Protein AF-A0A7X9WPG2-F1 (afdb_monomer_lite)

Secondary structure (DSSP, 8-state):
-HHHH----GGGGGGHHHHHHHHH--SGGGSTTSHHHHHHHHHH-TTEE-TTHHHHHHHH-GGG-SS-EE--BS-EEEES-BSS----TT-HHHHHHHHHHH-----SPPTTBS-EEEEEESS--BGGG-B---S-HHHHTTT--GGG--EEEEESS-HHHHH--SS--HHHHHHHHHHHHHHHTTT-----STTSTTTT----TTS-SSSSTT--S--HHHHHTTB-SSPP-----SS--B-HHHHHHHHS-GGGSTTSS----GGGGGGHHHHHHHHHHHHHHHHHHHHHHHTT--GGGGS--SEEEEEEPPTT--HHHHHHHHHS-GGGHHHHHHHHHHTTSS-TT----TT-EEEEEE-PPPPPPPPPPPPPPP-PPPPPP-

Structure (mmCIF, N/CA/C/O backbone):
data_AF-A0A7X9WPG2-F1
#
_entry.id   AF-A0A7X9WPG2-F1
#
loop_
_atom_site.group_PDB
_atom_site.id
_atom_site.type_symbol
_atom_site.label_atom_id
_atom_site.label_alt_id
_atom_site.label_comp_id
_atom_site.label_asym_id
_atom_site.label_entity_id
_atom_site.label_seq_id
_atom_site.pdbx_PDB_ins_code
_atom_site.Cartn_x
_atom_site.Cartn_y
_atom_site.Cartn_z
_atom_site.occupancy
_atom_site.B_iso_or_equiv
_atom_site.auth_seq_id
_atom_site.auth_comp_id
_atom_site.auth_asym_id
_atom_site.auth_atom_id
_atom_site.pdbx_PDB_model_num
ATOM 1 N N . MET A 1 1 ? 14.431 -3.670 -16.612 1.00 75.31 1 MET A N 1
ATOM 2 C CA . MET A 1 1 ? 14.004 -4.635 -17.651 1.00 75.31 1 MET A CA 1
ATOM 3 C C . MET A 1 1 ? 13.321 -3.956 -18.834 1.00 75.31 1 MET A C 1
ATOM 5 O O . MET A 1 1 ? 13.922 -3.943 -19.896 1.00 75.31 1 MET A O 1
ATOM 9 N N . ILE A 1 2 ? 12.133 -3.345 -18.676 1.00 83.75 2 ILE A N 1
ATOM 10 C CA . ILE A 1 2 ? 11.382 -2.739 -19.803 1.00 83.75 2 ILE A CA 1
ATOM 11 C C . ILE A 1 2 ? 12.230 -1.740 -20.603 1.00 83.75 2 ILE A C 1
ATOM 13 O O . ILE A 1 2 ? 12.191 -1.754 -21.828 1.00 83.75 2 ILE A O 1
ATOM 17 N N . ARG A 1 3 ? 13.051 -0.921 -19.931 1.00 85.06 3 ARG A N 1
ATOM 18 C CA . ARG A 1 3 ? 13.952 0.007 -20.625 1.00 85.06 3 ARG A CA 1
ATOM 19 C C . ARG A 1 3 ? 15.021 -0.673 -21.490 1.00 85.06 3 ARG A C 1
ATOM 21 O O . ARG A 1 3 ? 15.438 -0.070 -22.462 1.00 85.06 3 ARG A O 1
ATOM 28 N N . ASN A 1 4 ? 15.449 -1.897 -21.174 1.00 86.06 4 ASN A N 1
ATOM 29 C CA . ASN A 1 4 ? 16.418 -2.639 -21.986 1.00 86.06 4 ASN A CA 1
ATOM 30 C C . ASN A 1 4 ? 15.716 -3.337 -23.153 1.00 86.06 4 ASN A C 1
ATOM 32 O O . ASN A 1 4 ? 16.046 -3.089 -24.306 1.00 86.06 4 ASN A O 1
ATOM 36 N N . CYS A 1 5 ? 14.731 -4.188 -22.858 1.00 86.12 5 CYS A N 1
ATOM 37 C CA . CYS A 1 5 ? 14.185 -5.143 -23.825 1.00 86.12 5 CYS A CA 1
ATOM 38 C C . CYS A 1 5 ? 12.789 -4.794 -24.371 1.00 86.12 5 CYS A C 1
ATOM 40 O O . CYS A 1 5 ? 12.305 -5.477 -25.270 1.00 86.12 5 CYS A O 1
ATOM 42 N N . GLY A 1 6 ? 12.131 -3.750 -23.854 1.00 87.56 6 GLY A N 1
ATOM 43 C CA . GLY A 1 6 ? 10.756 -3.395 -24.214 1.00 87.56 6 GLY A CA 1
ATOM 44 C C . GLY A 1 6 ? 9.715 -4.384 -23.675 1.00 87.56 6 GLY A C 1
ATOM 45 O O . GLY A 1 6 ? 10.007 -5.214 -22.811 1.00 87.56 6 GLY A O 1
ATOM 46 N N . ILE A 1 7 ? 8.484 -4.283 -24.184 1.00 88.38 7 ILE A N 1
ATOM 47 C CA . ILE A 1 7 ? 7.428 -5.280 -23.963 1.00 88.38 7 ILE A CA 1
ATOM 48 C C . ILE A 1 7 ? 7.474 -6.252 -25.141 1.00 88.38 7 ILE A C 1
ATOM 50 O O . ILE A 1 7 ? 7.197 -5.865 -26.271 1.00 88.38 7 ILE A O 1
ATOM 54 N N . ILE A 1 8 ? 7.840 -7.508 -24.891 1.00 89.25 8 ILE A N 1
ATOM 55 C CA . ILE A 1 8 ? 7.963 -8.514 -25.951 1.00 89.25 8 ILE A CA 1
ATOM 56 C C . ILE A 1 8 ? 6.600 -8.748 -26.606 1.00 89.25 8 ILE A C 1
ATOM 58 O O . ILE A 1 8 ? 5.629 -9.111 -25.942 1.00 89.25 8 ILE A O 1
ATOM 62 N N . SER A 1 9 ? 6.528 -8.550 -27.924 1.00 88.88 9 SER A N 1
ATOM 63 C CA . SER A 1 9 ? 5.306 -8.819 -28.684 1.00 88.88 9 SER A CA 1
ATOM 64 C C . SER A 1 9 ? 4.955 -10.310 -28.666 1.00 88.88 9 SER A C 1
ATOM 66 O O . SER A 1 9 ? 5.837 -11.168 -28.597 1.00 88.88 9 SER A O 1
ATOM 68 N N . ARG A 1 10 ? 3.666 -10.648 -28.822 1.00 89.88 10 ARG A N 1
ATOM 69 C CA . ARG A 1 10 ? 3.205 -12.052 -28.901 1.00 89.88 10 ARG A CA 1
ATOM 70 C C . ARG A 1 10 ? 3.965 -12.882 -29.947 1.00 89.88 10 ARG A C 1
ATOM 72 O O . ARG A 1 10 ? 4.204 -14.063 -29.734 1.00 89.88 10 ARG A O 1
ATOM 79 N N . ARG A 1 11 ? 4.387 -12.263 -31.055 1.00 90.88 11 ARG A N 1
ATOM 80 C CA . ARG A 1 11 ? 5.155 -12.925 -32.127 1.00 90.88 11 ARG A CA 1
ATOM 81 C C . ARG A 1 11 ? 6.614 -13.206 -31.747 1.00 90.88 11 ARG A C 1
ATOM 83 O O . ARG A 1 11 ? 7.257 -14.027 -32.385 1.00 90.88 11 ARG A O 1
ATOM 90 N N . SER A 1 12 ? 7.131 -12.542 -30.714 1.00 92.12 12 SER A N 1
ATOM 91 C CA . SER A 1 12 ? 8.519 -12.649 -30.251 1.00 92.12 12 SER A CA 1
ATOM 92 C C . SER A 1 12 ? 8.665 -13.394 -28.918 1.00 92.12 12 SER A C 1
ATOM 94 O O . SER A 1 12 ? 9.742 -13.354 -28.331 1.00 92.12 12 SER A O 1
ATOM 96 N N . LEU A 1 13 ? 7.635 -14.099 -28.427 1.00 91.25 13 LEU A N 1
ATOM 97 C CA . LEU A 1 13 ? 7.683 -14.785 -27.121 1.00 91.25 13 LEU A CA 1
ATOM 98 C C . LEU A 1 13 ? 8.835 -15.800 -26.995 1.00 91.25 13 LEU A C 1
ATOM 100 O O . LEU A 1 13 ? 9.378 -15.978 -25.907 1.00 91.25 13 LEU A O 1
ATOM 104 N N . SER A 1 14 ? 9.282 -16.405 -28.100 1.00 94.25 14 SER A N 1
ATOM 105 C CA . SER A 1 14 ? 10.467 -17.280 -28.123 1.00 94.25 14 SER A CA 1
ATOM 106 C C . SER A 1 14 ? 11.767 -16.580 -27.689 1.00 94.25 14 SER A C 1
ATOM 108 O O . SER A 1 14 ? 12.726 -17.249 -27.314 1.00 94.25 14 SER A O 1
ATOM 110 N N . HIS A 1 15 ? 11.795 -15.244 -27.673 1.00 92.19 15 HIS A N 1
ATOM 111 C CA . HIS A 1 15 ? 12.955 -14.424 -27.319 1.00 92.19 15 HIS A CA 1
ATOM 112 C C . HIS A 1 15 ? 12.917 -13.903 -25.875 1.00 92.19 15 HIS A C 1
ATOM 114 O O . HIS A 1 15 ? 13.757 -13.087 -25.501 1.00 92.19 15 HIS A O 1
ATOM 120 N N . ILE A 1 16 ? 11.988 -14.377 -25.034 1.00 89.25 16 ILE A N 1
ATOM 121 C CA . ILE A 1 16 ? 11.930 -13.987 -23.613 1.00 89.25 16 ILE A CA 1
ATOM 122 C C . ILE A 1 16 ? 13.266 -14.251 -22.906 1.00 89.25 16 ILE A C 1
ATOM 124 O O . ILE A 1 16 ? 13.718 -13.408 -22.138 1.00 89.25 16 ILE A O 1
ATOM 128 N N . ARG A 1 17 ? 13.935 -15.378 -23.193 1.00 88.81 17 ARG A N 1
ATOM 129 C CA . ARG A 1 17 ? 15.255 -15.673 -22.607 1.00 88.81 17 ARG A CA 1
ATOM 130 C C . ARG A 1 17 ? 16.291 -14.622 -22.998 1.00 88.81 17 ARG A C 1
ATOM 132 O O . ARG A 1 17 ? 16.898 -14.034 -22.117 1.00 88.81 17 ARG A O 1
ATOM 139 N N . ALA A 1 18 ? 16.382 -14.293 -24.286 1.00 90.44 18 ALA A N 1
ATOM 140 C CA . ALA A 1 18 ? 17.284 -13.251 -24.773 1.00 90.44 18 ALA A CA 1
ATOM 141 C C . ALA A 1 18 ? 16.976 -11.871 -24.162 1.00 90.44 18 ALA A C 1
ATOM 143 O O . ALA A 1 18 ? 17.890 -11.108 -23.869 1.00 90.44 18 ALA A O 1
ATOM 144 N N . ALA A 1 19 ? 15.700 -11.557 -23.919 1.00 88.31 19 ALA A N 1
ATOM 145 C CA . ALA A 1 19 ? 15.293 -10.325 -23.245 1.00 88.31 19 ALA A CA 1
ATOM 146 C C . ALA A 1 19 ? 15.764 -10.276 -21.780 1.00 88.31 19 ALA A C 1
ATOM 148 O O . ALA A 1 19 ? 16.253 -9.242 -21.319 1.00 88.31 19 ALA A O 1
ATOM 149 N N . VAL A 1 20 ? 15.640 -11.395 -21.057 1.00 84.88 20 VAL A N 1
ATOM 150 C CA . VAL A 1 20 ? 16.147 -11.539 -19.684 1.00 84.88 20 VAL A CA 1
ATOM 151 C C . VAL A 1 20 ? 17.673 -11.470 -19.663 1.00 84.88 20 VAL A C 1
ATOM 153 O O . VAL A 1 20 ? 18.222 -10.760 -18.825 1.00 84.88 20 VAL A O 1
ATOM 156 N N . ASP A 1 21 ? 18.351 -12.132 -20.602 1.00 86.75 21 ASP A N 1
ATOM 157 C CA . ASP A 1 21 ? 19.812 -12.119 -20.716 1.00 86.75 21 ASP A CA 1
ATOM 158 C C . ASP A 1 21 ? 20.337 -10.708 -21.012 1.00 86.75 21 ASP A C 1
ATOM 160 O O . ASP A 1 21 ? 21.282 -10.255 -20.368 1.00 86.75 21 ASP A O 1
ATOM 164 N N . LEU A 1 22 ? 19.682 -9.970 -21.918 1.00 86.38 22 LEU A N 1
ATOM 165 C CA . LEU A 1 22 ? 20.001 -8.571 -22.210 1.00 86.38 22 LEU A CA 1
ATOM 166 C C . LEU A 1 22 ? 19.825 -7.680 -20.975 1.00 86.38 22 LEU A C 1
ATOM 168 O O . LEU A 1 22 ? 20.653 -6.812 -20.722 1.00 86.38 22 LEU A O 1
ATOM 172 N N . TYR A 1 23 ? 18.762 -7.889 -20.194 1.00 81.12 23 TYR A N 1
ATOM 173 C CA . TYR A 1 23 ? 18.542 -7.149 -18.951 1.00 81.12 23 TYR A CA 1
ATOM 174 C C . TYR A 1 23 ? 19.556 -7.510 -17.853 1.00 81.12 23 TYR A C 1
ATOM 176 O O . TYR A 1 23 ? 19.979 -6.635 -17.100 1.00 81.12 23 TYR A O 1
ATOM 184 N N . ALA A 1 24 ? 19.939 -8.782 -17.747 1.00 80.56 24 ALA A N 1
ATOM 185 C CA . ALA A 1 24 ? 20.913 -9.256 -16.769 1.00 80.56 24 ALA A CA 1
ATOM 186 C C . ALA A 1 24 ? 22.360 -8.874 -17.137 1.00 80.56 24 ALA A C 1
ATOM 188 O O . ALA A 1 24 ? 23.237 -8.873 -16.266 1.00 80.56 24 ALA A O 1
ATOM 189 N N . ASN A 1 25 ? 22.620 -8.559 -18.411 1.00 82.25 25 ASN A N 1
ATOM 190 C CA . ASN A 1 25 ? 23.925 -8.132 -18.891 1.00 82.25 25 ASN A CA 1
ATOM 191 C C . ASN A 1 25 ? 24.273 -6.725 -18.372 1.00 82.25 25 ASN A C 1
ATOM 193 O O . ASN A 1 25 ? 23.491 -5.783 -18.458 1.00 82.25 25 ASN A O 1
ATOM 197 N N . ARG A 1 26 ? 25.479 -6.600 -17.812 1.00 76.62 26 ARG A N 1
ATOM 198 C CA . ARG A 1 26 ? 25.978 -5.399 -17.123 1.00 76.62 26 ARG A CA 1
ATOM 199 C C . ARG A 1 26 ? 26.991 -4.605 -17.940 1.00 76.62 26 ARG A C 1
ATOM 201 O O . ARG A 1 26 ? 27.515 -3.607 -17.451 1.00 76.62 26 ARG A O 1
ATOM 208 N N . ALA A 1 27 ? 27.322 -5.068 -19.138 1.00 84.31 27 ALA A N 1
ATOM 209 C CA . ALA A 1 27 ? 28.233 -4.357 -20.010 1.00 84.31 27 ALA A CA 1
ATOM 210 C C . ALA A 1 27 ? 27.579 -3.059 -20.528 1.00 84.31 27 ALA A C 1
ATOM 212 O O . ALA A 1 27 ? 26.355 -2.943 -20.623 1.00 84.31 27 ALA A O 1
ATOM 213 N N . LYS A 1 28 ? 28.395 -2.036 -20.814 1.00 80.81 28 LYS A N 1
ATOM 214 C CA . LYS A 1 28 ? 27.911 -0.698 -21.214 1.00 80.81 28 LYS A CA 1
ATOM 215 C C . LYS A 1 28 ? 27.062 -0.752 -22.492 1.00 80.81 28 LYS A C 1
ATOM 217 O O . LYS A 1 28 ? 26.096 -0.003 -22.637 1.00 80.81 28 LYS A O 1
ATOM 222 N N . ASP A 1 29 ? 27.403 -1.667 -23.387 1.00 86.31 29 ASP A N 1
ATOM 223 C CA . ASP A 1 29 ? 26.699 -1.978 -24.628 1.00 86.31 29 ASP A CA 1
ATOM 224 C C . ASP A 1 29 ? 25.357 -2.695 -24.416 1.00 86.31 29 ASP A C 1
ATOM 226 O O . ASP A 1 29 ? 24.578 -2.760 -25.358 1.00 86.31 29 ASP A O 1
ATOM 230 N N . ALA A 1 30 ? 25.038 -3.166 -23.208 1.00 83.56 30 ALA A N 1
ATOM 231 C CA . ALA A 1 30 ? 23.730 -3.710 -22.829 1.00 83.56 30 ALA A CA 1
ATOM 232 C C . ALA A 1 30 ? 22.857 -2.714 -22.037 1.00 83.56 30 ALA A C 1
ATOM 234 O O . ALA A 1 30 ? 21.746 -3.054 -21.615 1.00 83.56 30 ALA A O 1
ATOM 235 N N . SER A 1 31 ? 23.340 -1.481 -21.829 1.00 86.94 31 SER A N 1
ATOM 236 C CA . SER A 1 31 ? 22.561 -0.431 -21.167 1.00 86.94 31 SER A CA 1
ATOM 237 C C . SER A 1 31 ? 21.279 -0.100 -21.948 1.00 86.94 31 SER A C 1
ATOM 239 O O . SER A 1 31 ? 21.237 -0.264 -23.165 1.00 86.94 31 SER A O 1
ATOM 241 N N . PRO A 1 32 ? 20.218 0.395 -21.288 1.00 85.75 32 PRO A N 1
ATOM 242 C CA . PRO A 1 32 ? 18.966 0.742 -21.962 1.00 85.75 32 PRO A CA 1
ATOM 243 C C . PRO A 1 32 ? 19.093 1.662 -23.179 1.00 85.75 32 PRO A C 1
ATOM 245 O O . PRO A 1 32 ? 18.310 1.555 -24.127 1.00 85.75 32 PRO A O 1
ATOM 248 N N . ASP A 1 33 ? 20.078 2.555 -23.132 1.00 88.19 33 ASP A N 1
ATOM 249 C CA . ASP A 1 33 ? 20.303 3.597 -24.126 1.00 88.19 33 ASP A CA 1
ATOM 250 C C . ASP A 1 33 ? 21.330 3.163 -25.193 1.00 88.19 33 ASP A C 1
ATOM 252 O O . ASP A 1 33 ? 21.677 3.952 -26.070 1.00 88.19 33 ASP A O 1
ATOM 256 N N . SER A 1 34 ? 21.803 1.910 -25.141 1.00 91.31 34 SER A N 1
ATOM 257 C CA . SER A 1 34 ? 22.734 1.351 -26.118 1.00 91.31 34 SER A CA 1
ATOM 258 C C . SER A 1 34 ? 22.069 1.034 -27.458 1.00 91.31 34 SER A C 1
ATOM 260 O O . SER A 1 34 ? 20.867 0.769 -27.548 1.00 91.31 34 SER A O 1
ATOM 262 N N . GLU A 1 35 ? 22.894 0.987 -28.506 1.00 91.25 35 GLU A N 1
ATOM 263 C CA . GLU A 1 35 ? 22.488 0.562 -29.848 1.00 91.25 35 GLU A CA 1
ATOM 264 C C . GLU A 1 35 ? 21.858 -0.838 -29.831 1.00 91.25 35 GLU A C 1
ATOM 266 O O . GLU A 1 35 ? 20.784 -1.048 -30.387 1.00 91.25 35 GLU A O 1
ATOM 271 N N . SER A 1 36 ? 22.484 -1.793 -29.132 1.00 91.00 36 SER A N 1
ATOM 272 C CA . SER A 1 36 ? 22.013 -3.182 -29.091 1.00 91.00 36 SER A CA 1
ATOM 273 C C . SER A 1 36 ? 20.640 -3.300 -28.421 1.00 91.00 36 SER A C 1
ATOM 275 O O . SER A 1 36 ? 19.777 -4.036 -28.903 1.00 91.00 36 SER A O 1
ATOM 277 N N . ALA A 1 37 ? 20.401 -2.530 -27.355 1.00 91.69 37 ALA A N 1
ATOM 278 C CA . ALA A 1 37 ? 19.130 -2.522 -26.651 1.00 91.69 37 ALA A CA 1
ATOM 279 C C . ALA A 1 37 ? 18.033 -1.879 -27.510 1.00 91.69 37 ALA A C 1
ATOM 281 O O . ALA A 1 37 ? 16.938 -2.433 -27.621 1.00 91.69 37 ALA A O 1
ATOM 282 N N . ARG A 1 38 ? 18.330 -0.758 -28.180 1.00 92.94 38 ARG A N 1
ATOM 283 C CA . ARG A 1 38 ? 17.408 -0.100 -29.122 1.00 92.94 38 ARG A CA 1
ATOM 284 C C . ARG A 1 38 ? 17.056 -1.005 -30.301 1.00 92.94 38 ARG A C 1
ATOM 286 O O . ARG A 1 38 ? 15.874 -1.188 -30.596 1.00 92.94 38 ARG A O 1
ATOM 293 N N . GLN A 1 39 ? 18.055 -1.658 -30.892 1.00 93.12 39 GLN A N 1
ATOM 294 C CA . GLN A 1 39 ? 17.877 -2.628 -31.970 1.00 93.12 39 GLN A CA 1
ATOM 295 C C . GLN A 1 39 ? 17.022 -3.820 -31.525 1.00 93.12 39 GLN A C 1
ATOM 297 O O . GLN A 1 39 ? 16.105 -4.232 -32.239 1.00 93.12 39 GLN A O 1
ATOM 302 N N . PHE A 1 40 ? 17.274 -4.356 -30.326 1.00 93.44 40 PHE A N 1
ATOM 303 C CA . PHE A 1 40 ? 16.482 -5.446 -29.760 1.00 93.44 40 PHE A CA 1
ATOM 304 C C . PHE A 1 40 ? 15.015 -5.033 -29.580 1.00 93.44 40 PHE A C 1
ATOM 306 O O . PHE A 1 40 ? 14.109 -5.756 -30.004 1.00 93.44 40 PHE A O 1
ATOM 313 N N . ARG A 1 41 ? 14.766 -3.848 -29.008 1.00 92.44 41 ARG A N 1
ATOM 314 C CA . ARG A 1 41 ? 13.410 -3.302 -28.844 1.00 92.44 41 ARG A CA 1
ATOM 315 C C . ARG A 1 41 ? 12.706 -3.102 -30.174 1.00 92.44 41 ARG A C 1
ATOM 317 O O . ARG A 1 41 ? 11.559 -3.515 -30.308 1.00 92.44 41 ARG A O 1
ATOM 324 N N . PHE A 1 42 ? 13.384 -2.511 -31.152 1.00 92.06 42 PHE A N 1
ATOM 325 C CA . PHE A 1 42 ? 12.842 -2.319 -32.492 1.00 92.06 42 PHE A CA 1
ATOM 326 C C . PHE A 1 42 ? 12.449 -3.652 -33.133 1.00 92.06 42 PHE A C 1
ATOM 328 O O . PHE A 1 42 ? 11.318 -3.809 -33.580 1.00 92.06 42 PHE A O 1
ATOM 335 N N . LYS A 1 43 ? 13.329 -4.656 -33.082 1.00 92.56 43 LYS A N 1
ATOM 336 C CA . LYS A 1 43 ? 13.070 -5.976 -33.667 1.00 92.56 43 LYS A CA 1
ATOM 337 C C . LYS A 1 43 ? 11.892 -6.703 -33.009 1.00 92.56 43 LYS A C 1
ATOM 339 O O . LYS A 1 43 ? 11.087 -7.323 -33.700 1.00 92.56 43 LYS A O 1
ATOM 344 N N . HIS A 1 44 ? 11.795 -6.658 -31.681 1.00 92.50 44 HIS A N 1
ATOM 345 C CA . HIS A 1 44 ? 10.849 -7.492 -30.925 1.00 92.50 44 HIS A CA 1
ATOM 346 C C . HIS A 1 44 ? 9.577 -6.761 -30.480 1.00 92.50 44 HIS A C 1
ATOM 348 O O . HIS A 1 44 ? 8.596 -7.409 -30.088 1.00 92.50 44 HIS A O 1
ATOM 354 N N . CYS A 1 45 ? 9.564 -5.433 -30.587 1.00 86.94 45 CYS A N 1
ATOM 355 C CA . CYS A 1 45 ? 8.414 -4.579 -30.332 1.00 86.94 45 CYS A CA 1
ATOM 356 C C . CYS A 1 45 ? 8.451 -3.282 -31.175 1.00 86.94 45 CYS A C 1
ATOM 358 O O . CYS A 1 45 ? 8.514 -2.175 -30.628 1.00 86.94 45 CYS A O 1
ATOM 360 N N . PRO A 1 46 ? 8.344 -3.390 -32.512 1.00 86.44 46 PRO A N 1
ATOM 361 C CA . PRO A 1 46 ? 8.564 -2.272 -33.431 1.00 86.44 46 PRO A CA 1
ATOM 362 C C . PRO A 1 46 ? 7.563 -1.128 -33.275 1.00 86.44 46 PRO A C 1
ATOM 364 O O . PRO A 1 46 ? 7.865 -0.019 -33.679 1.00 86.44 46 PRO A O 1
ATOM 367 N N . LYS A 1 47 ? 6.389 -1.336 -32.673 1.00 88.19 47 LYS A N 1
ATOM 368 C CA . LYS A 1 47 ? 5.415 -0.250 -32.476 1.00 88.19 47 LYS A CA 1
ATOM 369 C C . LYS A 1 47 ? 5.621 0.557 -31.196 1.00 88.19 47 LYS A C 1
ATOM 371 O O . LYS A 1 47 ? 5.135 1.676 -31.116 1.00 88.19 47 LYS A O 1
ATOM 376 N N . LEU A 1 48 ? 6.312 0.016 -30.188 1.00 87.69 48 LEU A N 1
ATOM 377 C CA . LEU A 1 48 ? 6.537 0.742 -28.934 1.00 87.69 48 LEU A CA 1
ATOM 378 C C . LEU A 1 48 ? 7.843 1.530 -28.997 1.00 87.69 48 LEU A C 1
ATOM 380 O O . LEU A 1 48 ? 8.870 0.988 -29.405 1.00 87.69 48 LEU A O 1
ATOM 384 N N . CYS A 1 49 ? 7.799 2.771 -28.519 1.00 88.56 49 CYS A N 1
ATOM 385 C CA . CYS A 1 49 ? 8.968 3.637 -28.381 1.00 88.56 49 CYS A CA 1
ATOM 386 C C . CYS A 1 49 ? 9.157 4.079 -26.932 1.00 88.56 49 CYS A C 1
ATOM 388 O O . CYS A 1 49 ? 8.258 4.669 -26.326 1.00 88.56 49 CYS A O 1
ATOM 390 N N . LEU A 1 50 ? 10.341 3.837 -26.377 1.00 88.81 50 LEU A N 1
ATOM 391 C CA . LEU A 1 50 ? 10.775 4.459 -25.131 1.00 88.81 50 LEU A CA 1
ATOM 392 C C . LEU A 1 50 ? 11.393 5.846 -25.379 1.00 88.81 50 LEU A C 1
ATOM 394 O O . LEU A 1 50 ? 11.708 6.190 -26.521 1.00 88.81 50 LEU A O 1
ATOM 398 N N . PRO A 1 51 ? 11.574 6.669 -24.326 1.00 84.62 51 PRO A N 1
ATOM 399 C CA . PRO A 1 51 ? 12.367 7.891 -24.432 1.00 84.62 51 PRO A CA 1
ATOM 400 C C . PRO A 1 51 ? 13.741 7.613 -25.067 1.00 84.62 51 PRO A C 1
ATOM 402 O O . PRO A 1 51 ? 14.431 6.687 -24.647 1.00 84.62 51 PRO A O 1
ATOM 405 N N . GLY A 1 52 ? 14.110 8.393 -26.089 1.00 83.56 52 GLY A N 1
ATOM 406 C CA . GLY A 1 52 ? 15.353 8.232 -26.856 1.00 83.56 52 GLY A CA 1
ATOM 407 C C . GLY A 1 52 ? 15.301 7.226 -28.018 1.00 83.56 52 GLY A C 1
ATOM 408 O O . GLY A 1 52 ? 16.230 7.202 -28.822 1.00 83.56 52 GLY A O 1
ATOM 409 N N . ASP A 1 53 ? 14.236 6.422 -28.153 1.00 89.56 53 ASP A N 1
ATOM 410 C CA . ASP A 1 53 ? 14.099 5.489 -29.285 1.00 89.56 53 ASP A CA 1
ATOM 411 C C . ASP A 1 53 ? 13.726 6.207 -30.586 1.00 89.56 53 ASP A C 1
ATOM 413 O O . ASP A 1 53 ? 14.142 5.768 -31.652 1.00 89.56 53 ASP A O 1
ATOM 417 N N . LEU A 1 54 ? 12.946 7.293 -30.511 1.00 88.94 54 LEU A N 1
ATOM 418 C CA . LEU A 1 54 ? 12.441 7.997 -31.695 1.00 88.94 54 LEU A CA 1
ATOM 419 C C . LEU A 1 54 ? 13.579 8.595 -32.531 1.00 88.94 54 LEU A C 1
ATOM 421 O O . LEU A 1 54 ? 13.731 8.212 -33.684 1.00 88.94 54 LEU A O 1
ATOM 425 N N . GLU A 1 55 ? 14.426 9.430 -31.922 1.00 89.75 55 GLU A N 1
ATOM 426 C CA . GLU A 1 55 ? 15.585 10.047 -32.593 1.00 89.75 55 GLU A CA 1
ATOM 427 C C . GLU A 1 55 ? 16.517 8.995 -33.211 1.00 89.75 55 GLU A C 1
ATOM 429 O O . GLU A 1 55 ? 17.069 9.168 -34.297 1.00 89.75 55 GLU A O 1
ATOM 434 N N . TRP A 1 56 ? 16.693 7.865 -32.520 1.00 91.44 56 TRP A N 1
ATOM 435 C CA . TRP A 1 56 ? 17.488 6.757 -33.032 1.00 91.44 56 TRP A CA 1
ATOM 436 C C . TRP A 1 56 ? 16.835 6.090 -34.251 1.00 91.44 56 TRP A C 1
ATOM 438 O O . TRP A 1 56 ? 17.530 5.788 -35.218 1.00 91.44 56 TRP A O 1
ATOM 448 N N . ARG A 1 57 ? 15.512 5.887 -34.240 1.00 91.25 57 ARG A N 1
ATOM 449 C CA . ARG A 1 57 ? 14.780 5.298 -35.373 1.00 91.25 57 ARG A CA 1
ATOM 450 C C . ARG A 1 57 ? 14.726 6.216 -36.575 1.00 91.25 57 ARG A C 1
ATOM 452 O O . ARG A 1 57 ? 14.938 5.736 -37.675 1.00 91.25 57 ARG A O 1
ATOM 459 N N . GLU A 1 58 ? 14.489 7.507 -36.379 1.00 91.31 58 GLU A N 1
ATOM 460 C CA . GLU A 1 58 ? 14.483 8.490 -37.468 1.00 91.31 58 GLU A CA 1
ATOM 461 C C . GLU A 1 58 ? 15.815 8.500 -38.223 1.00 91.31 58 GLU A C 1
ATOM 463 O O . GLU A 1 58 ? 15.837 8.634 -39.443 1.00 91.31 58 GLU A O 1
ATOM 468 N N . ARG A 1 59 ? 16.925 8.283 -37.508 1.00 91.56 59 ARG A N 1
ATOM 469 C CA . ARG A 1 59 ? 18.257 8.182 -38.106 1.00 91.56 59 ARG A CA 1
ATOM 470 C C . ARG A 1 59 ? 18.529 6.837 -38.786 1.00 91.56 59 ARG A C 1
ATOM 472 O O . ARG A 1 59 ? 19.173 6.820 -39.829 1.00 91.56 59 ARG A O 1
ATOM 479 N N . THR A 1 60 ? 18.124 5.723 -38.176 1.00 91.56 60 THR A N 1
ATOM 480 C CA . THR A 1 60 ? 18.541 4.374 -38.612 1.00 91.56 60 THR A CA 1
ATOM 481 C C . THR A 1 60 ? 17.520 3.688 -39.532 1.00 91.56 60 THR A C 1
ATOM 483 O O . THR A 1 60 ? 17.914 2.915 -40.399 1.00 91.56 60 THR A O 1
ATOM 486 N N . TYR A 1 61 ? 16.228 3.971 -39.353 1.00 89.56 61 TYR A N 1
ATOM 487 C CA . TYR A 1 61 ? 15.089 3.379 -40.070 1.00 89.56 61 TYR A CA 1
ATOM 488 C C . TYR A 1 61 ? 14.015 4.450 -40.365 1.00 89.56 61 TYR A C 1
ATOM 490 O O . TYR A 1 61 ? 12.908 4.375 -39.815 1.00 89.56 61 TYR A O 1
ATOM 498 N N . PRO A 1 62 ? 14.317 5.484 -41.174 1.00 85.06 62 PRO A N 1
ATOM 499 C CA . PRO A 1 62 ? 13.409 6.611 -41.416 1.00 85.06 62 PRO A CA 1
ATOM 500 C C . PRO A 1 62 ? 12.032 6.178 -41.944 1.00 85.06 62 PRO A C 1
ATOM 502 O O . PRO A 1 62 ? 11.015 6.778 -41.595 1.00 85.06 62 PRO A O 1
ATOM 505 N N . GLU A 1 63 ? 11.974 5.090 -42.712 1.00 85.62 63 GLU A N 1
ATOM 506 C CA . GLU A 1 63 ? 10.752 4.486 -43.249 1.00 85.62 63 GLU A CA 1
ATOM 507 C C . GLU A 1 63 ? 9.881 3.772 -42.198 1.00 85.62 63 GLU A C 1
ATOM 509 O O . GLU A 1 63 ? 8.706 3.501 -42.447 1.00 85.62 63 GLU A O 1
ATOM 514 N N . ALA A 1 64 ? 10.424 3.482 -41.012 1.00 81.25 64 ALA A N 1
ATOM 515 C CA . ALA A 1 64 ? 9.767 2.729 -39.940 1.00 81.25 64 ALA A CA 1
ATOM 516 C C . ALA A 1 64 ? 9.360 3.615 -38.743 1.00 81.25 64 ALA A C 1
ATOM 518 O O . ALA A 1 64 ? 9.375 3.174 -37.588 1.00 81.25 64 ALA A O 1
ATOM 519 N N . THR A 1 65 ? 9.008 4.875 -39.015 1.00 79.75 65 THR A N 1
ATOM 520 C CA . THR A 1 65 ? 8.649 5.890 -38.003 1.00 79.75 65 THR A CA 1
ATOM 521 C C . THR A 1 65 ? 7.151 6.215 -37.936 1.00 79.75 65 THR A C 1
ATOM 523 O O . THR A 1 65 ? 6.716 6.959 -37.058 1.00 79.75 65 THR A O 1
ATOM 526 N N . ALA A 1 66 ? 6.336 5.624 -38.812 1.00 80.88 66 ALA A N 1
ATOM 527 C CA . ALA A 1 66 ? 4.883 5.772 -38.787 1.00 80.88 66 ALA A CA 1
ATOM 528 C C . ALA A 1 66 ? 4.225 4.878 -37.713 1.00 80.88 66 ALA A C 1
ATOM 530 O O . ALA A 1 66 ? 4.708 3.784 -37.425 1.00 80.88 66 ALA A O 1
ATOM 531 N N . ASP A 1 67 ? 3.089 5.322 -37.155 1.00 85.12 67 ASP A N 1
ATOM 532 C CA . ASP A 1 67 ? 2.255 4.542 -36.214 1.00 85.12 67 ASP A CA 1
ATOM 533 C C . ASP A 1 67 ? 3.006 4.051 -34.952 1.00 85.12 67 ASP A C 1
ATOM 535 O O . ASP A 1 67 ? 2.865 2.917 -34.483 1.00 85.12 67 ASP A O 1
ATOM 539 N N . LEU A 1 68 ? 3.852 4.923 -34.395 1.00 88.56 68 LEU A N 1
ATOM 540 C CA . LEU A 1 68 ? 4.594 4.652 -33.168 1.00 88.56 68 LEU A CA 1
ATOM 541 C C . LEU A 1 68 ? 3.768 5.002 -31.931 1.00 88.56 68 LEU A C 1
ATOM 543 O O . LEU A 1 68 ? 3.188 6.078 -31.817 1.00 88.56 68 LEU A O 1
ATOM 547 N N . THR A 1 69 ? 3.775 4.103 -30.953 1.00 89.25 69 THR A N 1
ATOM 548 C CA . THR A 1 69 ? 3.139 4.291 -29.650 1.00 89.25 69 THR A CA 1
ATOM 549 C C . THR A 1 69 ? 4.208 4.567 -28.589 1.00 89.25 69 THR A C 1
ATOM 551 O O . THR A 1 69 ? 4.982 3.667 -28.239 1.00 89.25 69 THR A O 1
ATOM 554 N N . PRO A 1 70 ? 4.271 5.786 -28.023 1.00 89.06 70 PRO A N 1
ATOM 555 C CA . PRO A 1 70 ? 5.147 6.071 -26.896 1.00 89.06 70 PRO A CA 1
ATOM 556 C C . PRO A 1 70 ? 4.760 5.217 -25.687 1.00 89.06 70 PRO A C 1
ATOM 558 O O . PRO A 1 70 ? 3.637 5.293 -25.187 1.00 89.06 70 PRO A O 1
ATOM 561 N N . LEU A 1 71 ? 5.698 4.426 -25.169 1.00 88.81 71 LEU A N 1
ATOM 562 C CA . LEU A 1 71 ? 5.447 3.630 -23.977 1.00 88.81 71 LEU A CA 1
ATOM 563 C C . LEU A 1 71 ? 5.409 4.543 -22.749 1.00 88.81 71 LEU A C 1
ATOM 565 O O . LEU A 1 71 ? 6.398 5.198 -22.398 1.00 88.81 71 LEU A O 1
ATOM 569 N N . ARG A 1 72 ? 4.252 4.572 -22.088 1.00 88.69 72 ARG A N 1
ATOM 570 C CA . ARG A 1 72 ? 4.040 5.211 -20.790 1.00 88.69 72 ARG A CA 1
ATOM 571 C C . ARG A 1 72 ? 3.250 4.267 -19.898 1.00 88.69 72 ARG A C 1
ATOM 573 O O . ARG A 1 72 ? 2.211 3.754 -20.297 1.00 88.69 72 ARG A O 1
ATOM 580 N N . ILE A 1 73 ? 3.741 4.065 -18.686 1.00 89.81 73 ILE A N 1
ATOM 581 C CA . ILE A 1 73 ? 3.070 3.282 -17.655 1.00 89.81 73 ILE A CA 1
ATOM 582 C C . ILE A 1 73 ? 2.287 4.276 -16.801 1.00 89.81 73 ILE A C 1
ATOM 584 O O . ILE A 1 73 ? 2.884 5.123 -16.139 1.00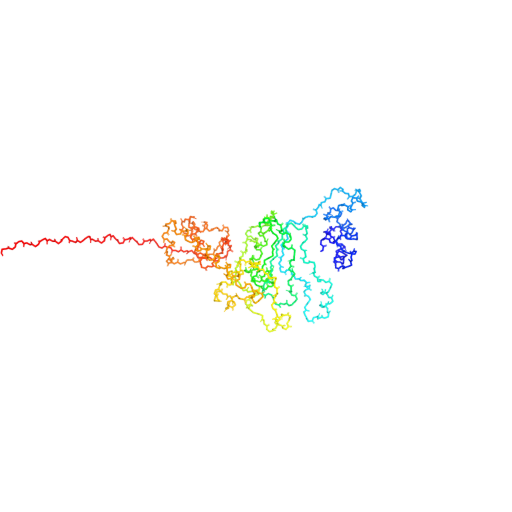 89.81 73 ILE A O 1
ATOM 588 N N . ALA A 1 74 ? 0.955 4.212 -16.849 1.00 90.00 74 ALA A N 1
ATOM 589 C CA . ALA A 1 74 ? 0.097 5.135 -16.101 1.00 90.00 74 ALA A CA 1
ATOM 590 C C . ALA A 1 74 ? 0.319 5.021 -14.586 1.00 90.00 74 ALA A C 1
ATOM 592 O O . ALA A 1 74 ? 0.406 6.032 -13.893 1.00 90.00 74 ALA A O 1
ATOM 593 N N . TYR A 1 75 ? 0.467 3.791 -14.094 1.00 92.62 75 TYR A N 1
ATOM 594 C CA . TYR A 1 75 ? 0.609 3.507 -12.677 1.00 92.62 75 TYR A CA 1
ATOM 595 C C . TYR A 1 75 ? 1.434 2.237 -12.436 1.00 92.62 75 TYR A C 1
ATOM 597 O O . TYR A 1 75 ? 1.281 1.255 -13.163 1.00 92.62 75 TYR A O 1
ATOM 605 N N . LEU A 1 76 ? 2.285 2.250 -11.409 1.00 93.75 76 LEU A N 1
ATOM 606 C CA . LEU A 1 76 ? 3.016 1.082 -10.916 1.00 93.75 76 LEU A CA 1
ATOM 607 C C . LEU A 1 76 ? 2.767 0.895 -9.415 1.00 93.75 76 LEU A C 1
ATOM 609 O O . LEU A 1 76 ? 3.270 1.659 -8.596 1.00 93.75 76 LEU A O 1
ATOM 613 N N . GLY A 1 77 ? 2.022 -0.147 -9.062 1.00 94.75 77 GLY A N 1
ATOM 614 C CA . GLY A 1 77 ? 1.852 -0.597 -7.685 1.00 94.75 77 GLY A CA 1
ATOM 615 C C . GLY A 1 77 ? 2.743 -1.798 -7.400 1.00 94.75 77 GLY A C 1
ATOM 616 O O . GLY A 1 77 ? 2.672 -2.785 -8.131 1.00 94.75 77 GLY A O 1
ATOM 617 N N . VAL A 1 78 ? 3.583 -1.721 -6.370 1.00 95.25 78 VAL A N 1
ATOM 618 C CA . VAL A 1 78 ? 4.454 -2.829 -5.955 1.00 95.25 78 VAL A CA 1
ATOM 619 C C . VAL A 1 78 ? 4.411 -3.031 -4.443 1.00 95.25 78 VAL A C 1
ATOM 621 O O . VAL A 1 78 ? 4.268 -2.082 -3.670 1.00 95.25 78 VAL A O 1
ATOM 624 N N . TRP A 1 79 ? 4.574 -4.282 -4.024 1.00 96.50 79 TRP A N 1
ATOM 625 C CA . TRP A 1 79 ? 4.619 -4.684 -2.623 1.00 96.50 79 TRP A CA 1
ATOM 626 C C . TRP A 1 79 ? 5.975 -5.305 -2.332 1.00 96.50 79 TRP A C 1
ATOM 628 O O . TRP A 1 79 ? 6.390 -6.252 -2.995 1.00 96.50 79 TRP A O 1
ATOM 638 N N . ASP A 1 80 ? 6.642 -4.737 -1.340 1.00 94.56 80 ASP A N 1
ATOM 639 C CA . ASP A 1 80 ? 7.849 -5.215 -0.689 1.00 94.56 80 ASP A CA 1
ATOM 640 C C . ASP A 1 80 ? 8.884 -5.815 -1.646 1.00 94.56 80 ASP A C 1
ATOM 642 O O . ASP A 1 80 ? 9.284 -6.972 -1.516 1.00 94.56 80 ASP A O 1
ATOM 646 N N . THR A 1 81 ? 9.298 -5.023 -2.637 1.00 90.31 81 THR A N 1
ATOM 647 C CA . THR A 1 81 ? 10.237 -5.447 -3.682 1.00 90.31 81 THR A CA 1
ATOM 648 C C . THR A 1 81 ? 11.518 -5.971 -3.039 1.00 90.31 81 THR A C 1
ATOM 650 O O . THR A 1 81 ? 12.169 -5.244 -2.292 1.00 90.31 81 THR A O 1
ATOM 653 N N . VAL A 1 82 ? 11.908 -7.213 -3.338 1.00 85.62 82 VAL A N 1
ATOM 654 C CA . VAL A 1 82 ? 13.135 -7.830 -2.809 1.00 85.62 82 VAL A CA 1
ATOM 655 C C . VAL A 1 82 ? 14.182 -8.002 -3.902 1.00 85.62 82 VAL A C 1
ATOM 657 O O . VAL A 1 82 ? 13.899 -8.486 -4.996 1.00 85.62 82 VAL A O 1
ATOM 660 N N . GLY A 1 83 ? 15.419 -7.613 -3.595 1.00 64.38 83 GLY A N 1
ATOM 661 C CA . GLY A 1 83 ? 16.523 -7.634 -4.557 1.00 64.38 83 GLY A CA 1
ATOM 662 C C . GLY A 1 83 ? 17.143 -9.013 -4.795 1.00 64.38 83 GLY A C 1
ATOM 663 O O . GLY A 1 83 ? 17.902 -9.173 -5.746 1.00 64.38 83 GLY A O 1
ATOM 664 N N . ALA A 1 84 ? 16.852 -10.003 -3.948 1.00 59.28 84 ALA A N 1
ATOM 665 C CA . ALA A 1 84 ? 17.360 -11.363 -4.073 1.00 59.28 84 ALA A CA 1
ATOM 666 C C . ALA A 1 84 ? 16.233 -12.291 -4.526 1.00 59.28 84 ALA A C 1
ATOM 668 O O . ALA A 1 84 ? 15.194 -12.395 -3.875 1.00 59.28 84 ALA A O 1
ATOM 669 N N . LEU A 1 85 ? 16.451 -12.992 -5.636 1.00 49.78 85 LEU A N 1
ATOM 670 C CA . LEU A 1 85 ? 15.546 -14.013 -6.154 1.00 49.78 85 LEU A CA 1
ATOM 671 C C . LEU A 1 85 ? 15.616 -15.251 -5.246 1.00 49.78 85 LEU A C 1
ATOM 673 O O . LEU A 1 85 ? 16.252 -16.232 -5.590 1.00 49.78 85 LEU A O 1
ATOM 677 N N . GLY A 1 86 ? 15.029 -15.165 -4.049 1.00 44.06 86 GLY A N 1
ATOM 678 C CA . GLY A 1 86 ? 14.442 -16.257 -3.264 1.00 44.06 86 GLY A CA 1
ATOM 679 C C . GLY A 1 86 ? 15.201 -17.574 -3.043 1.00 44.06 86 GLY A C 1
ATOM 680 O O . GLY A 1 86 ? 14.575 -18.499 -2.535 1.00 44.06 86 GLY A O 1
ATOM 681 N N . VAL A 1 87 ? 16.487 -17.730 -3.386 1.00 40.94 87 VAL A N 1
ATOM 682 C CA . VAL A 1 87 ? 17.166 -19.031 -3.253 1.00 40.94 87 VAL A CA 1
ATOM 683 C C . VAL A 1 87 ? 17.358 -19.352 -1.763 1.00 40.94 87 VAL A C 1
ATOM 685 O O . VAL A 1 87 ? 18.035 -18.582 -1.069 1.00 40.94 87 VAL A O 1
ATOM 688 N N . PRO A 1 88 ? 16.800 -20.473 -1.261 1.00 39.91 88 PRO A N 1
ATOM 689 C CA . PRO A 1 88 ? 16.897 -20.871 0.140 1.00 39.91 88 PRO A CA 1
ATOM 690 C C . PRO A 1 88 ? 18.342 -20.906 0.657 1.00 39.91 88 PRO A C 1
ATOM 692 O O . PRO A 1 88 ? 19.257 -21.385 -0.016 1.00 39.91 88 PRO A O 1
ATOM 695 N N . SER A 1 89 ? 18.551 -20.435 1.889 1.00 44.72 89 SER A N 1
ATOM 696 C CA . SER A 1 89 ? 19.873 -20.244 2.507 1.00 44.72 89 SER A CA 1
ATOM 697 C C . SER A 1 89 ? 20.686 -21.526 2.730 1.00 44.72 89 SER A C 1
ATOM 699 O O . SER A 1 89 ? 21.895 -21.433 2.943 1.00 44.72 89 SER A O 1
ATOM 701 N N . HIS A 1 90 ? 20.072 -22.713 2.652 1.00 49.44 90 HIS A N 1
ATOM 702 C CA . HIS A 1 90 ? 20.784 -23.994 2.754 1.00 49.44 90 HIS A CA 1
ATOM 703 C C . HIS A 1 90 ? 21.603 -24.329 1.492 1.00 49.44 90 HIS A C 1
ATOM 705 O O . HIS A 1 90 ? 22.502 -25.161 1.545 1.00 49.44 90 HIS A O 1
ATOM 711 N N . LEU A 1 91 ? 21.375 -23.627 0.377 1.00 47.16 91 LEU A N 1
ATOM 712 C CA . LEU A 1 91 ? 22.142 -23.758 -0.865 1.00 47.16 91 LEU A CA 1
ATOM 713 C C . LEU A 1 91 ? 23.108 -22.575 -1.034 1.00 47.16 91 LEU A C 1
ATOM 715 O O . LEU A 1 91 ? 23.059 -21.844 -2.022 1.00 47.16 91 LEU A O 1
ATOM 719 N N . ARG A 1 92 ? 23.988 -22.353 -0.047 1.00 42.53 92 ARG A N 1
ATOM 720 C CA . ARG A 1 92 ? 24.831 -21.143 0.077 1.00 42.53 92 ARG A CA 1
ATOM 721 C C . ARG A 1 92 ? 25.663 -20.826 -1.179 1.00 42.53 92 ARG A C 1
ATOM 723 O O . ARG A 1 92 ? 25.785 -19.660 -1.542 1.00 42.53 92 ARG A O 1
ATOM 730 N N . LEU A 1 93 ? 26.189 -21.846 -1.866 1.00 45.44 93 LEU A N 1
ATOM 731 C CA . LEU A 1 93 ? 26.961 -21.698 -3.113 1.00 45.44 93 LEU A CA 1
ATOM 732 C C . LEU A 1 93 ? 26.089 -21.342 -4.333 1.00 45.44 93 LEU A C 1
ATOM 734 O O . LEU A 1 93 ? 26.448 -20.450 -5.099 1.00 45.44 93 LEU A O 1
ATOM 738 N N . LEU A 1 94 ? 24.923 -21.976 -4.490 1.00 38.16 94 LEU A N 1
ATOM 739 C CA . LEU A 1 94 ? 23.965 -21.654 -5.558 1.00 38.16 94 LEU A CA 1
ATOM 740 C C . LEU A 1 94 ? 23.329 -20.275 -5.345 1.00 38.16 94 LEU A C 1
ATOM 742 O O . LEU A 1 94 ? 23.195 -19.514 -6.296 1.00 38.16 94 LEU A O 1
ATOM 746 N N . SER A 1 95 ? 23.012 -19.920 -4.099 1.00 40.09 95 SER A N 1
ATOM 747 C CA . SER A 1 95 ? 22.484 -18.606 -3.718 1.00 40.09 95 SER A CA 1
ATOM 748 C C . SER A 1 95 ? 23.469 -17.478 -4.053 1.00 40.09 95 SER A C 1
ATOM 750 O O . SER A 1 95 ? 23.060 -16.462 -4.603 1.00 40.09 95 SER A O 1
ATOM 752 N N . LEU A 1 96 ? 24.777 -17.663 -3.826 1.00 43.66 96 LEU A N 1
ATOM 753 C CA . LEU A 1 96 ? 25.810 -16.682 -4.200 1.00 43.66 96 LEU A CA 1
ATOM 754 C C . LEU A 1 96 ? 25.923 -16.481 -5.722 1.00 43.66 96 LEU A C 1
ATOM 756 O O . LEU A 1 96 ? 26.062 -15.348 -6.181 1.00 43.66 96 LEU A O 1
ATOM 760 N N . LEU A 1 97 ? 25.832 -17.557 -6.508 1.00 43.50 97 LEU A N 1
ATOM 761 C CA . LEU A 1 97 ? 25.920 -17.503 -7.974 1.00 43.50 97 LEU A CA 1
ATOM 762 C C . LEU A 1 97 ? 24.642 -16.946 -8.626 1.00 43.50 97 LEU A C 1
ATOM 764 O O . LEU A 1 97 ? 24.732 -16.161 -9.572 1.00 43.50 97 LEU A O 1
ATOM 768 N N . PHE A 1 98 ? 23.462 -17.305 -8.109 1.00 42.34 98 PHE A N 1
ATOM 769 C CA . PHE A 1 98 ? 22.168 -16.811 -8.596 1.00 42.34 98 PHE A CA 1
ATOM 770 C C . PHE A 1 98 ? 21.894 -15.369 -8.152 1.00 42.34 98 PHE A C 1
ATOM 772 O O . PHE A 1 98 ? 21.522 -14.542 -8.984 1.00 42.34 98 PHE A O 1
ATOM 779 N N . ASN A 1 99 ? 22.161 -15.011 -6.890 1.00 44.56 99 ASN A N 1
ATOM 780 C CA . ASN A 1 99 ? 21.946 -13.640 -6.412 1.00 44.56 99 ASN A CA 1
ATOM 781 C C . ASN A 1 99 ? 22.837 -12.630 -7.139 1.00 44.56 99 ASN A C 1
ATOM 783 O O . ASN A 1 99 ? 22.396 -11.517 -7.388 1.00 44.56 99 ASN A O 1
ATOM 787 N N . ARG A 1 100 ? 24.059 -13.000 -7.553 1.00 49.03 100 ARG A N 1
ATOM 788 C CA . ARG A 1 100 ? 24.932 -12.087 -8.314 1.00 49.03 100 ARG A CA 1
ATOM 789 C C . ARG A 1 100 ? 24.447 -11.841 -9.746 1.00 49.03 100 ARG A C 1
ATOM 791 O O . ARG A 1 100 ? 24.793 -10.814 -10.319 1.00 49.03 100 ARG A O 1
ATOM 798 N N . LYS A 1 101 ? 23.668 -12.760 -10.329 1.00 43.53 101 LYS A N 1
ATOM 799 C CA . LYS A 1 101 ? 23.072 -12.603 -11.669 1.00 43.53 101 LYS A CA 1
ATOM 800 C C . LYS A 1 101 ? 21.739 -11.851 -11.642 1.00 43.53 101 LYS A C 1
ATOM 802 O O . LYS A 1 101 ? 21.453 -11.132 -12.591 1.00 43.53 101 LYS A O 1
ATOM 807 N N . PHE A 1 102 ? 20.974 -11.964 -10.557 1.00 46.69 102 PHE A N 1
ATOM 808 C CA . PHE A 1 102 ? 19.615 -11.420 -10.452 1.00 46.69 102 PHE A CA 1
ATOM 809 C C . PHE A 1 102 ? 19.440 -10.308 -9.413 1.00 46.69 102 PHE A C 1
ATOM 811 O O . PHE A 1 102 ? 18.311 -9.939 -9.098 1.00 46.69 102 PHE A O 1
ATOM 818 N N . SER A 1 103 ? 20.530 -9.768 -8.867 1.00 49.28 103 SER A N 1
ATOM 819 C CA . SER A 1 103 ? 20.437 -8.660 -7.929 1.00 49.28 103 SER A CA 1
ATOM 820 C C . SER A 1 103 ? 19.895 -7.401 -8.612 1.00 49.28 103 SER A C 1
ATOM 822 O O . SER A 1 103 ? 20.565 -6.777 -9.439 1.00 49.28 103 SER A O 1
ATOM 824 N N . PHE A 1 104 ? 18.661 -7.033 -8.262 1.00 51.94 104 PHE A N 1
ATOM 825 C CA . PHE A 1 104 ? 18.032 -5.788 -8.692 1.00 51.94 104 PHE A CA 1
ATOM 826 C C . PHE A 1 104 ? 18.763 -4.615 -8.030 1.00 51.94 104 PHE A C 1
ATOM 828 O O . PHE A 1 104 ? 18.515 -4.294 -6.869 1.00 51.94 104 PHE A O 1
ATOM 835 N N . HIS A 1 105 ? 19.708 -4.012 -8.749 1.00 53.19 105 HIS A N 1
ATOM 836 C CA . HIS A 1 105 ? 20.460 -2.849 -8.263 1.00 53.19 105 HIS A CA 1
ATOM 837 C C . HIS A 1 105 ? 20.029 -1.532 -8.899 1.00 53.19 105 HIS A C 1
ATOM 839 O O . HIS A 1 105 ? 20.414 -0.479 -8.403 1.00 53.19 105 HIS A O 1
ATOM 845 N N . ASP A 1 106 ? 19.213 -1.574 -9.955 1.00 59.28 106 ASP A N 1
ATOM 846 C CA . ASP A 1 106 ? 18.537 -0.370 -10.420 1.00 59.28 106 ASP A CA 1
ATOM 847 C C . ASP A 1 106 ? 17.306 -0.126 -9.544 1.00 59.28 106 ASP A C 1
ATOM 849 O O . ASP A 1 106 ? 16.211 -0.627 -9.805 1.00 59.28 106 ASP A O 1
ATOM 853 N N . THR A 1 107 ? 17.525 0.594 -8.449 1.00 68.62 107 THR A N 1
ATOM 854 C CA . THR A 1 107 ? 16.468 1.103 -7.573 1.00 68.62 107 THR A CA 1
ATOM 855 C C . THR A 1 107 ? 15.896 2.428 -8.070 1.00 68.62 107 THR A C 1
ATOM 857 O O . THR A 1 107 ? 15.080 3.040 -7.377 1.00 68.62 107 THR A O 1
ATOM 860 N N . THR A 1 108 ? 16.313 2.903 -9.248 1.00 79.69 108 THR A N 1
ATOM 861 C CA . THR A 1 108 ? 15.760 4.122 -9.827 1.00 79.69 108 THR A CA 1
ATOM 862 C C . THR A 1 108 ? 14.431 3.800 -10.490 1.00 79.69 108 THR A C 1
ATOM 864 O O . THR A 1 108 ? 14.310 2.930 -11.357 1.00 79.69 108 THR A O 1
ATOM 867 N N . LEU A 1 109 ? 13.383 4.494 -10.059 1.00 83.06 109 LEU A N 1
ATOM 868 C CA . LEU A 1 109 ? 12.099 4.376 -10.717 1.00 83.06 109 LEU A CA 1
ATOM 869 C C . LEU A 1 109 ? 12.190 5.040 -12.097 1.00 83.06 109 LEU A C 1
ATOM 871 O O . LEU A 1 109 ? 12.653 6.174 -12.230 1.00 83.06 109 LEU A O 1
ATOM 875 N N . SER A 1 110 ? 11.771 4.314 -13.134 1.00 82.88 110 SER A N 1
ATOM 876 C CA . SER A 1 110 ? 11.902 4.765 -14.519 1.00 82.88 110 SER A CA 1
ATOM 877 C C . SER A 1 110 ? 10.978 5.941 -14.838 1.00 82.88 110 SER A C 1
ATOM 879 O O . SER A 1 110 ? 9.794 5.903 -14.523 1.00 82.88 110 SER A O 1
ATOM 881 N N . SER A 1 111 ? 11.488 6.902 -15.612 1.00 81.56 111 SER A N 1
ATOM 882 C CA . SER A 1 111 ? 10.729 8.042 -16.150 1.00 81.56 111 SER A CA 1
ATOM 883 C C . SER A 1 111 ? 9.547 7.676 -17.058 1.00 81.56 111 SER A C 1
ATOM 885 O O . SER A 1 111 ? 8.724 8.536 -17.365 1.00 81.56 111 SER A O 1
ATOM 887 N N . VAL A 1 112 ? 9.428 6.419 -17.512 1.00 86.75 112 VAL A N 1
ATOM 888 C CA . VAL A 1 112 ? 8.239 5.977 -18.265 1.00 86.75 112 VAL A CA 1
ATOM 889 C C . VAL A 1 112 ? 7.034 5.721 -17.366 1.00 86.75 112 VAL A C 1
ATOM 891 O O . VAL A 1 112 ? 5.915 5.653 -17.873 1.00 86.75 112 VAL A O 1
ATOM 894 N N . VAL A 1 113 ? 7.253 5.557 -16.060 1.00 90.50 113 VAL A N 1
ATOM 895 C CA . VAL A 1 113 ? 6.205 5.407 -15.050 1.00 90.50 113 VAL A CA 1
ATOM 896 C C . VAL A 1 113 ? 5.733 6.796 -14.653 1.00 90.50 113 VAL A C 1
ATOM 898 O O . VAL A 1 113 ? 6.541 7.605 -14.226 1.00 90.50 113 VAL A O 1
ATOM 901 N N . LYS A 1 114 ? 4.436 7.081 -14.800 1.00 89.06 114 LYS A N 1
ATOM 902 C CA . LYS A 1 114 ? 3.855 8.391 -14.466 1.00 89.06 114 LYS A CA 1
ATOM 903 C C . LYS A 1 114 ? 3.580 8.550 -12.974 1.00 89.06 114 LYS A C 1
ATOM 905 O O . LYS A 1 114 ? 3.695 9.654 -12.451 1.00 89.06 114 LYS A O 1
ATOM 910 N N . ARG A 1 115 ? 3.177 7.463 -12.310 1.00 90.75 115 ARG A N 1
ATOM 911 C CA . ARG A 1 115 ? 2.871 7.395 -10.875 1.00 90.75 115 ARG A CA 1
ATOM 912 C C . ARG A 1 115 ? 3.229 6.027 -10.328 1.00 90.75 115 ARG A C 1
ATOM 914 O O . ARG A 1 115 ? 3.082 5.029 -11.034 1.00 90.75 115 ARG A O 1
ATOM 921 N N . ALA A 1 116 ? 3.653 5.967 -9.071 1.00 93.69 116 ALA A N 1
ATOM 922 C CA . ALA A 1 116 ? 3.959 4.694 -8.443 1.00 93.69 116 ALA A CA 1
ATOM 923 C C . ALA A 1 116 ? 3.722 4.700 -6.935 1.00 93.69 116 ALA A C 1
ATOM 925 O O . ALA A 1 116 ? 3.901 5.726 -6.277 1.00 93.69 116 ALA A O 1
ATOM 926 N N . ARG A 1 117 ? 3.358 3.529 -6.412 1.00 95.00 117 ARG A N 1
ATOM 927 C CA . ARG A 1 117 ? 3.254 3.244 -4.983 1.00 95.00 117 ARG A CA 1
ATOM 928 C C . ARG A 1 117 ? 4.042 1.990 -4.629 1.00 95.00 117 ARG A C 1
ATOM 930 O O . ARG A 1 117 ? 3.888 0.966 -5.292 1.00 95.00 117 ARG A O 1
ATOM 937 N N . HIS A 1 118 ? 4.853 2.069 -3.580 1.00 96.31 118 HIS A N 1
ATOM 938 C CA . HIS A 1 118 ? 5.586 0.934 -3.023 1.00 96.31 118 HIS A CA 1
ATOM 939 C C . HIS A 1 118 ? 5.225 0.730 -1.554 1.00 96.31 118 HIS A C 1
ATOM 941 O O . HIS A 1 118 ? 5.569 1.555 -0.710 1.00 96.31 118 HIS A O 1
ATOM 947 N N . ALA A 1 119 ? 4.526 -0.362 -1.251 1.00 97.31 119 ALA A N 1
ATOM 948 C CA . ALA A 1 119 ? 4.201 -0.752 0.117 1.00 97.31 119 ALA A CA 1
ATOM 949 C C . ALA A 1 119 ? 5.309 -1.653 0.672 1.00 97.31 119 ALA A C 1
ATOM 951 O O . ALA A 1 119 ? 5.514 -2.746 0.159 1.00 97.31 119 ALA A O 1
ATOM 952 N N . VAL A 1 120 ? 6.040 -1.211 1.694 1.00 96.44 120 VAL A N 1
ATOM 953 C CA . VAL A 1 120 ? 7.250 -1.893 2.188 1.00 96.44 120 VAL A CA 1
ATOM 954 C C . VAL A 1 120 ? 7.037 -2.446 3.595 1.00 96.44 120 VAL A C 1
ATOM 956 O O . VAL A 1 120 ? 6.561 -1.739 4.479 1.00 96.44 120 VAL A O 1
ATOM 959 N N . ALA A 1 121 ? 7.439 -3.697 3.819 1.00 96.75 121 ALA A N 1
ATOM 960 C CA . ALA A 1 121 ? 7.279 -4.388 5.097 1.00 96.75 121 ALA A CA 1
ATOM 961 C C . ALA A 1 121 ? 8.325 -3.961 6.138 1.00 96.75 121 ALA A C 1
ATOM 963 O O . ALA A 1 121 ? 9.531 -3.956 5.876 1.00 96.75 121 ALA A O 1
ATOM 964 N N . VAL A 1 122 ? 7.882 -3.643 7.351 1.00 95.56 122 VAL A N 1
ATOM 965 C CA . VAL A 1 122 ? 8.766 -3.178 8.435 1.00 95.56 122 VAL A CA 1
ATOM 966 C C . VAL A 1 122 ? 9.335 -4.319 9.272 1.00 95.56 122 VAL A C 1
ATOM 968 O O . VAL A 1 122 ? 10.486 -4.238 9.711 1.00 95.56 122 VAL A O 1
ATOM 971 N N . ASP A 1 123 ? 8.557 -5.384 9.469 1.00 95.00 123 ASP A N 1
ATOM 972 C CA . ASP A 1 123 ? 8.833 -6.428 10.468 1.00 95.00 123 ASP A CA 1
ATOM 973 C C . ASP A 1 123 ? 9.498 -7.688 9.879 1.00 95.00 123 ASP A C 1
ATOM 975 O O . ASP A 1 123 ? 9.732 -8.681 10.577 1.00 95.00 123 ASP A O 1
ATOM 979 N N . GLU A 1 124 ? 9.824 -7.670 8.586 1.00 93.44 124 GLU A N 1
ATOM 980 C CA . GLU A 1 124 ? 10.534 -8.758 7.916 1.00 93.44 124 GLU A CA 1
ATOM 981 C C . GLU A 1 124 ? 12.013 -8.812 8.335 1.00 93.44 124 GLU A C 1
ATOM 983 O O . GLU A 1 124 ? 12.729 -7.813 8.275 1.00 93.44 124 GLU A O 1
ATOM 988 N N . LYS A 1 125 ? 12.489 -10.004 8.716 1.00 90.88 125 LYS A N 1
ATOM 989 C CA . LYS A 1 125 ? 13.844 -10.224 9.259 1.00 90.88 125 LYS A CA 1
ATOM 990 C C . LYS A 1 125 ? 14.685 -11.218 8.455 1.00 90.88 125 LYS A C 1
ATOM 992 O O . LYS A 1 125 ? 15.862 -11.430 8.755 1.00 90.88 125 LYS A O 1
ATOM 997 N N . ARG A 1 126 ? 14.124 -11.880 7.441 1.00 87.25 126 ARG A N 1
ATOM 998 C CA . ARG A 1 126 ? 14.868 -12.807 6.575 1.00 87.25 126 ARG A CA 1
ATOM 999 C C . ARG A 1 126 ? 15.869 -12.033 5.732 1.00 87.25 126 ARG A C 1
ATOM 1001 O O . ARG A 1 126 ? 15.509 -11.108 5.011 1.00 87.25 126 ARG A O 1
ATOM 1008 N N . LYS A 1 127 ? 17.135 -12.456 5.771 1.00 80.88 127 LYS A N 1
ATOM 1009 C CA . LYS A 1 127 ? 18.224 -11.779 5.042 1.00 80.88 127 LYS A CA 1
ATOM 1010 C C . LYS A 1 127 ? 18.032 -11.812 3.524 1.00 80.88 127 LYS A C 1
ATOM 1012 O O . LYS A 1 127 ? 18.461 -10.897 2.834 1.00 80.88 127 LYS A O 1
ATOM 1017 N N . THR A 1 128 ? 17.381 -12.856 3.013 1.00 79.00 128 THR A N 1
ATOM 1018 C CA . THR A 1 128 ? 17.031 -12.997 1.592 1.00 79.00 128 THR A CA 1
ATOM 1019 C C . THR A 1 128 ? 15.881 -12.085 1.159 1.00 79.00 128 THR A C 1
ATOM 1021 O O . THR A 1 128 ? 15.624 -11.971 -0.030 1.00 79.00 128 THR A O 1
ATOM 1024 N N . PHE A 1 129 ? 15.223 -11.404 2.101 1.00 84.75 129 PHE A N 1
ATOM 1025 C CA . PHE A 1 129 ? 14.134 -10.461 1.860 1.00 84.75 129 PHE A CA 1
ATOM 1026 C C . PHE A 1 129 ? 14.570 -9.035 2.224 1.00 84.75 129 PHE A C 1
ATOM 1028 O O . PHE A 1 129 ? 13.831 -8.298 2.873 1.00 84.75 129 PHE A O 1
ATOM 1035 N N . ALA A 1 130 ? 15.791 -8.639 1.858 1.00 84.94 130 ALA A N 1
ATOM 1036 C CA . ALA A 1 130 ? 16.200 -7.241 1.962 1.00 84.94 130 ALA A CA 1
ATOM 1037 C C . ALA A 1 130 ? 15.401 -6.393 0.947 1.00 84.94 130 ALA A C 1
ATOM 1039 O O . ALA A 1 130 ? 15.358 -6.770 -0.231 1.00 84.94 130 ALA A O 1
ATOM 1040 N N . PRO A 1 131 ? 14.766 -5.285 1.375 1.00 88.31 131 PRO A N 1
ATOM 1041 C CA . PRO A 1 131 ? 13.921 -4.493 0.494 1.00 88.31 131 PRO A CA 1
ATOM 1042 C C . PRO A 1 131 ? 14.764 -3.653 -0.472 1.00 88.31 131 PRO A C 1
ATOM 1044 O O . PRO A 1 131 ? 15.756 -3.035 -0.083 1.00 88.31 131 PRO A O 1
ATOM 1047 N N . SER A 1 132 ? 14.331 -3.589 -1.725 1.00 88.38 132 SER A N 1
ATOM 1048 C CA . SER A 1 132 ? 14.866 -2.708 -2.763 1.00 88.38 132 SER A CA 1
ATOM 1049 C C . SER A 1 132 ? 14.059 -1.410 -2.785 1.00 88.38 132 SER A C 1
ATOM 1051 O O . SER A 1 132 ? 13.045 -1.308 -3.473 1.00 88.38 132 SER A O 1
ATOM 1053 N N . LEU A 1 133 ? 14.488 -0.432 -1.985 1.00 89.94 133 LEU A N 1
ATOM 1054 C CA . LEU A 1 133 ? 13.833 0.874 -1.855 1.00 89.94 133 LEU A CA 1
ATOM 1055 C C . LEU A 1 133 ? 14.155 1.786 -3.039 1.00 89.94 133 LEU A C 1
ATOM 1057 O O . LEU A 1 133 ? 15.294 1.799 -3.495 1.00 89.94 133 LEU A O 1
ATOM 1061 N N . TRP A 1 134 ? 13.195 2.599 -3.480 1.00 89.75 134 TRP A N 1
ATOM 1062 C CA . TRP A 1 134 ? 13.435 3.624 -4.495 1.00 89.75 134 TRP A CA 1
ATOM 1063 C C . TRP A 1 134 ? 14.306 4.758 -3.958 1.00 89.75 134 TRP A C 1
ATOM 1065 O O . TRP A 1 134 ? 14.064 5.271 -2.866 1.00 89.75 134 TRP A O 1
ATOM 1075 N N . SER A 1 135 ? 15.298 5.169 -4.748 1.00 87.75 135 SER A N 1
ATOM 1076 C CA . SER A 1 135 ? 16.298 6.168 -4.348 1.00 87.75 135 SER A CA 1
ATOM 1077 C C . SER A 1 135 ? 16.092 7.556 -4.963 1.00 87.75 135 SER A C 1
ATOM 1079 O O . SER A 1 135 ? 16.706 8.508 -4.501 1.00 87.75 135 SER A O 1
ATOM 1081 N N . ASN A 1 136 ? 15.230 7.695 -5.974 1.00 88.69 136 ASN A N 1
ATOM 1082 C CA . ASN A 1 136 ? 15.046 8.930 -6.751 1.00 88.69 136 ASN A CA 1
ATOM 1083 C C . ASN A 1 136 ? 13.685 9.615 -6.527 1.00 88.69 136 ASN A C 1
ATOM 1085 O O . ASN A 1 136 ? 13.241 10.406 -7.356 1.00 88.69 136 ASN A O 1
ATOM 1089 N N . LEU A 1 137 ? 12.988 9.311 -5.426 1.00 88.81 137 LEU A N 1
ATOM 1090 C CA . LEU A 1 137 ? 11.656 9.876 -5.169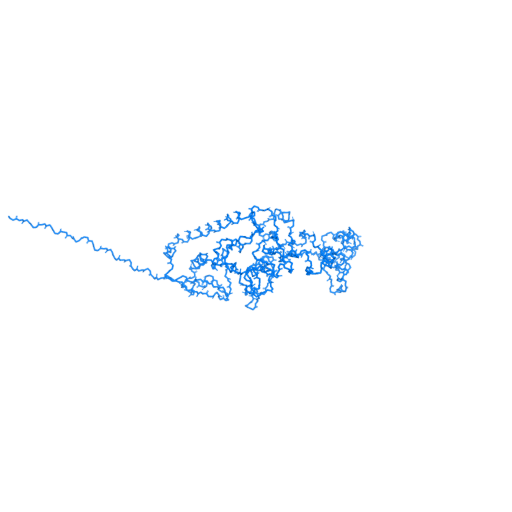 1.00 88.81 137 LEU A CA 1
ATOM 1091 C C . LEU A 1 137 ? 11.677 11.383 -4.924 1.00 88.81 137 LEU A C 1
ATOM 1093 O O . LEU A 1 137 ? 10.722 12.055 -5.299 1.00 88.81 137 LEU A O 1
ATOM 1097 N N . ALA A 1 138 ? 12.735 11.914 -4.304 1.00 87.06 138 ALA A N 1
ATOM 1098 C CA . ALA A 1 138 ? 12.878 13.353 -4.093 1.00 87.06 138 ALA A CA 1
ATOM 1099 C C . ALA A 1 138 ? 12.927 14.095 -5.438 1.00 87.06 138 ALA A C 1
ATOM 1101 O O . ALA A 1 138 ? 12.127 15.000 -5.664 1.00 87.06 138 ALA A O 1
ATOM 1102 N N . ASP A 1 139 ? 13.779 13.627 -6.352 1.00 88.38 139 ASP A N 1
ATOM 1103 C CA . ASP A 1 139 ? 13.936 14.198 -7.693 1.00 88.38 139 ASP A CA 1
ATOM 1104 C C . ASP A 1 139 ? 12.645 14.082 -8.508 1.00 88.38 139 ASP A C 1
ATOM 1106 O O . ASP A 1 139 ? 12.189 15.050 -9.110 1.00 88.38 139 ASP A O 1
ATOM 1110 N N . LEU A 1 140 ? 12.006 12.907 -8.486 1.00 87.19 140 LEU A N 1
ATOM 1111 C CA . LEU A 1 140 ? 10.762 12.666 -9.220 1.00 87.19 140 LEU A CA 1
ATOM 1112 C C . LEU A 1 140 ? 9.573 13.484 -8.697 1.00 87.19 140 LEU A C 1
ATOM 1114 O O . LEU A 1 140 ? 8.632 13.746 -9.446 1.00 87.19 140 LEU A O 1
ATOM 1118 N N . ASN A 1 141 ? 9.596 13.864 -7.419 1.00 89.25 141 ASN A N 1
ATOM 1119 C CA . ASN A 1 141 ? 8.546 14.656 -6.784 1.00 89.25 141 ASN A CA 1
ATOM 1120 C C . ASN A 1 141 ? 8.867 16.157 -6.729 1.00 89.25 141 ASN A C 1
ATOM 1122 O O . ASN A 1 141 ? 8.046 16.925 -6.215 1.00 89.25 141 ASN A O 1
ATOM 1126 N N . ALA A 1 142 ? 10.022 16.592 -7.241 1.00 87.00 142 ALA A N 1
ATOM 1127 C CA . ALA A 1 142 ? 10.398 17.998 -7.275 1.00 87.00 142 ALA A CA 1
ATOM 1128 C C . ALA A 1 142 ? 9.365 18.800 -8.086 1.00 87.00 142 ALA A C 1
ATOM 1130 O O . ALA A 1 142 ? 9.117 18.526 -9.258 1.00 87.00 142 ALA A O 1
ATOM 1131 N N . GLY A 1 143 ? 8.703 19.763 -7.438 1.00 79.06 143 GLY A N 1
ATOM 1132 C CA . GLY A 1 143 ? 7.642 20.568 -8.058 1.00 79.06 143 GLY A CA 1
ATOM 1133 C C . GLY A 1 143 ? 6.317 19.833 -8.317 1.00 79.06 143 GLY A C 1
ATOM 1134 O O . GLY A 1 143 ? 5.389 20.443 -8.842 1.00 79.06 143 GLY A O 1
ATOM 1135 N N . ALA A 1 144 ? 6.182 18.555 -7.937 1.00 78.62 144 ALA A N 1
ATOM 1136 C CA . ALA A 1 144 ? 4.941 17.804 -8.112 1.00 78.62 144 ALA A CA 1
ATOM 1137 C C . ALA A 1 144 ? 3.938 18.088 -6.971 1.00 78.62 144 ALA A C 1
ATOM 1139 O O . ALA A 1 144 ? 4.316 18.037 -5.784 1.00 78.62 144 ALA A O 1
ATOM 1140 N N . PRO A 1 145 ? 2.649 18.326 -7.289 1.00 77.00 145 PRO A N 1
ATOM 1141 C CA . PRO A 1 145 ? 1.620 18.482 -6.269 1.00 77.00 145 PRO A CA 1
ATOM 1142 C C . PRO A 1 145 ? 1.391 17.148 -5.538 1.00 77.00 145 PRO A C 1
ATOM 1144 O O . PRO A 1 145 ? 1.695 16.077 -6.072 1.00 77.00 145 PRO A O 1
ATOM 1147 N N . LYS A 1 146 ? 0.926 17.200 -4.282 1.00 71.94 146 LYS A N 1
ATOM 1148 C CA . LYS A 1 146 ? 0.934 16.049 -3.353 1.00 71.94 146 LYS A CA 1
ATOM 1149 C C . LYS A 1 146 ? 0.162 14.842 -3.891 1.00 71.94 146 LYS A C 1
ATOM 1151 O O . LYS A 1 146 ? 0.649 13.722 -3.808 1.00 71.94 146 LYS A O 1
ATOM 1156 N N . GLU A 1 147 ? -0.992 15.089 -4.488 1.00 68.38 147 GLU A N 1
ATOM 1157 C CA . GLU A 1 147 ? -1.907 14.123 -5.103 1.00 68.38 147 GLU A CA 1
ATOM 1158 C C . GLU A 1 147 ? -1.303 13.344 -6.283 1.00 68.38 147 GLU A C 1
ATOM 1160 O O . GLU A 1 147 ? -1.864 12.351 -6.738 1.00 68.38 147 GLU A O 1
ATOM 1165 N N . ASN A 1 148 ? -0.149 13.791 -6.772 1.00 72.25 148 ASN A N 1
ATOM 1166 C CA . ASN A 1 148 ? 0.525 13.287 -7.957 1.00 72.25 148 ASN A CA 1
ATOM 1167 C C . ASN A 1 148 ? 1.913 12.713 -7.642 1.00 72.25 148 ASN A C 1
ATOM 1169 O O . ASN A 1 148 ? 2.712 12.471 -8.547 1.00 72.25 148 ASN A O 1
ATOM 1173 N N . ARG A 1 149 ? 2.234 12.504 -6.368 1.00 82.81 149 ARG A N 1
ATOM 1174 C CA . ARG A 1 149 ? 3.568 12.055 -5.980 1.00 82.81 149 ARG A CA 1
ATOM 1175 C C . ARG A 1 149 ? 3.778 10.565 -6.211 1.00 82.81 149 ARG A C 1
ATOM 1177 O O . ARG A 1 149 ? 2.855 9.757 -6.166 1.00 82.81 149 ARG A O 1
ATOM 1184 N N . TYR A 1 150 ? 5.033 10.215 -6.451 1.00 91.69 150 TYR A N 1
ATOM 1185 C CA . TYR A 1 150 ? 5.533 8.861 -6.281 1.00 91.69 150 TYR A CA 1
ATOM 1186 C C . TYR A 1 150 ? 5.698 8.606 -4.790 1.00 91.69 150 TYR A C 1
ATOM 1188 O O . TYR A 1 150 ? 6.362 9.383 -4.096 1.00 91.69 150 TYR A O 1
ATOM 1196 N N . GLU A 1 151 ? 5.101 7.529 -4.300 1.00 92.06 151 GLU A N 1
ATOM 1197 C CA . GLU A 1 151 ? 5.034 7.248 -2.872 1.00 92.06 151 GLU A CA 1
ATOM 1198 C C . GLU A 1 151 ? 5.643 5.884 -2.572 1.00 92.06 151 GLU A C 1
ATOM 1200 O O . GLU A 1 151 ? 5.357 4.883 -3.219 1.00 92.06 151 GLU A O 1
ATOM 1205 N N . GLN A 1 152 ? 6.464 5.819 -1.541 1.00 93.75 152 GLN A N 1
ATOM 1206 C CA . GLN A 1 152 ? 6.910 4.565 -0.956 1.00 93.75 152 GLN A CA 1
ATOM 1207 C C . GLN A 1 152 ? 6.594 4.679 0.513 1.00 93.75 152 GLN A C 1
ATOM 1209 O O . GLN A 1 152 ? 7.155 5.572 1.125 1.00 93.75 152 GLN A O 1
ATOM 1214 N N . LEU A 1 153 ? 5.711 3.840 1.049 1.00 94.25 153 LEU A N 1
ATOM 1215 C CA . LEU A 1 153 ? 5.325 3.883 2.455 1.00 94.25 153 LEU A CA 1
ATOM 1216 C C . LEU A 1 153 ? 5.671 2.572 3.161 1.00 94.25 153 LEU A C 1
ATOM 1218 O O . LEU A 1 153 ? 5.627 1.490 2.574 1.00 94.25 153 LEU A O 1
ATOM 1222 N N . PHE A 1 154 ? 5.995 2.681 4.443 1.00 95.56 154 PHE A N 1
ATOM 1223 C CA . PHE A 1 154 ? 6.285 1.579 5.341 1.00 95.56 154 PHE A CA 1
A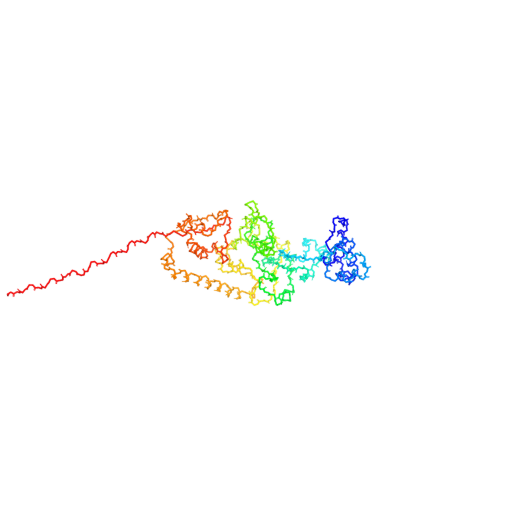TOM 1224 C C . PHE A 1 154 ? 5.010 1.131 6.056 1.00 95.56 154 PHE A C 1
ATOM 1226 O O . PHE A 1 154 ? 4.297 1.936 6.663 1.00 95.56 154 PHE A O 1
ATOM 1233 N N . PHE A 1 155 ? 4.749 -0.169 5.978 1.00 96.69 155 PHE A N 1
ATOM 1234 C CA . PHE A 1 155 ? 3.586 -0.845 6.533 1.00 96.69 155 PHE A CA 1
ATOM 1235 C C . PHE A 1 155 ? 4.022 -1.821 7.630 1.00 96.69 155 PHE A C 1
ATOM 1237 O O . PHE A 1 155 ? 5.100 -2.422 7.532 1.00 96.69 155 PHE A O 1
ATOM 1244 N N . PRO A 1 156 ? 3.191 -2.016 8.667 1.00 96.56 156 PRO A N 1
ATOM 1245 C CA . PRO A 1 156 ? 3.461 -3.031 9.668 1.00 96.56 156 PRO A CA 1
ATOM 1246 C C . PRO A 1 156 ? 3.296 -4.431 9.062 1.00 96.56 156 PRO A C 1
ATOM 1248 O O . PRO A 1 156 ? 2.471 -4.649 8.174 1.00 96.56 156 PRO A O 1
ATOM 1251 N N . GLY A 1 157 ? 4.052 -5.388 9.585 1.00 96.75 157 GLY A N 1
ATOM 1252 C CA . GLY A 1 157 ? 4.021 -6.790 9.188 1.00 96.75 157 GLY A CA 1
ATOM 1253 C C . GLY A 1 157 ? 5.269 -7.255 8.436 1.00 96.75 157 GLY A C 1
ATOM 1254 O O . GLY A 1 157 ? 6.122 -6.470 8.016 1.00 96.75 157 GLY A O 1
ATOM 1255 N N . VAL A 1 158 ? 5.393 -8.578 8.310 1.00 95.81 158 VAL A N 1
ATOM 1256 C CA . VAL A 1 158 ? 6.417 -9.255 7.495 1.00 95.81 158 VAL A CA 1
ATOM 1257 C C . VAL A 1 158 ? 6.058 -9.209 6.005 1.00 95.81 158 VAL A C 1
ATOM 1259 O O . VAL A 1 158 ? 4.949 -8.820 5.648 1.00 95.81 158 VAL A O 1
ATOM 1262 N N . HIS A 1 159 ? 6.951 -9.681 5.125 1.00 95.12 159 HIS A N 1
ATOM 1263 C CA . HIS A 1 159 ? 6.776 -9.626 3.664 1.00 95.12 159 HIS A CA 1
ATOM 1264 C C . HIS A 1 159 ? 5.380 -10.075 3.195 1.00 95.12 159 HIS A C 1
ATOM 1266 O O . HIS A 1 159 ? 4.697 -9.353 2.479 1.00 95.12 159 HIS A O 1
ATOM 1272 N N . GLY A 1 160 ? 4.913 -11.237 3.663 1.00 94.75 160 GLY A N 1
ATOM 1273 C CA . GLY A 1 160 ? 3.591 -11.761 3.306 1.00 94.75 160 GLY A CA 1
ATOM 1274 C C . GLY A 1 160 ? 2.417 -11.066 4.006 1.00 94.75 160 GLY A C 1
ATOM 1275 O O . GLY A 1 160 ? 1.294 -11.145 3.528 1.00 94.75 160 GLY A O 1
ATOM 1276 N N . ALA A 1 161 ? 2.642 -10.374 5.124 1.00 97.06 161 ALA A N 1
ATOM 1277 C CA . ALA A 1 161 ? 1.600 -9.573 5.766 1.00 97.06 161 ALA A CA 1
ATOM 1278 C C . ALA A 1 161 ? 1.387 -8.226 5.062 1.00 97.06 161 ALA A C 1
ATOM 1280 O O . ALA A 1 161 ? 0.339 -7.631 5.244 1.00 97.06 161 ALA A O 1
ATOM 1281 N N . VAL A 1 162 ? 2.332 -7.772 4.231 1.00 97.50 162 VAL A N 1
ATOM 1282 C CA . VAL A 1 162 ? 2.159 -6.601 3.353 1.00 97.50 162 VAL A CA 1
ATOM 1283 C C . VAL A 1 162 ? 1.781 -7.026 1.934 1.00 97.50 162 VAL A C 1
ATOM 1285 O O . VAL A 1 162 ? 0.846 -6.480 1.364 1.00 97.50 162 VAL A O 1
ATOM 1288 N N . GLY A 1 163 ? 2.464 -8.024 1.367 1.00 95.56 163 GLY A N 1
ATOM 1289 C CA . GLY A 1 163 ? 2.212 -8.520 0.007 1.00 95.56 163 GLY A CA 1
ATOM 1290 C C . GLY A 1 163 ? 1.054 -9.517 -0.124 1.00 95.56 163 GLY A C 1
ATOM 1291 O O . GLY A 1 163 ? 0.623 -9.805 -1.236 1.00 95.56 163 GLY A O 1
ATOM 1292 N N . GLY A 1 164 ? 0.542 -10.056 0.986 1.00 94.50 164 GLY A N 1
ATOM 1293 C CA . GLY A 1 164 ? -0.542 -11.040 1.003 1.00 94.50 164 GLY A CA 1
ATOM 1294 C C . GLY A 1 164 ? -0.084 -12.495 0.827 1.00 94.50 164 GLY A C 1
ATOM 1295 O O . GLY A 1 164 ? 1.036 -12.883 1.171 1.00 94.50 164 GLY A O 1
ATOM 1296 N N . GLY A 1 165 ? -0.994 -13.341 0.336 1.00 91.31 165 GLY A N 1
ATOM 1297 C CA . GLY A 1 165 ? -0.731 -14.763 0.062 1.00 91.31 165 GLY A CA 1
ATOM 1298 C C . GLY A 1 165 ? -0.893 -15.711 1.258 1.00 91.31 165 GLY A C 1
ATOM 1299 O O . GLY A 1 165 ? -0.499 -16.870 1.170 1.00 91.31 165 GLY A O 1
ATOM 1300 N N . GLY A 1 166 ? -1.464 -15.241 2.369 1.00 92.25 166 GLY A N 1
ATOM 1301 C CA . GLY A 1 166 ? -1.771 -16.064 3.540 1.00 92.25 166 GLY A CA 1
ATOM 1302 C C . GLY A 1 166 ? -3.200 -15.850 4.054 1.00 92.25 166 GLY A C 1
ATOM 1303 O O . GLY A 1 166 ? -3.874 -14.914 3.620 1.00 92.25 166 GLY A O 1
ATOM 1304 N N . PRO A 1 167 ? -3.684 -16.709 4.971 1.00 92.81 167 PRO A N 1
ATOM 1305 C CA . PRO A 1 167 ? -5.043 -16.625 5.514 1.00 92.81 167 PRO A CA 1
ATOM 1306 C C . PRO A 1 167 ? -5.292 -15.390 6.391 1.00 92.81 167 PRO A C 1
ATOM 1308 O O . PRO A 1 167 ? -6.439 -14.975 6.539 1.00 92.81 167 PRO A O 1
ATOM 1311 N N . VAL A 1 168 ? -4.248 -14.790 6.976 1.00 94.31 168 VAL A N 1
ATOM 1312 C CA . VAL A 1 168 ? -4.386 -13.540 7.736 1.00 94.31 168 VAL A CA 1
ATOM 1313 C C . VAL A 1 168 ? -4.137 -12.360 6.810 1.00 94.31 168 VAL A C 1
ATOM 1315 O O . VAL A 1 168 ? -3.026 -12.198 6.307 1.00 94.31 168 VAL A O 1
ATOM 1318 N N . ARG A 1 169 ? -5.172 -11.536 6.612 1.00 93.44 169 ARG A N 1
ATOM 1319 C CA . ARG A 1 169 ? -5.184 -10.521 5.553 1.00 93.44 169 ARG A CA 1
ATOM 1320 C C . ARG A 1 169 ? -5.257 -9.069 6.019 1.00 93.44 169 ARG A C 1
ATOM 1322 O O . ARG A 1 169 ? -5.006 -8.198 5.209 1.00 93.44 169 ARG A O 1
ATOM 1329 N N . GLY A 1 170 ? -5.558 -8.773 7.286 1.00 91.69 170 GLY A N 1
ATOM 1330 C CA . GLY A 1 170 ? -5.853 -7.390 7.710 1.00 91.69 170 GLY A CA 1
ATOM 1331 C C . GLY A 1 170 ? -4.760 -6.364 7.372 1.00 91.69 170 GLY A C 1
ATOM 1332 O O . GLY A 1 170 ? -5.065 -5.277 6.889 1.00 91.69 170 GLY A O 1
ATOM 1333 N N . LEU A 1 171 ? -3.480 -6.720 7.538 1.00 95.50 171 LEU A N 1
ATOM 1334 C CA . LEU A 1 171 ? -2.365 -5.839 7.162 1.00 95.50 171 LEU A CA 1
ATOM 1335 C C . LEU A 1 171 ? -2.147 -5.772 5.639 1.00 95.50 171 LEU A C 1
ATOM 1337 O O . LEU A 1 171 ? -1.842 -4.701 5.112 1.00 95.50 171 LEU A O 1
ATOM 1341 N N . SER A 1 172 ? -2.358 -6.877 4.916 1.00 96.06 172 SER A N 1
ATOM 1342 C CA . SER A 1 172 ? -2.168 -6.920 3.461 1.00 96.06 172 SER A CA 1
ATOM 1343 C C . SER A 1 172 ? -3.321 -6.256 2.726 1.00 96.06 172 SER A C 1
ATOM 1345 O O . SER A 1 172 ? -3.103 -5.651 1.686 1.00 96.06 172 SER A O 1
ATOM 1347 N N . ASP A 1 173 ? -4.529 -6.315 3.286 1.00 93.31 173 ASP A N 1
ATOM 1348 C CA . ASP A 1 173 ? -5.707 -5.614 2.790 1.00 93.31 173 ASP A CA 1
ATOM 1349 C C . ASP A 1 173 ? -5.478 -4.100 2.900 1.00 93.31 173 ASP A C 1
ATOM 1351 O O . ASP A 1 173 ? -5.805 -3.382 1.964 1.00 93.31 173 ASP A O 1
ATOM 1355 N N . ALA A 1 174 ? -4.824 -3.613 3.967 1.00 92.12 174 ALA A N 1
ATOM 1356 C CA . ALA A 1 174 ? -4.430 -2.204 4.079 1.00 92.12 174 ALA A CA 1
ATOM 1357 C C . ALA A 1 174 ? -3.421 -1.789 2.992 1.00 92.12 174 ALA A C 1
ATOM 1359 O O . ALA A 1 174 ? -3.561 -0.742 2.367 1.00 92.12 174 ALA A O 1
ATOM 1360 N N . ALA A 1 175 ? -2.402 -2.615 2.740 1.00 95.38 175 ALA A N 1
ATOM 1361 C CA . ALA A 1 175 ? -1.428 -2.346 1.683 1.00 95.38 175 ALA A CA 1
ATOM 1362 C C . ALA 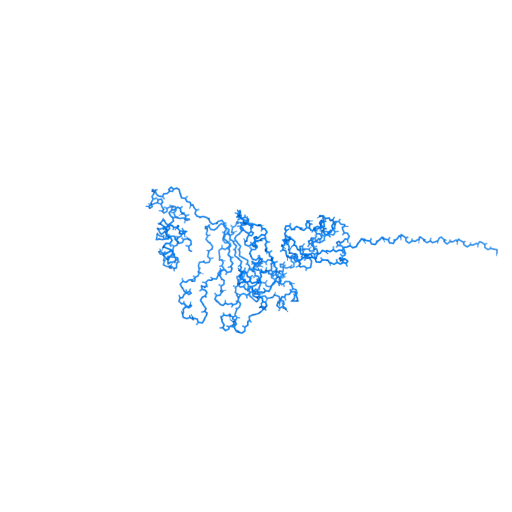A 1 175 ? -2.051 -2.436 0.279 1.00 95.38 175 ALA A C 1
ATOM 1364 O O . ALA A 1 175 ? -1.721 -1.640 -0.601 1.00 95.38 175 ALA A O 1
ATOM 1365 N N . LEU A 1 176 ? -2.944 -3.405 0.059 1.00 93.31 176 LEU A N 1
ATOM 1366 C CA . LEU A 1 176 ? -3.666 -3.590 -1.194 1.00 93.31 176 LEU A CA 1
ATOM 1367 C C . LEU A 1 176 ? -4.616 -2.426 -1.457 1.00 93.31 176 LEU A C 1
ATOM 1369 O O . LEU A 1 176 ? -4.558 -1.879 -2.551 1.00 93.31 176 LEU A O 1
ATOM 1373 N N . GLU A 1 177 ? -5.421 -2.017 -0.473 1.00 89.44 177 GLU A N 1
ATOM 1374 C CA . GLU A 1 177 ? -6.304 -0.848 -0.556 1.00 89.44 177 GLU A CA 1
ATOM 1375 C C . GLU A 1 177 ? -5.513 0.391 -0.972 1.00 89.44 177 GLU A C 1
ATOM 1377 O O . GLU A 1 177 ? -5.857 1.031 -1.967 1.00 89.44 177 GLU A O 1
ATOM 1382 N N . TRP A 1 178 ? -4.391 0.658 -0.299 1.00 90.94 178 TRP A N 1
ATOM 1383 C CA . TRP A 1 178 ? -3.593 1.844 -0.574 1.00 90.94 178 TRP A CA 1
ATOM 1384 C C . TRP A 1 178 ? -3.033 1.840 -2.001 1.00 90.94 178 TRP A C 1
ATOM 1386 O O . TRP A 1 178 ? -3.109 2.845 -2.712 1.00 90.94 178 TRP A O 1
ATOM 1396 N N . VAL A 1 179 ? -2.496 0.718 -2.479 1.00 92.38 179 VAL A N 1
ATOM 1397 C CA . VAL A 1 179 ? -1.999 0.620 -3.861 1.00 92.38 179 VAL A CA 1
ATOM 1398 C C . VAL A 1 179 ? -3.152 0.702 -4.870 1.00 92.38 179 VAL A C 1
ATOM 1400 O O . VAL A 1 179 ? -3.101 1.480 -5.823 1.00 92.38 179 VAL A O 1
ATOM 1403 N N . PHE A 1 180 ? -4.234 -0.038 -4.644 1.00 87.50 180 PHE A N 1
ATOM 1404 C CA . PHE A 1 180 ? -5.428 -0.028 -5.488 1.00 87.50 180 PHE A CA 1
ATOM 1405 C C . PHE A 1 180 ? -6.020 1.381 -5.629 1.00 87.50 180 PHE A C 1
ATOM 1407 O O . PHE A 1 180 ? -6.286 1.836 -6.742 1.00 87.50 180 PHE A O 1
ATOM 1414 N N . ARG A 1 181 ? -6.157 2.121 -4.527 1.00 85.25 181 ARG A N 1
ATOM 1415 C CA . ARG A 1 181 ? -6.668 3.494 -4.533 1.00 85.25 181 ARG A CA 1
ATOM 1416 C C . ARG A 1 181 ? -5.796 4.416 -5.380 1.00 85.25 181 ARG A C 1
ATOM 1418 O O . ARG A 1 181 ? -6.315 5.261 -6.105 1.00 85.25 181 ARG A O 1
ATOM 1425 N N . GLY A 1 182 ? -4.478 4.220 -5.346 1.00 85.06 182 GLY A N 1
ATOM 1426 C CA . GLY A 1 182 ? -3.542 4.952 -6.199 1.00 85.06 182 GLY A CA 1
ATOM 1427 C C . GLY A 1 182 ? -3.765 4.671 -7.685 1.00 85.06 182 GLY A C 1
ATOM 1428 O O . GLY A 1 182 ? -3.724 5.598 -8.491 1.00 85.06 182 GLY A O 1
ATOM 1429 N N . ALA A 1 183 ? -4.066 3.421 -8.042 1.00 88.25 183 ALA A N 1
ATOM 1430 C CA . ALA A 1 183 ? -4.423 3.046 -9.406 1.00 88.25 183 ALA A CA 1
ATOM 1431 C C . ALA A 1 183 ? -5.747 3.692 -9.856 1.00 88.25 183 ALA A C 1
ATOM 1433 O O . ALA A 1 183 ? -5.808 4.266 -10.945 1.00 88.25 183 ALA A O 1
ATOM 1434 N N . VAL A 1 184 ? -6.782 3.666 -9.008 1.00 83.62 184 VAL A N 1
ATOM 1435 C CA . VAL A 1 184 ? -8.083 4.305 -9.288 1.00 83.62 184 VAL A CA 1
ATOM 1436 C C . VAL A 1 184 ? -7.928 5.809 -9.521 1.00 83.62 184 VAL A C 1
ATOM 1438 O O . VAL A 1 184 ? -8.506 6.344 -10.463 1.00 83.62 184 VAL A O 1
ATOM 1441 N N . MET A 1 185 ? -7.086 6.491 -8.737 1.00 82.06 185 MET A N 1
ATOM 1442 C CA . MET A 1 185 ? -6.781 7.916 -8.938 1.00 82.06 185 MET A CA 1
ATOM 1443 C C . MET A 1 185 ? -6.150 8.219 -10.308 1.00 82.06 185 MET A C 1
ATOM 1445 O O . MET A 1 185 ? -6.189 9.362 -10.751 1.00 82.06 185 MET A O 1
ATOM 1449 N N . GLN A 1 186 ? -5.570 7.220 -10.981 1.00 85.12 186 GLN A N 1
ATOM 1450 C CA . GLN A 1 186 ? -5.027 7.343 -12.340 1.00 85.12 186 GLN A CA 1
ATOM 1451 C C . GLN A 1 186 ? -6.002 6.881 -13.430 1.00 85.12 186 GLN A C 1
ATOM 1453 O O . GLN A 1 186 ? -5.606 6.726 -14.585 1.00 85.12 186 GLN A O 1
ATOM 1458 N N . GLY A 1 187 ? -7.272 6.664 -13.078 1.00 83.56 187 GLY A N 1
ATOM 1459 C CA . GLY A 1 187 ? -8.328 6.285 -14.014 1.00 83.56 187 GLY A CA 1
ATOM 1460 C C . GLY A 1 187 ? -8.375 4.794 -14.345 1.00 83.56 187 GLY A C 1
ATOM 1461 O O . GLY A 1 187 ? -9.040 4.418 -15.308 1.00 83.56 187 GLY A O 1
ATOM 1462 N N . LEU A 1 188 ? -7.686 3.932 -13.584 1.00 84.75 188 LEU A N 1
ATOM 1463 C CA . LEU A 1 188 ? -7.823 2.487 -13.767 1.00 84.75 188 LEU A CA 1
ATOM 1464 C C . LEU A 1 188 ? -9.180 2.031 -13.224 1.00 84.75 188 LEU A C 1
ATOM 1466 O O . LEU A 1 188 ? -9.516 2.268 -12.062 1.00 84.75 188 LEU A O 1
ATOM 1470 N N . ALA A 1 189 ? -9.941 1.351 -14.078 1.00 84.94 189 ALA A N 1
ATOM 1471 C CA . ALA A 1 189 ? -11.179 0.694 -13.701 1.00 84.94 189 ALA A CA 1
ATOM 1472 C C . ALA A 1 189 ? -10.881 -0.689 -13.117 1.00 84.94 189 ALA A C 1
ATOM 1474 O O . ALA A 1 189 ? -10.030 -1.423 -13.621 1.00 84.94 189 ALA A O 1
ATOM 1475 N N . PHE A 1 190 ? -11.612 -1.044 -12.068 1.00 78.75 190 PHE A N 1
ATOM 1476 C CA . PHE A 1 190 ? -11.539 -2.351 -11.433 1.00 78.75 190 PHE A CA 1
ATOM 1477 C C . PHE A 1 190 ? -12.944 -2.891 -11.239 1.00 78.75 190 PHE A C 1
ATOM 1479 O O . PHE A 1 190 ? -13.883 -2.120 -11.035 1.00 78.75 190 PHE A O 1
ATOM 1486 N N . ASP A 1 191 ? -13.053 -4.213 -11.253 1.00 79.31 191 ASP A N 1
ATOM 1487 C CA . ASP A 1 191 ? -14.241 -4.905 -10.785 1.00 79.31 191 ASP A CA 1
ATOM 1488 C C . ASP A 1 191 ? -14.392 -4.677 -9.271 1.00 79.31 191 ASP A C 1
ATOM 1490 O O . ASP A 1 191 ? -13.489 -4.983 -8.481 1.00 79.31 191 ASP A O 1
ATOM 1494 N N . ARG A 1 192 ? -15.517 -4.076 -8.883 1.00 71.75 192 ARG A N 1
ATOM 1495 C CA . ARG A 1 192 ? -15.874 -3.746 -7.496 1.00 71.75 192 ARG A CA 1
ATOM 1496 C C . ARG A 1 192 ? -17.204 -4.381 -7.102 1.00 71.75 192 ARG A C 1
ATOM 1498 O O . ARG A 1 192 ? -17.822 -3.923 -6.141 1.00 71.75 192 ARG A O 1
ATOM 1505 N N . ASP A 1 193 ? -17.634 -5.394 -7.843 1.00 74.44 193 ASP A N 1
ATOM 1506 C CA . ASP A 1 193 ? -18.843 -6.135 -7.531 1.00 74.44 193 ASP A CA 1
ATOM 1507 C C . ASP A 1 193 ? -18.646 -6.938 -6.241 1.00 74.44 193 ASP A C 1
ATOM 1509 O O . ASP A 1 193 ? -17.526 -7.119 -5.760 1.00 74.44 193 ASP A O 1
ATOM 1513 N N . ASP A 1 194 ? -19.738 -7.417 -5.650 1.00 70.69 194 ASP A N 1
ATOM 1514 C CA . ASP A 1 194 ? -19.712 -8.048 -4.325 1.00 70.69 194 ASP A CA 1
ATOM 1515 C C . ASP A 1 194 ? -18.880 -9.343 -4.249 1.00 70.69 194 ASP A C 1
ATOM 1517 O O . ASP A 1 194 ? -18.445 -9.737 -3.167 1.00 70.69 194 ASP A O 1
ATOM 1521 N N . GLN A 1 195 ? -18.586 -9.959 -5.397 1.00 73.50 195 GLN A N 1
ATOM 1522 C CA . GLN A 1 195 ? -17.695 -11.115 -5.522 1.00 73.50 195 GLN A CA 1
ATOM 1523 C C . GLN A 1 195 ? -16.215 -10.736 -5.695 1.00 73.50 195 GLN A C 1
ATOM 1525 O O . GLN A 1 195 ? -15.339 -11.603 -5.635 1.00 73.50 195 GLN A O 1
ATOM 1530 N N . SER A 1 196 ? -15.905 -9.457 -5.918 1.00 73.25 196 SER A N 1
ATOM 1531 C CA . SER A 1 196 ? -14.536 -8.999 -6.136 1.00 73.25 196 SER A CA 1
ATOM 1532 C C . SER A 1 196 ? -13.721 -9.059 -4.837 1.00 73.25 196 SER A C 1
ATOM 1534 O O . SER A 1 196 ? -14.171 -8.588 -3.787 1.00 73.25 196 SER A O 1
ATOM 1536 N N . PRO A 1 197 ? -12.461 -9.530 -4.873 1.00 74.06 197 PRO A N 1
ATOM 1537 C CA . PRO A 1 197 ? -11.556 -9.433 -3.728 1.00 74.06 197 PRO A CA 1
ATOM 1538 C C . PRO A 1 197 ? -11.376 -8.001 -3.204 1.00 74.06 197 PRO A C 1
ATOM 1540 O O . PRO A 1 197 ? -11.143 -7.821 -2.012 1.00 74.06 197 PRO A O 1
ATOM 1543 N N . ILE A 1 198 ? -11.514 -6.991 -4.075 1.00 75.62 198 ILE A N 1
ATOM 1544 C CA . ILE A 1 198 ? -11.443 -5.567 -3.710 1.00 75.62 198 ILE A CA 1
ATOM 1545 C C . ILE A 1 198 ? -12.649 -5.169 -2.855 1.00 75.62 198 ILE A C 1
ATOM 1547 O O . ILE A 1 198 ? -12.518 -4.382 -1.921 1.00 75.62 198 ILE A O 1
ATOM 1551 N N . PHE A 1 199 ? -13.821 -5.726 -3.150 1.00 69.38 199 PHE A N 1
ATOM 1552 C CA . PHE A 1 199 ? -15.025 -5.490 -2.362 1.00 69.38 199 PHE A CA 1
ATOM 1553 C C . PHE A 1 199 ? -14.917 -6.093 -0.957 1.00 69.38 199 PHE A C 1
ATOM 1555 O O . PHE A 1 199 ? -15.387 -5.517 0.020 1.00 69.38 199 PHE A O 1
ATOM 1562 N N . MET A 1 200 ? -14.230 -7.231 -0.856 1.00 77.94 200 MET A N 1
ATOM 1563 C CA . MET A 1 200 ? -14.022 -7.987 0.381 1.00 77.94 200 MET A CA 1
ATOM 1564 C C . MET A 1 200 ? -12.767 -7.570 1.167 1.00 77.94 200 MET A C 1
ATOM 1566 O O . MET A 1 200 ? -12.320 -8.323 2.048 1.00 77.94 200 MET A O 1
ATOM 1570 N N . LEU A 1 201 ? -12.171 -6.416 0.839 1.00 83.12 201 LEU A N 1
ATOM 1571 C CA . LEU A 1 201 ? -11.056 -5.839 1.589 1.00 83.12 201 LEU A CA 1
ATOM 1572 C C . LEU A 1 201 ? -11.489 -5.560 3.021 1.00 83.12 201 LEU A C 1
ATOM 1574 O O . LEU A 1 201 ? -12.527 -4.948 3.245 1.00 83.12 201 LEU A O 1
ATOM 1578 N N . ARG A 1 202 ? -10.672 -5.978 3.989 1.00 84.69 202 ARG A N 1
ATOM 1579 C CA . ARG A 1 202 ? -10.864 -5.660 5.407 1.00 84.69 202 ARG A CA 1
ATOM 1580 C C . ARG A 1 202 ? -9.538 -5.255 6.052 1.00 84.69 202 ARG A C 1
ATOM 1582 O O . ARG A 1 202 ? -8.960 -6.052 6.796 1.00 84.69 202 ARG A O 1
ATOM 1589 N N . PRO A 1 203 ? -9.031 -4.043 5.759 1.00 89.00 203 PRO A N 1
ATOM 1590 C CA . PRO A 1 203 ? -7.878 -3.482 6.444 1.00 89.00 203 PRO A CA 1
ATOM 1591 C C . PRO A 1 203 ? -8.082 -3.494 7.959 1.00 89.00 203 PRO A C 1
ATOM 1593 O O . PRO A 1 203 ? -9.071 -2.973 8.466 1.00 89.00 203 PRO A O 1
ATOM 1596 N N . ASP A 1 204 ? -7.137 -4.083 8.685 1.00 88.81 204 ASP A N 1
ATOM 1597 C CA . ASP A 1 204 ? -7.166 -4.113 10.146 1.00 88.81 204 ASP A CA 1
ATOM 1598 C C . ASP A 1 204 ? -5.738 -3.999 10.698 1.00 88.81 204 ASP A C 1
ATOM 1600 O O . ASP A 1 204 ? -4.994 -4.984 10.656 1.00 88.81 204 ASP A O 1
ATOM 1604 N N . PRO A 1 205 ? -5.325 -2.834 11.234 1.00 90.19 205 PRO A N 1
ATOM 1605 C CA . PRO A 1 205 ? -4.017 -2.666 11.857 1.00 90.19 205 PRO A CA 1
ATOM 1606 C C . PRO A 1 205 ? -3.810 -3.593 13.059 1.00 90.19 205 PRO A C 1
ATOM 1608 O O . PRO A 1 205 ? -2.669 -3.872 13.412 1.00 90.19 205 PRO A O 1
ATOM 1611 N N . ARG A 1 206 ? -4.866 -4.132 13.674 1.00 90.56 206 ARG A N 1
ATOM 1612 C CA . ARG A 1 206 ? -4.747 -5.079 14.792 1.00 90.56 206 ARG A CA 1
ATOM 1613 C C . ARG A 1 206 ? -4.460 -6.501 14.323 1.00 90.56 206 ARG A C 1
ATOM 1615 O O . ARG A 1 206 ? -4.196 -7.363 15.153 1.00 90.56 206 ARG A O 1
ATOM 1622 N N . ALA A 1 207 ? -4.496 -6.785 13.021 1.00 92.44 207 ALA A N 1
ATOM 1623 C CA . ALA A 1 207 ? -4.110 -8.099 12.528 1.00 92.44 207 ALA A CA 1
ATOM 1624 C C . ALA A 1 207 ? -2.652 -8.421 12.905 1.00 92.44 207 ALA A C 1
ATOM 1626 O O . ALA A 1 207 ? -1.804 -7.537 13.029 1.00 92.44 207 ALA A O 1
ATOM 1627 N N . GLN A 1 208 ? -2.359 -9.703 13.121 1.00 95.06 208 GLN A N 1
ATOM 1628 C CA . GLN A 1 208 ? -1.018 -10.152 13.514 1.00 95.06 208 GLN A CA 1
ATOM 1629 C C . GLN A 1 208 ? 0.028 -9.830 12.434 1.00 95.06 208 GLN A C 1
ATOM 1631 O O . GLN A 1 208 ? -0.272 -9.814 11.240 1.00 95.06 208 GLN A O 1
ATOM 1636 N N . LEU A 1 209 ? 1.283 -9.647 12.849 1.00 96.31 209 LEU A N 1
ATOM 1637 C CA . LEU A 1 209 ? 2.394 -9.252 11.969 1.00 96.31 209 LEU A CA 1
ATOM 1638 C C . LEU A 1 209 ? 2.765 -10.294 10.904 1.00 96.31 209 LEU A C 1
ATOM 1640 O O . LEU A 1 209 ? 3.498 -9.982 9.967 1.00 96.31 209 LEU A O 1
ATOM 1644 N N . PHE A 1 210 ? 2.289 -11.530 11.042 1.00 95.56 210 PHE A N 1
ATOM 1645 C CA . PHE A 1 210 ? 2.516 -12.622 10.099 1.00 95.56 210 PHE A CA 1
ATOM 1646 C C . PHE A 1 210 ? 1.229 -12.938 9.339 1.00 95.56 210 PHE A C 1
ATOM 1648 O O . PHE A 1 210 ? 0.152 -12.959 9.925 1.00 95.56 210 PHE A O 1
ATOM 1655 N N . ASN A 1 211 ? 1.330 -13.311 8.066 1.00 94.19 211 ASN A N 1
ATOM 1656 C CA . ASN A 1 211 ? 0.170 -13.729 7.270 1.00 94.19 211 ASN A CA 1
ATOM 1657 C C . ASN A 1 211 ? -0.285 -15.184 7.534 1.00 94.19 211 ASN A C 1
ATOM 1659 O O . ASN A 1 211 ? -1.138 -15.698 6.816 1.00 94.19 211 ASN A O 1
ATOM 1663 N N . VAL A 1 212 ? 0.269 -15.859 8.550 1.00 92.88 212 VAL A N 1
ATOM 1664 C CA . VAL A 1 212 ? -0.001 -17.269 8.891 1.00 92.88 212 VAL A CA 1
ATOM 1665 C C . VAL A 1 212 ? -0.714 -17.363 10.233 1.00 92.88 212 VAL A C 1
ATOM 1667 O O . VAL A 1 212 ? -0.139 -16.975 11.248 1.00 92.88 212 VAL A O 1
ATOM 1670 N N . THR A 1 213 ? -1.920 -17.928 10.262 1.00 91.75 213 THR A N 1
ATOM 1671 C CA . THR A 1 213 ? -2.765 -18.038 11.463 1.00 91.75 213 THR A CA 1
ATOM 1672 C C . THR A 1 213 ? -1.993 -18.530 12.689 1.00 91.75 213 THR A C 1
ATOM 1674 O O . THR A 1 213 ? -1.361 -19.584 12.658 1.00 91.75 213 THR A O 1
ATOM 1677 N N . GLY A 1 214 ? -2.026 -17.755 13.775 1.00 89.81 214 GLY A N 1
ATOM 1678 C CA . GLY A 1 214 ? -1.424 -18.125 15.059 1.00 89.81 214 GLY A CA 1
ATOM 1679 C C . GLY A 1 214 ? 0.085 -17.874 15.173 1.00 89.81 214 GLY A C 1
ATOM 1680 O O . GLY A 1 214 ? 0.623 -17.918 16.281 1.00 89.81 214 GLY A O 1
ATOM 1681 N N . LYS A 1 215 ? 0.787 -17.551 14.078 1.00 90.94 215 LYS A N 1
ATOM 1682 C CA . LYS A 1 215 ? 2.209 -17.185 14.128 1.00 90.94 215 LYS A CA 1
ATOM 1683 C C . LYS A 1 215 ? 2.371 -15.754 14.650 1.00 90.94 215 LYS A C 1
ATOM 1685 O O . LYS A 1 215 ? 2.063 -14.800 13.951 1.00 90.94 215 LYS A O 1
ATOM 1690 N N . ARG A 1 216 ? 2.883 -15.610 15.877 1.00 87.25 216 ARG A N 1
ATOM 1691 C CA . ARG A 1 216 ? 3.060 -14.302 16.555 1.00 87.25 216 ARG A CA 1
ATOM 1692 C C . ARG A 1 216 ? 4.511 -13.828 16.640 1.00 87.25 216 ARG A C 1
ATOM 1694 O O . ARG A 1 216 ? 4.770 -12.656 16.873 1.00 87.25 216 ARG A O 1
ATOM 1701 N N . LYS A 1 217 ? 5.478 -14.733 16.477 1.00 89.31 217 LYS A N 1
ATOM 1702 C CA . LYS A 1 217 ? 6.912 -14.425 16.555 1.00 89.31 217 LYS A CA 1
ATOM 1703 C C . LYS A 1 217 ? 7.731 -15.377 15.695 1.00 89.31 217 LYS A C 1
ATOM 1705 O O . LYS A 1 217 ? 7.287 -16.477 15.367 1.00 89.31 217 LYS A O 1
ATOM 1710 N N . TRP A 1 218 ? 8.952 -14.963 15.381 1.00 86.62 218 TRP A N 1
ATOM 1711 C CA . TRP A 1 218 ? 9.949 -15.828 14.760 1.00 86.62 218 TRP A CA 1
ATOM 1712 C C . TRP A 1 218 ? 10.380 -16.932 15.733 1.00 86.62 218 TRP A C 1
ATOM 1714 O O . TRP A 1 218 ? 10.753 -16.652 16.874 1.00 86.62 218 TRP A O 1
ATOM 1724 N N . SER A 1 219 ? 10.331 -18.182 15.281 1.00 85.81 219 SER A N 1
ATOM 1725 C CA . SER A 1 219 ? 10.770 -19.349 16.049 1.00 85.81 219 SER A CA 1
ATOM 1726 C C . SER A 1 219 ? 12.277 -19.599 15.909 1.00 85.81 219 SER A C 1
ATOM 1728 O O . SER A 1 219 ? 12.945 -19.044 15.034 1.00 85.81 219 SER A O 1
ATOM 1730 N N . ILE A 1 220 ? 12.825 -20.476 16.757 1.00 81.19 220 ILE A N 1
ATOM 1731 C CA . ILE A 1 220 ? 14.214 -20.953 16.627 1.00 81.19 220 ILE A CA 1
ATOM 1732 C C . ILE A 1 220 ? 14.410 -21.672 15.282 1.00 81.19 220 ILE A C 1
ATOM 1734 O O . ILE A 1 220 ? 15.418 -21.449 14.614 1.00 81.19 220 ILE A O 1
ATOM 1738 N N . GLY A 1 221 ? 13.422 -22.461 14.842 1.00 78.50 221 GLY A N 1
ATOM 1739 C CA . GLY A 1 221 ? 13.443 -23.118 13.533 1.00 78.50 221 GLY A CA 1
ATOM 1740 C C . GLY A 1 221 ? 13.510 -22.119 12.376 1.00 78.50 221 GLY A C 1
ATOM 1741 O O . GLY A 1 221 ? 14.307 -22.292 11.458 1.00 78.50 221 GLY A O 1
ATOM 1742 N N . ASP A 1 222 ? 12.763 -21.013 12.456 1.00 83.19 222 ASP A N 1
ATOM 1743 C CA . ASP A 1 222 ? 12.826 -19.958 11.437 1.00 83.19 222 ASP A CA 1
ATOM 1744 C C . ASP A 1 222 ? 14.224 -19.308 11.364 1.00 83.19 222 ASP A C 1
ATOM 1746 O O . ASP A 1 222 ? 14.711 -18.987 10.277 1.00 83.19 222 ASP A O 1
ATOM 1750 N N . ARG A 1 223 ? 14.898 -19.138 12.512 1.00 80.00 223 ARG A N 1
ATOM 1751 C CA . ARG A 1 223 ? 16.277 -18.615 12.576 1.00 80.00 223 ARG A CA 1
ATOM 1752 C C . ARG A 1 223 ? 17.274 -19.556 11.911 1.00 80.00 223 ARG A C 1
ATOM 1754 O O . ARG A 1 223 ? 18.117 -19.094 11.145 1.00 80.00 223 ARG A O 1
ATOM 1761 N N . LEU A 1 224 ? 17.139 -20.862 12.141 1.00 71.31 224 LEU A N 1
ATOM 1762 C CA . LEU A 1 224 ? 17.954 -21.873 11.462 1.00 71.31 224 LEU A CA 1
ATOM 1763 C C . LEU A 1 224 ? 17.732 -21.848 9.938 1.00 71.31 224 LEU A C 1
ATOM 1765 O O . LEU A 1 224 ? 18.669 -22.032 9.167 1.00 71.31 224 LEU A O 1
ATOM 1769 N N . MET A 1 225 ? 16.508 -21.532 9.507 1.00 66.75 225 MET A N 1
ATOM 1770 C CA . MET A 1 225 ? 16.096 -21.463 8.101 1.00 66.75 225 MET A CA 1
ATOM 1771 C C . MET A 1 225 ? 16.335 -20.099 7.427 1.00 66.75 225 MET A C 1
ATOM 1773 O O . MET A 1 225 ? 15.827 -19.851 6.334 1.00 66.75 225 MET A O 1
ATOM 1777 N N . GLY A 1 226 ? 17.138 -19.216 8.032 1.00 67.75 226 GLY A N 1
ATOM 1778 C CA . GLY A 1 226 ? 17.616 -17.991 7.378 1.00 67.75 226 GLY A CA 1
ATOM 1779 C C . GLY A 1 226 ? 16.934 -16.687 7.804 1.00 67.75 226 GLY A C 1
ATOM 1780 O O . GLY A 1 226 ? 17.202 -15.640 7.201 1.00 67.75 226 GLY A O 1
ATOM 1781 N N . VAL A 1 227 ? 16.108 -16.698 8.858 1.00 78.19 227 VAL A N 1
ATOM 1782 C CA . VAL A 1 227 ? 15.738 -15.455 9.555 1.00 78.19 227 VAL A CA 1
ATOM 1783 C C . VAL A 1 227 ? 16.980 -14.860 10.207 1.00 78.19 227 VAL A C 1
ATOM 1785 O O . VAL A 1 227 ? 17.652 -15.500 11.015 1.00 78.19 227 VAL A O 1
ATOM 1788 N N . GLY A 1 228 ? 17.306 -13.626 9.829 1.00 70.56 228 GLY A N 1
ATOM 1789 C CA . GLY A 1 228 ? 18.434 -12.901 10.382 1.00 70.56 228 GLY A CA 1
ATOM 1790 C C . GLY A 1 228 ? 18.203 -12.475 11.830 1.00 70.56 228 GLY A C 1
ATOM 1791 O O . GLY A 1 228 ? 17.078 -12.400 12.317 1.00 70.56 228 GLY A O 1
ATOM 1792 N N . LEU A 1 229 ? 19.306 -12.162 12.511 1.00 68.56 229 LEU A N 1
ATOM 1793 C CA . LEU A 1 229 ? 19.283 -11.540 13.838 1.00 68.56 229 LEU A CA 1
ATOM 1794 C C . LEU A 1 229 ? 19.104 -10.015 13.775 1.00 68.56 229 LEU A C 1
ATOM 1796 O O . LEU A 1 229 ? 18.807 -9.407 14.794 1.00 68.56 229 LEU A O 1
ATOM 1800 N N . GLY A 1 230 ? 19.309 -9.408 12.602 1.00 73.69 230 GLY A N 1
ATOM 1801 C CA . GLY A 1 230 ? 19.199 -7.966 12.399 1.00 73.69 230 GLY A CA 1
ATOM 1802 C C . GLY A 1 230 ? 17.861 -7.571 11.786 1.00 73.69 230 GLY A C 1
ATOM 1803 O O . GLY A 1 230 ? 17.311 -8.302 10.963 1.00 73.69 230 GLY A O 1
ATOM 1804 N N . ASP A 1 231 ? 17.376 -6.400 12.177 1.00 84.50 231 ASP A N 1
ATOM 1805 C CA . ASP A 1 231 ? 16.205 -5.761 11.588 1.00 84.50 231 ASP A CA 1
ATOM 1806 C C . ASP A 1 231 ? 16.544 -5.065 10.260 1.00 84.50 231 ASP A C 1
ATOM 1808 O O . ASP A 1 231 ? 17.711 -4.786 9.952 1.00 84.50 231 ASP A O 1
ATOM 1812 N N . ARG A 1 232 ? 15.510 -4.777 9.460 1.00 87.88 232 ARG A N 1
ATOM 1813 C CA . ARG A 1 232 ? 15.645 -3.933 8.265 1.00 87.88 232 ARG A CA 1
ATOM 1814 C C . ARG A 1 232 ? 16.137 -2.537 8.644 1.00 87.88 232 ARG A C 1
ATOM 1816 O O . ARG A 1 232 ? 15.872 -2.042 9.736 1.00 87.88 232 ARG A O 1
ATOM 1823 N N . ARG A 1 233 ? 16.846 -1.902 7.711 1.00 82.44 233 ARG A N 1
ATOM 1824 C CA . ARG A 1 233 ? 17.277 -0.506 7.819 1.00 82.44 233 ARG A CA 1
ATOM 1825 C C . ARG A 1 233 ? 16.513 0.324 6.804 1.00 82.44 233 ARG A C 1
ATOM 1827 O O . ARG A 1 233 ? 16.390 -0.088 5.652 1.00 82.44 233 ARG A O 1
ATOM 1834 N N . PHE A 1 234 ? 16.049 1.482 7.241 1.00 84.12 234 PHE A N 1
ATOM 1835 C CA . PHE A 1 234 ? 15.330 2.439 6.415 1.00 84.12 234 PHE A CA 1
ATOM 1836 C C . PHE A 1 234 ? 16.068 3.786 6.415 1.00 84.12 234 PHE A C 1
ATOM 1838 O O . PHE A 1 234 ? 16.830 4.037 7.350 1.00 84.12 234 PHE A O 1
ATOM 1845 N N . PRO A 1 235 ? 15.902 4.617 5.370 1.00 76.94 235 PRO A N 1
ATOM 1846 C CA . PRO A 1 235 ? 16.494 5.951 5.321 1.00 76.94 235 PRO A CA 1
ATOM 1847 C C . PRO A 1 235 ? 16.021 6.827 6.485 1.00 76.94 235 PRO A C 1
ATOM 1849 O O . PRO A 1 235 ? 14.870 6.717 6.914 1.00 76.94 235 PRO A O 1
ATOM 1852 N N . ASP A 1 236 ? 16.892 7.718 6.953 1.00 66.31 236 ASP A N 1
ATOM 1853 C CA . ASP A 1 236 ? 16.548 8.715 7.966 1.00 66.31 236 ASP A CA 1
ATOM 1854 C C . ASP A 1 236 ? 15.667 9.803 7.324 1.00 66.31 236 ASP A C 1
ATOM 1856 O O . ASP A 1 236 ? 16.071 10.462 6.367 1.00 66.31 236 ASP A O 1
ATOM 1860 N N . THR A 1 237 ? 14.434 9.963 7.811 1.00 66.94 237 THR A N 1
ATOM 1861 C CA . THR A 1 237 ? 13.462 10.941 7.285 1.00 66.94 237 THR A CA 1
ATOM 1862 C C . THR A 1 237 ? 12.670 11.574 8.427 1.00 66.94 237 THR A C 1
ATOM 1864 O O . THR A 1 237 ? 12.172 10.836 9.274 1.00 66.94 237 THR A O 1
ATOM 1867 N N . ASP A 1 238 ? 12.472 12.894 8.411 1.00 58.25 238 ASP A N 1
ATOM 1868 C CA . ASP A 1 238 ? 11.909 13.651 9.548 1.00 58.25 238 ASP A CA 1
ATOM 1869 C C . ASP A 1 238 ? 10.448 13.322 9.907 1.00 58.25 238 ASP A C 1
ATOM 1871 O O . ASP A 1 238 ? 10.068 13.405 11.076 1.00 58.25 238 ASP A O 1
ATOM 1875 N N . ASP A 1 239 ? 9.635 12.907 8.932 1.00 61.25 239 ASP A N 1
ATOM 1876 C CA . ASP A 1 239 ? 8.214 12.577 9.144 1.00 61.25 239 ASP A CA 1
ATOM 1877 C C . ASP A 1 239 ? 7.864 11.108 8.883 1.00 61.25 239 ASP A C 1
ATOM 1879 O O . ASP A 1 239 ? 6.714 10.716 9.089 1.00 61.25 239 ASP A O 1
ATOM 1883 N N . GLY A 1 240 ? 8.847 10.295 8.477 1.00 67.31 240 GLY A N 1
ATOM 1884 C CA . GLY A 1 240 ? 8.674 8.884 8.145 1.00 67.31 240 GLY A CA 1
ATOM 1885 C C . GLY A 1 240 ? 7.688 8.668 6.987 1.00 67.31 240 GLY A C 1
ATOM 1886 O O . GLY A 1 240 ? 6.501 8.975 7.114 1.00 67.31 240 GLY A O 1
ATOM 1887 N N . PRO A 1 241 ? 8.084 8.061 5.861 1.00 87.50 241 PRO A N 1
ATOM 1888 C CA . PRO A 1 241 ? 7.118 7.622 4.868 1.00 87.50 241 PRO A CA 1
ATOM 1889 C C . PRO A 1 241 ? 6.345 6.410 5.417 1.00 87.50 241 PRO A C 1
ATOM 1891 O O . PRO A 1 241 ? 6.618 5.267 5.081 1.00 87.50 241 PRO A O 1
ATOM 1894 N N . LEU A 1 242 ? 5.422 6.648 6.342 1.00 91.19 242 LEU A N 1
ATOM 1895 C CA . LEU A 1 242 ? 4.706 5.639 7.113 1.00 91.19 242 LEU A CA 1
ATOM 1896 C C . LEU A 1 242 ? 3.243 5.637 6.703 1.00 91.19 242 LEU A C 1
ATOM 1898 O O . LEU A 1 242 ? 2.625 6.702 6.579 1.00 91.19 242 LEU A O 1
ATOM 1902 N N . HIS A 1 243 ? 2.696 4.440 6.545 1.00 92.38 243 HIS A N 1
ATOM 1903 C CA . HIS A 1 243 ? 1.264 4.262 6.397 1.00 92.38 243 HIS A CA 1
ATOM 1904 C C . HIS A 1 243 ? 0.550 4.409 7.749 1.00 92.38 243 HIS A C 1
ATOM 1906 O O . HIS A 1 243 ? 1.101 4.052 8.793 1.00 92.38 243 HIS A O 1
ATOM 1912 N N . ASP A 1 244 ? -0.696 4.885 7.743 1.00 88.50 244 ASP A N 1
ATOM 1913 C CA . ASP A 1 244 ? -1.454 5.146 8.974 1.00 88.50 244 ASP A CA 1
ATOM 1914 C C . ASP A 1 244 ? -1.712 3.877 9.792 1.00 88.50 244 ASP A C 1
ATOM 1916 O O . ASP A 1 244 ? -1.708 3.928 11.019 1.00 88.50 244 ASP A O 1
ATOM 1920 N N . SER A 1 245 ? -1.823 2.708 9.150 1.00 91.12 245 SER A N 1
ATOM 1921 C CA . SER A 1 245 ? -1.928 1.424 9.866 1.00 91.12 245 SER A CA 1
ATOM 1922 C C . SER A 1 245 ? -0.737 1.166 10.800 1.00 91.12 245 SER A C 1
ATOM 1924 O O . SER A 1 245 ? -0.907 0.573 11.867 1.00 91.12 245 SER A O 1
ATOM 1926 N N . LEU A 1 246 ? 0.457 1.652 10.442 1.00 93.69 246 LEU A N 1
ATOM 1927 C CA . LEU A 1 246 ? 1.649 1.567 11.280 1.00 93.69 246 LEU A CA 1
ATOM 1928 C C . LEU A 1 246 ? 1.525 2.471 12.506 1.00 93.69 246 LEU A C 1
ATOM 1930 O O . LEU A 1 246 ? 1.766 2.029 13.627 1.00 93.69 246 LEU A O 1
ATOM 1934 N N . VAL A 1 247 ? 1.127 3.726 12.285 1.00 91.31 247 VAL A N 1
ATOM 1935 C CA . VAL A 1 247 ? 0.956 4.732 13.343 1.00 91.31 247 VAL A CA 1
ATOM 1936 C C . VAL A 1 247 ? -0.146 4.301 14.313 1.00 91.31 247 VAL A C 1
ATOM 1938 O O . VAL A 1 247 ? 0.031 4.373 15.528 1.00 91.31 247 VAL A O 1
ATOM 1941 N N . HIS A 1 248 ? -1.247 3.754 13.792 1.00 88.88 248 HIS A N 1
ATOM 1942 C CA . HIS A 1 248 ? -2.325 3.188 14.595 1.00 88.88 248 HIS A CA 1
ATOM 1943 C C . HIS A 1 248 ? -1.849 2.027 15.470 1.00 88.88 248 HIS A C 1
ATOM 1945 O O . HIS A 1 248 ? -2.110 2.054 16.669 1.00 88.88 248 HIS A O 1
ATOM 1951 N N . ARG A 1 249 ? -1.098 1.056 14.926 1.00 92.31 249 ARG A N 1
ATOM 1952 C CA . ARG A 1 249 ? -0.495 -0.006 15.755 1.00 92.31 249 ARG A CA 1
ATOM 1953 C C . ARG A 1 249 ? 0.449 0.545 16.811 1.00 92.31 249 ARG A C 1
ATOM 1955 O O . ARG A 1 249 ? 0.481 0.030 17.920 1.00 92.31 249 ARG A O 1
ATOM 1962 N N . PHE A 1 250 ? 1.224 1.572 16.472 1.00 92.75 250 PHE A N 1
ATOM 1963 C CA . PHE A 1 250 ? 2.211 2.151 17.377 1.00 92.75 250 PHE A CA 1
ATOM 1964 C C . PHE A 1 250 ? 1.569 2.743 18.640 1.00 92.75 250 PHE A C 1
ATOM 1966 O O . PHE A 1 250 ? 2.126 2.609 19.728 1.00 92.75 250 PHE A O 1
ATOM 1973 N N . ARG A 1 251 ? 0.378 3.342 18.527 1.00 89.38 251 ARG A N 1
ATOM 1974 C CA . ARG A 1 251 ? -0.366 3.885 19.679 1.00 89.38 251 ARG A CA 1
ATOM 1975 C C . ARG A 1 251 ? -1.257 2.866 20.403 1.00 89.38 251 ARG A C 1
ATOM 1977 O O . ARG A 1 251 ? -1.804 3.192 21.451 1.00 89.38 251 ARG A O 1
ATOM 1984 N N . MET A 1 252 ? -1.466 1.674 19.842 1.00 88.81 252 MET A N 1
ATOM 1985 C CA . MET A 1 252 ? -2.374 0.683 20.428 1.00 88.81 252 MET A CA 1
ATOM 1986 C C . MET A 1 252 ? -1.799 0.083 21.720 1.00 88.81 252 MET A C 1
ATOM 1988 O O . MET A 1 252 ? -0.613 -0.263 21.754 1.00 88.81 252 MET A O 1
ATOM 1992 N N . PRO A 1 253 ? -2.634 -0.104 22.762 1.00 90.31 253 PRO A N 1
ATOM 1993 C CA . PRO A 1 253 ? -2.269 -0.899 23.927 1.00 90.31 253 PRO A CA 1
ATOM 1994 C C . PRO A 1 253 ? -1.880 -2.327 23.531 1.00 90.31 253 PRO A C 1
ATOM 1996 O O . PRO A 1 253 ? -2.426 -2.897 22.582 1.00 90.31 253 PRO A O 1
ATOM 1999 N N . ALA A 1 254 ? -0.949 -2.919 24.276 1.00 92.44 254 ALA A N 1
ATOM 2000 C CA . ALA A 1 254 ? -0.414 -4.252 24.005 1.00 92.44 254 ALA A CA 1
ATOM 2001 C C . ALA A 1 254 ? -1.505 -5.335 23.984 1.00 92.44 254 ALA A C 1
ATOM 2003 O O . ALA A 1 254 ? -1.425 -6.292 23.218 1.00 92.44 254 ALA A O 1
ATOM 2004 N N . GLU A 1 255 ? -2.544 -5.153 24.795 1.00 92.38 255 GLU A N 1
ATOM 2005 C CA . GLU A 1 255 ? -3.674 -6.062 24.981 1.00 92.38 255 GLU A CA 1
ATOM 2006 C C . GLU A 1 255 ? -4.581 -6.118 23.747 1.00 92.38 255 GLU A C 1
ATOM 2008 O O . GLU A 1 255 ? -5.284 -7.104 23.532 1.00 92.38 255 GLU A O 1
ATOM 2013 N N . GLN A 1 256 ? -4.558 -5.068 22.922 1.00 87.69 256 GLN A N 1
ATOM 2014 C CA . GLN A 1 256 ? -5.313 -4.998 21.670 1.00 87.69 256 GLN A CA 1
ATOM 2015 C C . GLN A 1 256 ? -4.545 -5.599 20.486 1.00 87.69 256 GLN A C 1
ATOM 2017 O O . GLN A 1 256 ? -5.095 -5.716 19.389 1.00 87.69 256 GLN A O 1
ATOM 2022 N N . LEU A 1 257 ? -3.280 -5.980 20.691 1.00 92.50 257 LEU A N 1
ATOM 2023 C CA . LEU A 1 257 ? -2.416 -6.540 19.663 1.00 92.50 257 LEU A CA 1
ATOM 2024 C C . LEU A 1 257 ? -2.269 -8.058 19.851 1.00 92.50 257 LEU A C 1
ATOM 2026 O O . LEU A 1 257 ? -2.022 -8.525 20.965 1.00 92.50 257 LEU A O 1
ATOM 2030 N N . PRO A 1 258 ? -2.328 -8.863 18.775 1.00 92.69 258 PRO A N 1
ATOM 2031 C CA . PRO A 1 258 ? -2.128 -10.308 18.856 1.00 92.69 258 PRO A CA 1
ATOM 2032 C C . PRO A 1 258 ? -0.779 -10.700 19.457 1.00 92.69 258 PRO A C 1
ATOM 2034 O O . PRO A 1 258 ? -0.647 -11.774 20.038 1.00 92.69 258 PRO A O 1
ATOM 2037 N N . GLU A 1 259 ? 0.240 -9.859 19.324 1.00 92.19 259 GLU A N 1
ATOM 2038 C CA . GLU A 1 259 ? 1.565 -10.108 19.882 1.00 92.19 259 GLU A CA 1
ATOM 2039 C C . GLU A 1 259 ? 1.620 -9.924 21.408 1.00 92.19 259 GLU A C 1
ATOM 2041 O O . GLU A 1 259 ? 2.558 -10.423 22.027 1.00 92.19 259 GLU A O 1
ATOM 2046 N N . GLY A 1 260 ? 0.630 -9.260 22.018 1.00 92.62 260 GLY A N 1
ATOM 2047 C CA . GLY A 1 260 ? 0.563 -9.026 23.465 1.00 92.62 260 GLY A CA 1
ATOM 2048 C C . GLY A 1 260 ? 1.645 -8.084 23.999 1.00 92.62 260 GLY A C 1
ATOM 2049 O O . GLY A 1 260 ? 1.927 -8.087 25.193 1.00 92.62 260 GLY A O 1
ATOM 2050 N N . VAL A 1 261 ? 2.295 -7.315 23.122 1.00 93.31 261 VAL A N 1
ATOM 2051 C CA . VAL A 1 261 ? 3.360 -6.363 23.467 1.00 93.31 261 VAL A CA 1
ATOM 2052 C C . VAL A 1 261 ? 3.164 -5.058 22.696 1.00 93.31 261 VAL A C 1
ATOM 2054 O O . VAL A 1 261 ? 2.624 -5.098 21.586 1.00 93.31 261 VAL A O 1
ATOM 2057 N N . PRO A 1 262 ? 3.628 -3.910 23.226 1.00 95.12 262 PRO A N 1
ATOM 2058 C CA . PRO A 1 262 ? 3.581 -2.652 22.492 1.00 95.12 262 PRO A CA 1
ATOM 2059 C C . PRO A 1 262 ? 4.304 -2.771 21.149 1.00 95.12 262 PRO A C 1
ATOM 2061 O O . PRO A 1 262 ? 5.426 -3.282 21.070 1.00 95.12 262 PRO A O 1
ATOM 2064 N N . TYR A 1 263 ? 3.683 -2.276 20.080 1.00 95.50 263 TYR A N 1
ATOM 2065 C CA . TYR A 1 263 ? 4.298 -2.298 18.759 1.00 95.50 263 TYR A CA 1
ATOM 2066 C C . TYR A 1 263 ? 5.393 -1.225 18.666 1.00 95.50 263 TYR A C 1
ATOM 2068 O O . TYR A 1 263 ? 5.128 -0.043 18.446 1.00 95.50 263 TYR A O 1
ATOM 2076 N N . ARG A 1 264 ? 6.644 -1.644 18.876 1.00 94.69 264 ARG A N 1
ATOM 2077 C CA . ARG A 1 264 ? 7.857 -0.815 18.790 1.00 94.69 264 ARG A CA 1
ATOM 2078 C C . ARG A 1 264 ? 8.879 -1.499 17.872 1.00 94.69 264 ARG A C 1
ATOM 2080 O O . ARG A 1 264 ? 9.817 -2.127 18.365 1.00 94.69 264 ARG A O 1
ATOM 2087 N N . PRO A 1 265 ? 8.692 -1.450 16.538 1.00 92.56 265 PRO A N 1
ATOM 2088 C CA . PRO A 1 265 ? 9.591 -2.122 15.606 1.00 92.56 265 PRO A CA 1
ATOM 2089 C C . PRO A 1 265 ? 11.000 -1.507 15.692 1.00 92.56 265 PRO A C 1
ATOM 2091 O O . PRO A 1 265 ? 11.145 -0.301 15.457 1.00 92.56 265 PRO A O 1
ATOM 2094 N N . PRO A 1 266 ? 12.050 -2.296 15.999 1.00 90.94 266 PRO A N 1
ATOM 2095 C CA . PRO A 1 266 ? 13.407 -1.763 16.142 1.00 90.94 266 PRO A CA 1
ATOM 2096 C C . PRO A 1 266 ? 13.977 -1.186 14.841 1.00 90.94 266 PRO A C 1
ATOM 2098 O O . PRO A 1 266 ? 14.784 -0.259 14.884 1.00 90.94 266 PRO A O 1
ATOM 2101 N N . SER A 1 267 ? 13.518 -1.677 13.683 1.00 89.25 267 SER A N 1
ATOM 2102 C CA . SER A 1 267 ? 13.867 -1.135 12.360 1.00 89.25 267 SER A CA 1
ATOM 2103 C C . SER A 1 267 ? 13.502 0.344 12.197 1.00 89.25 267 SER A C 1
ATOM 2105 O O . SER A 1 267 ? 14.119 1.036 11.390 1.00 89.25 267 SER A O 1
ATOM 2107 N N . LEU A 1 268 ? 12.541 0.840 12.984 1.00 91.12 268 LEU A N 1
ATOM 2108 C CA . LEU A 1 268 ? 12.116 2.240 13.012 1.00 91.12 268 LEU A CA 1
ATOM 2109 C C . LEU A 1 268 ? 12.536 2.961 14.298 1.00 91.12 268 LEU A C 1
ATOM 2111 O O . LEU A 1 268 ? 12.004 4.029 14.576 1.00 91.12 268 LEU A O 1
ATOM 2115 N N . GLY A 1 269 ? 13.480 2.415 15.075 1.00 90.50 269 GLY A N 1
ATOM 2116 C CA . GLY A 1 269 ? 13.882 2.962 16.379 1.00 90.50 269 GLY A CA 1
ATOM 2117 C C . GLY A 1 269 ? 14.194 4.461 16.361 1.00 90.50 269 GLY A C 1
ATOM 2118 O O . GLY A 1 269 ? 13.760 5.201 17.236 1.00 90.50 269 GLY A O 1
ATOM 2119 N N . ARG A 1 270 ? 14.869 4.931 15.305 1.00 87.94 270 ARG A N 1
ATOM 2120 C CA . ARG A 1 270 ? 15.206 6.354 15.109 1.00 87.94 270 ARG A CA 1
ATOM 2121 C C . ARG A 1 270 ? 13.994 7.241 14.811 1.00 87.94 270 ARG A C 1
ATOM 2123 O O . ARG A 1 270 ? 14.052 8.441 15.035 1.00 87.94 270 ARG A O 1
ATOM 2130 N N . LEU A 1 271 ? 12.909 6.661 14.302 1.00 89.31 271 LEU A N 1
ATOM 2131 C CA . LEU A 1 271 ? 11.684 7.366 13.925 1.00 89.31 271 LEU A CA 1
ATOM 2132 C C . LEU A 1 271 ? 10.619 7.332 15.023 1.00 89.31 271 LEU A C 1
ATOM 2134 O O . LEU A 1 271 ? 9.582 7.963 14.853 1.00 89.31 271 LEU A O 1
ATOM 2138 N N . TRP A 1 272 ? 10.835 6.628 16.138 1.00 91.31 272 TRP A N 1
ATOM 2139 C CA . TRP A 1 272 ? 9.819 6.475 17.186 1.00 91.31 272 TRP A CA 1
ATOM 2140 C C . TRP A 1 272 ? 9.269 7.813 17.686 1.00 91.31 272 TRP A C 1
ATOM 2142 O O . TRP A 1 272 ? 8.055 7.969 17.746 1.00 91.31 272 TRP A O 1
ATOM 2152 N N . GLU A 1 273 ? 10.116 8.810 17.943 1.00 89.88 273 GLU A N 1
ATOM 2153 C CA . GLU A 1 273 ? 9.637 10.136 18.355 1.00 89.88 273 GLU A CA 1
ATOM 2154 C C . GLU A 1 273 ? 8.797 10.830 17.273 1.00 89.88 273 GLU A C 1
ATOM 2156 O O . GLU A 1 273 ? 7.801 11.484 17.578 1.00 89.88 273 GLU A O 1
ATOM 2161 N N . ALA A 1 274 ? 9.173 10.690 15.998 1.00 88.31 274 ALA A N 1
ATOM 2162 C CA . ALA A 1 274 ? 8.398 11.236 14.887 1.00 88.31 274 ALA A CA 1
ATOM 2163 C C . ALA A 1 274 ? 7.034 10.538 14.761 1.00 88.31 274 ALA A C 1
ATOM 2165 O O . ALA A 1 274 ? 6.023 11.203 14.521 1.00 88.31 274 ALA A O 1
ATOM 2166 N N . ILE A 1 275 ? 6.993 9.221 14.993 1.00 90.25 275 ILE A N 1
ATOM 2167 C CA . ILE A 1 275 ? 5.756 8.433 15.022 1.00 90.25 275 ILE A CA 1
ATOM 2168 C C . ILE A 1 275 ? 4.854 8.900 16.165 1.00 90.25 275 ILE A C 1
ATOM 2170 O O . ILE A 1 275 ? 3.677 9.156 15.920 1.00 90.25 275 ILE A O 1
ATOM 2174 N N . GLU A 1 276 ? 5.394 9.081 17.374 1.00 90.56 276 GLU A N 1
ATOM 2175 C CA . GLU A 1 276 ? 4.636 9.596 18.526 1.00 90.56 276 GLU A CA 1
ATOM 2176 C C . GLU A 1 276 ? 4.074 10.996 18.241 1.00 90.56 276 GLU A C 1
ATOM 2178 O O . GLU A 1 276 ? 2.891 11.257 18.463 1.00 90.56 276 GLU A O 1
ATOM 2183 N N . ARG A 1 277 ? 4.878 11.900 17.660 1.00 89.00 277 ARG A N 1
ATOM 2184 C CA . ARG A 1 277 ? 4.399 13.233 17.253 1.00 89.00 277 ARG A CA 1
ATOM 2185 C C . ARG A 1 277 ? 3.275 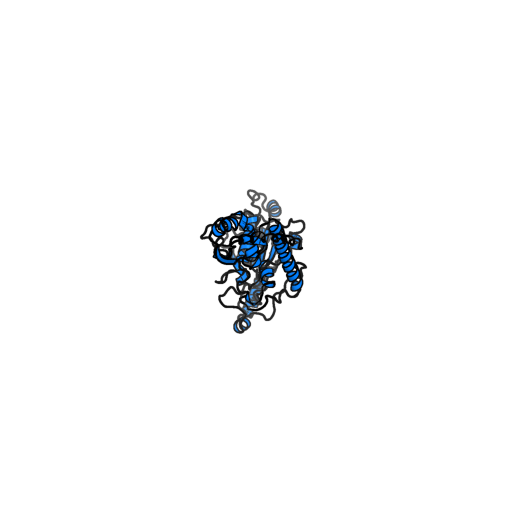13.146 16.222 1.00 89.00 277 ARG A C 1
ATOM 2187 O O . ARG A 1 277 ? 2.309 13.903 16.316 1.00 89.00 277 ARG A O 1
ATOM 2194 N N . ARG A 1 278 ? 3.376 12.248 15.235 1.00 87.56 278 ARG A N 1
ATOM 2195 C CA . ARG A 1 278 ? 2.319 12.039 14.233 1.00 87.56 278 ARG A CA 1
ATOM 2196 C C . ARG A 1 278 ? 1.051 11.480 14.874 1.00 87.56 278 ARG A C 1
ATOM 2198 O O . ARG A 1 278 ? -0.020 12.017 14.606 1.00 87.56 278 ARG A O 1
ATOM 2205 N N . ALA A 1 279 ? 1.170 10.492 15.756 1.00 85.62 279 ALA A N 1
ATOM 2206 C CA . ALA A 1 279 ? 0.044 9.946 16.509 1.00 85.62 279 ALA A CA 1
ATOM 2207 C C . ALA A 1 279 ? -0.656 11.034 17.347 1.00 85.62 279 ALA A C 1
ATOM 2209 O O . ALA A 1 279 ? -1.873 11.183 17.272 1.00 85.62 279 ALA A O 1
ATOM 2210 N N . ALA A 1 280 ? 0.106 11.885 18.041 1.00 85.62 280 ALA A N 1
ATOM 2211 C CA . ALA A 1 280 ? -0.445 12.996 18.818 1.00 85.62 280 ALA A CA 1
ATOM 2212 C C . ALA A 1 280 ? -1.186 14.035 17.949 1.00 85.62 280 ALA A C 1
ATOM 2214 O O . ALA A 1 280 ? -2.199 14.604 18.375 1.00 85.62 280 ALA A O 1
ATOM 2215 N N . ARG A 1 281 ? -0.714 14.285 16.718 1.00 84.75 281 ARG A N 1
ATOM 2216 C CA . ARG A 1 281 ? -1.416 15.147 15.748 1.00 84.75 281 ARG A CA 1
ATOM 2217 C C . ARG A 1 281 ? -2.743 14.535 15.296 1.00 84.75 281 ARG A C 1
ATOM 2219 O O . ARG A 1 281 ? -3.735 15.261 15.256 1.00 84.75 281 ARG A O 1
ATOM 2226 N N . MET A 1 282 ? -2.775 13.231 15.014 1.00 79.56 282 MET A N 1
ATOM 2227 C CA . MET A 1 282 ? -4.009 12.496 14.687 1.00 79.56 282 MET A CA 1
ATOM 2228 C C . MET A 1 282 ? -5.022 12.599 15.841 1.00 79.56 282 MET A C 1
ATOM 2230 O O . MET A 1 282 ? -6.168 13.004 15.652 1.00 79.56 282 MET A O 1
ATOM 2234 N N . ASP A 1 283 ? -4.574 12.388 17.082 1.00 77.62 283 ASP A N 1
ATOM 2235 C CA . ASP A 1 283 ? -5.435 12.529 18.264 1.00 77.62 283 ASP A CA 1
ATOM 2236 C C . ASP A 1 283 ? -5.971 13.956 18.441 1.00 77.62 283 ASP A C 1
ATOM 2238 O O . ASP A 1 283 ? -7.116 14.152 18.849 1.00 77.62 283 ASP A O 1
ATOM 2242 N N . THR A 1 284 ? -5.157 14.968 18.135 1.00 82.12 284 THR A N 1
ATOM 2243 C CA . THR A 1 284 ? -5.579 16.374 18.192 1.00 82.12 284 THR A CA 1
ATOM 2244 C C . THR A 1 284 ? -6.627 16.678 17.123 1.00 82.12 284 THR A C 1
ATOM 2246 O O . THR A 1 284 ? -7.631 17.324 17.417 1.00 82.12 284 THR A O 1
ATOM 2249 N N . SER A 1 285 ? -6.444 16.163 15.905 1.00 78.25 285 SER A N 1
ATOM 2250 C CA . SER A 1 285 ? -7.424 16.265 14.817 1.00 78.25 285 SER A CA 1
ATOM 2251 C C . SER A 1 285 ? -8.765 15.636 15.207 1.00 78.25 285 SER A C 1
ATOM 2253 O O . SER A 1 285 ? -9.819 16.261 15.071 1.00 78.25 285 SER A O 1
ATOM 2255 N N . PHE A 1 286 ? -8.727 14.437 15.796 1.00 78.69 286 PHE A N 1
ATOM 2256 C CA . PHE A 1 286 ? -9.908 13.776 16.345 1.00 78.69 286 PHE A CA 1
ATOM 2257 C C . PHE A 1 286 ? -10.574 14.599 17.460 1.00 78.69 286 PHE A C 1
ATOM 2259 O O . PHE A 1 286 ? -11.784 14.821 17.418 1.00 78.69 286 PHE A O 1
ATOM 2266 N N . ARG A 1 287 ? -9.801 15.110 18.430 1.00 79.94 287 ARG A N 1
ATOM 2267 C CA . ARG A 1 287 ? -10.326 15.958 19.516 1.00 79.94 287 ARG A CA 1
ATOM 2268 C C . ARG A 1 287 ? -10.973 17.236 18.991 1.00 79.94 287 ARG A C 1
ATOM 2270 O O . ARG A 1 287 ? -12.011 17.639 19.514 1.00 79.94 287 ARG A O 1
ATOM 2277 N N . ASN A 1 288 ? -10.403 17.849 17.959 1.00 83.81 288 ASN A N 1
ATOM 2278 C CA . ASN A 1 288 ? -10.977 19.025 17.313 1.00 83.81 288 ASN A CA 1
ATOM 2279 C C . ASN A 1 288 ? -12.299 18.683 16.619 1.00 83.81 288 ASN A C 1
ATOM 2281 O O . ASN A 1 288 ? -13.280 19.387 16.832 1.00 83.81 288 ASN A O 1
ATOM 2285 N N . ALA A 1 289 ? -12.362 17.573 15.875 1.00 80.75 289 ALA A N 1
ATOM 2286 C CA . ALA A 1 289 ? -13.602 17.101 15.257 1.00 80.75 289 ALA A CA 1
ATOM 2287 C C . ALA A 1 289 ? -14.690 16.798 16.303 1.00 80.75 289 ALA A C 1
ATOM 2289 O O . ALA A 1 289 ? -15.845 17.184 16.135 1.00 80.75 289 ALA A O 1
ATOM 2290 N N . PHE A 1 290 ? -14.316 16.172 17.422 1.00 80.88 290 PHE A N 1
ATOM 2291 C CA . PHE A 1 290 ? -15.231 15.904 18.532 1.00 80.88 290 PHE A CA 1
ATOM 2292 C C . PHE A 1 290 ? -15.704 17.194 19.218 1.00 80.88 290 PHE A C 1
ATOM 2294 O O . PHE A 1 290 ? -16.877 17.332 19.558 1.00 80.88 290 PHE A O 1
ATOM 2301 N N . THR A 1 291 ? -14.805 18.163 19.400 1.00 83.69 291 THR A N 1
ATOM 2302 C CA . THR A 1 291 ? -15.126 19.482 19.969 1.00 83.69 291 THR A CA 1
ATOM 2303 C C . THR A 1 291 ? -16.057 20.270 19.056 1.00 83.69 291 THR A C 1
ATOM 2305 O O . THR A 1 291 ? -17.001 20.885 19.543 1.00 83.69 291 THR A O 1
ATOM 2308 N N . GLU A 1 292 ? -15.837 20.221 17.744 1.00 84.62 292 GLU A N 1
ATOM 2309 C CA . GLU A 1 292 ? -16.724 20.845 16.764 1.00 84.62 292 GLU A CA 1
ATOM 2310 C C . GLU A 1 292 ? -18.105 20.186 16.774 1.00 84.62 292 GLU A C 1
ATOM 2312 O O . GLU A 1 292 ? -19.116 20.879 16.845 1.00 84.62 292 GLU A O 1
ATOM 2317 N N . TYR A 1 293 ? -18.166 18.851 16.835 1.00 82.88 293 TYR A N 1
ATOM 2318 C CA . TYR A 1 293 ? -19.437 18.139 16.955 1.00 82.88 293 TYR A CA 1
ATOM 2319 C C . TYR A 1 293 ? -20.202 18.517 18.229 1.00 82.88 293 TYR A C 1
ATOM 2321 O O . TYR A 1 293 ? -21.416 18.689 18.178 1.00 82.88 293 TYR A O 1
ATOM 2329 N N . LYS A 1 294 ? -19.526 18.742 19.365 1.00 82.12 294 LYS A N 1
ATOM 2330 C CA . LYS A 1 294 ? -20.184 19.227 20.596 1.00 82.12 294 LYS A CA 1
ATOM 2331 C C . LYS A 1 294 ? -20.872 20.584 20.426 1.00 82.12 294 LYS A C 1
ATOM 2333 O O . LYS A 1 294 ? -21.860 20.837 21.111 1.00 82.12 294 LYS A O 1
ATOM 2338 N N . LYS A 1 295 ? -20.398 21.443 19.517 1.00 85.19 295 LYS A N 1
ATOM 2339 C CA . LYS A 1 295 ? -21.041 22.737 19.230 1.00 85.19 295 LYS A CA 1
ATOM 2340 C C . LYS A 1 295 ? -22.377 22.592 18.499 1.00 85.19 295 LYS A C 1
ATOM 2342 O O . LYS A 1 295 ? -23.146 23.545 18.490 1.00 85.19 295 LYS A O 1
ATOM 2347 N N . SER A 1 296 ? -22.683 21.416 17.941 1.00 82.38 296 SER A N 1
ATOM 2348 C CA . SER A 1 296 ? -23.984 21.139 17.310 1.00 82.38 296 SER A CA 1
ATOM 2349 C C . SER A 1 296 ? -25.167 21.197 18.285 1.00 82.38 296 SER A C 1
ATOM 2351 O O . SER A 1 296 ? -26.309 21.293 17.846 1.00 82.38 296 SER A O 1
ATOM 2353 N N . GLY A 1 297 ? -24.914 21.128 19.598 1.00 79.00 297 GLY A N 1
ATOM 2354 C CA . GLY A 1 297 ? -25.961 21.073 20.620 1.00 79.00 297 GLY A CA 1
ATOM 2355 C C . GLY A 1 297 ? -26.539 19.673 20.856 1.00 79.00 297 GLY A C 1
ATOM 2356 O O . GLY A 1 297 ? -27.448 19.526 21.671 1.00 79.00 297 GLY A O 1
ATOM 2357 N N . ASP A 1 298 ? -26.009 18.635 20.200 1.00 82.12 298 ASP A N 1
ATOM 2358 C CA . ASP A 1 298 ? -26.413 17.252 20.450 1.00 82.12 298 ASP A CA 1
ATOM 2359 C C . ASP A 1 298 ? -25.954 16.785 21.844 1.00 82.12 298 ASP A C 1
ATOM 2361 O O . ASP A 1 298 ? -24.772 16.529 22.090 1.00 82.12 298 ASP A O 1
ATOM 2365 N N . ALA A 1 299 ? -26.907 16.630 22.768 1.00 80.25 299 ALA A N 1
ATOM 2366 C CA . ALA A 1 299 ? -26.653 16.183 24.138 1.00 80.25 299 ALA A CA 1
ATOM 2367 C C . ALA A 1 299 ? -25.969 14.803 24.215 1.00 80.25 299 ALA A C 1
ATOM 2369 O O . ALA A 1 299 ? -25.315 14.493 25.214 1.00 80.25 299 ALA A O 1
ATOM 2370 N N . ARG A 1 300 ? -26.073 13.976 23.164 1.00 81.88 300 ARG A N 1
ATOM 2371 C CA . ARG A 1 300 ? -25.402 12.668 23.079 1.00 81.88 300 ARG A CA 1
ATOM 2372 C C . ARG A 1 300 ? -23.882 12.802 22.965 1.00 81.88 300 ARG A C 1
ATOM 2374 O O . ARG A 1 300 ? -23.167 11.946 23.471 1.00 81.88 300 ARG A O 1
ATOM 2381 N N . ALA A 1 301 ? -23.374 13.902 22.403 1.00 73.12 301 ALA A N 1
ATOM 2382 C CA . ALA A 1 301 ? -21.938 14.187 22.294 1.00 73.12 301 ALA A CA 1
ATOM 2383 C C . ALA A 1 301 ? -21.251 14.453 23.648 1.00 73.12 301 ALA A C 1
ATOM 2385 O O . ALA A 1 301 ? -20.020 14.489 23.744 1.00 73.12 301 ALA A O 1
ATOM 2386 N N . LEU A 1 302 ? -22.043 14.710 24.691 1.00 75.50 302 LEU A N 1
ATOM 2387 C CA . LEU A 1 302 ? -21.570 15.120 26.012 1.00 75.50 302 LEU A CA 1
ATOM 2388 C C . LEU A 1 302 ? -21.546 13.973 27.027 1.00 75.50 302 LEU A C 1
ATOM 2390 O O . LEU A 1 302 ? -21.100 14.184 28.153 1.00 75.50 302 LEU A O 1
ATOM 2394 N N . ARG A 1 303 ? -22.003 12.771 26.657 1.00 81.06 303 ARG A N 1
ATOM 2395 C CA . ARG A 1 303 ? -22.062 11.615 27.559 1.00 81.06 303 ARG A CA 1
ATOM 2396 C C . ARG A 1 303 ? -21.700 10.313 26.853 1.00 81.06 303 ARG A C 1
ATOM 2398 O O . ARG A 1 303 ? -21.847 10.191 25.641 1.00 81.06 303 ARG A O 1
ATOM 2405 N N . ALA A 1 304 ? -21.251 9.330 27.630 1.00 80.00 304 ALA A N 1
ATOM 2406 C CA . ALA A 1 304 ? -21.091 7.968 27.136 1.00 80.00 304 ALA A CA 1
ATOM 2407 C C . ALA A 1 304 ? -22.459 7.383 26.724 1.00 80.00 304 ALA A C 1
ATOM 2409 O O . ALA A 1 304 ? -23.476 7.748 27.329 1.00 80.00 304 ALA A O 1
ATOM 2410 N N . PRO A 1 305 ? -22.507 6.498 25.711 1.00 87.31 305 PRO A N 1
ATOM 2411 C CA . PRO A 1 305 ? -23.733 5.784 25.378 1.00 87.31 305 PRO A CA 1
ATOM 2412 C C . PRO A 1 305 ? -24.193 4.914 26.554 1.00 87.31 305 PRO A C 1
ATOM 2414 O O . PRO A 1 305 ? -23.375 4.395 27.312 1.00 87.31 305 PRO A O 1
ATOM 2417 N N . ASP A 1 306 ? -25.507 4.735 26.697 1.00 89.44 306 ASP A N 1
ATOM 2418 C CA . ASP A 1 306 ? -26.089 3.910 27.766 1.00 89.44 306 ASP A CA 1
ATOM 2419 C C . ASP A 1 306 ? -25.803 2.415 27.543 1.00 89.44 306 ASP A C 1
ATOM 2421 O O . ASP A 1 306 ? -25.764 1.626 28.485 1.00 89.44 306 ASP A O 1
ATOM 2425 N N . SER A 1 307 ? -25.624 2.022 26.282 1.00 91.00 307 SER A N 1
ATOM 2426 C CA . SER A 1 307 ? -25.150 0.700 25.871 1.00 91.00 307 SER A CA 1
ATOM 2427 C C . SER A 1 307 ? -24.578 0.767 24.455 1.00 91.00 307 SER A C 1
ATOM 2429 O O . SER A 1 307 ? -24.847 1.716 23.715 1.00 91.00 307 SER A O 1
ATOM 2431 N N . VAL A 1 308 ? -23.811 -0.247 24.065 1.00 92.88 308 VAL A N 1
ATOM 2432 C CA . VAL A 1 308 ? -23.307 -0.404 22.696 1.00 92.88 308 VAL A CA 1
ATOM 2433 C C . VAL A 1 308 ? -23.839 -1.699 22.101 1.00 92.88 308 VAL A C 1
ATOM 2435 O O . VAL A 1 308 ? -23.900 -2.728 22.779 1.00 92.88 308 VAL A O 1
ATOM 2438 N N . ARG A 1 309 ? -24.226 -1.658 20.827 1.00 94.56 309 ARG A N 1
ATOM 2439 C CA . ARG A 1 309 ? -24.594 -2.849 20.056 1.00 94.56 309 ARG A CA 1
ATOM 2440 C C . ARG A 1 309 ? -23.578 -3.061 18.946 1.00 94.56 309 ARG A C 1
ATOM 2442 O O . ARG A 1 309 ? -23.279 -2.133 18.205 1.00 94.56 309 ARG A O 1
ATOM 2449 N N . ARG A 1 310 ? -23.066 -4.282 18.811 1.00 94.19 310 ARG A N 1
ATOM 2450 C CA . ARG A 1 310 ? -22.172 -4.633 17.701 1.00 94.19 310 ARG A CA 1
ATOM 2451 C C . ARG A 1 310 ? -22.950 -4.690 16.396 1.00 94.19 310 ARG A C 1
ATOM 2453 O O . ARG A 1 310 ? -24.060 -5.221 16.356 1.00 94.19 310 ARG A O 1
ATOM 2460 N N . TYR A 1 311 ? -22.338 -4.179 15.341 1.00 94.56 311 TYR A N 1
ATOM 2461 C CA . TYR A 1 311 ? -22.865 -4.202 13.990 1.00 94.56 311 TYR A CA 1
ATOM 2462 C C . TYR A 1 311 ? -21.771 -4.652 13.025 1.00 94.56 311 TYR A C 1
ATOM 2464 O O . TYR A 1 311 ? -20.658 -4.126 13.035 1.00 94.56 311 TYR A O 1
ATOM 2472 N N . ILE A 1 312 ? -22.091 -5.643 12.196 1.00 92.94 312 ILE A N 1
ATOM 2473 C CA . ILE A 1 312 ? -21.204 -6.106 11.132 1.00 92.94 312 ILE A CA 1
ATOM 2474 C C . ILE A 1 312 ? -21.563 -5.332 9.872 1.00 92.94 312 ILE A C 1
ATOM 2476 O O . ILE A 1 312 ? -22.682 -5.461 9.374 1.00 92.94 312 ILE A O 1
ATOM 2480 N N . VAL A 1 313 ? -20.611 -4.547 9.372 1.00 90.38 313 VAL A N 1
ATOM 2481 C CA . VAL A 1 313 ? -20.764 -3.730 8.165 1.00 90.38 313 VAL A CA 1
ATOM 2482 C C . VAL A 1 313 ? -21.179 -4.618 6.997 1.00 90.38 313 VAL A C 1
ATOM 2484 O O . VAL A 1 313 ? -20.527 -5.619 6.704 1.00 90.38 313 VAL A O 1
ATOM 2487 N N . GLN A 1 314 ? -22.275 -4.268 6.337 1.00 89.81 314 GLN A N 1
ATOM 2488 C CA . GLN A 1 314 ? -22.806 -5.006 5.201 1.00 89.81 314 GLN A CA 1
ATOM 2489 C C . GLN A 1 314 ? -22.261 -4.452 3.878 1.00 89.81 314 GLN A C 1
ATOM 2491 O O . GLN A 1 314 ? -21.805 -3.307 3.805 1.00 89.81 314 GLN A O 1
ATOM 2496 N N . PRO A 1 315 ? -22.314 -5.250 2.800 1.00 84.94 315 PRO A N 1
ATOM 2497 C CA . PRO A 1 315 ? -22.112 -4.766 1.442 1.00 84.94 315 PRO A CA 1
ATOM 2498 C C . PRO A 1 315 ? -22.843 -3.437 1.171 1.00 84.94 315 PRO A C 1
ATOM 2500 O O . PRO A 1 315 ? -24.050 -3.349 1.377 1.00 84.94 315 PRO A O 1
ATOM 2503 N N . LYS A 1 316 ? -22.118 -2.425 0.662 1.00 84.69 316 LYS A N 1
ATOM 2504 C CA . LYS A 1 316 ? -22.625 -1.076 0.305 1.00 84.69 316 LYS A CA 1
ATOM 2505 C C . LYS A 1 316 ? -23.062 -0.188 1.476 1.00 84.69 316 LYS A C 1
ATOM 2507 O O . LYS A 1 316 ? -23.537 0.921 1.228 1.00 84.69 316 LYS A O 1
ATOM 2512 N N . ASP A 1 317 ? -22.875 -0.623 2.719 1.00 91.12 317 ASP A N 1
ATOM 2513 C CA . ASP A 1 317 ? -23.107 0.253 3.860 1.00 91.12 317 ASP A CA 1
ATOM 2514 C C . ASP A 1 317 ? -22.205 1.495 3.786 1.00 91.12 317 ASP A C 1
ATOM 2516 O O . ASP A 1 317 ? -20.996 1.432 3.557 1.00 91.12 317 ASP A O 1
ATOM 2520 N N . THR A 1 318 ? -22.816 2.639 4.050 1.00 92.12 318 THR A N 1
ATOM 2521 C CA . THR A 1 318 ? -22.148 3.892 4.400 1.00 92.12 318 THR A CA 1
ATOM 2522 C C . THR A 1 318 ? -22.488 4.256 5.842 1.00 92.12 318 THR A C 1
ATOM 2524 O O . THR A 1 318 ? -23.539 3.855 6.350 1.00 92.12 318 THR A O 1
ATOM 2527 N N . LEU A 1 319 ? -21.653 5.071 6.494 1.00 92.88 319 LEU A N 1
ATOM 2528 C CA . LEU A 1 319 ? -21.942 5.586 7.839 1.00 92.88 319 LEU A CA 1
ATOM 2529 C C . LEU A 1 319 ? -23.319 6.254 7.904 1.00 92.88 319 LEU A C 1
ATOM 2531 O O . LEU A 1 319 ? -24.047 6.059 8.869 1.00 92.88 319 LEU A O 1
ATOM 2535 N N . THR A 1 320 ? -23.691 6.979 6.849 1.00 94.38 320 THR A N 1
ATOM 2536 C CA . THR A 1 320 ? -25.002 7.614 6.695 1.00 94.38 320 THR A CA 1
ATOM 2537 C C . THR A 1 320 ? -26.133 6.598 6.650 1.00 94.38 320 THR A C 1
ATOM 2539 O O . THR A 1 320 ? -27.071 6.710 7.431 1.00 94.38 320 THR A O 1
ATOM 2542 N N . SER A 1 321 ? -26.022 5.570 5.805 1.00 95.62 321 SER A N 1
ATOM 2543 C CA . SER A 1 321 ? -27.059 4.535 5.704 1.00 95.62 321 SER A CA 1
ATOM 2544 C C . SER A 1 321 ? -27.193 3.693 6.978 1.00 95.62 321 SER A C 1
ATOM 2546 O O . SER A 1 321 ? -28.300 3.297 7.337 1.00 95.62 321 SER A O 1
ATOM 2548 N N . ILE A 1 322 ? -26.082 3.436 7.684 1.00 95.94 322 ILE A N 1
ATOM 2549 C CA . ILE A 1 322 ? -26.104 2.728 8.968 1.00 95.94 322 ILE A CA 1
ATOM 2550 C C . ILE A 1 322 ? -26.758 3.616 10.026 1.00 95.94 322 ILE A C 1
ATOM 2552 O O . ILE A 1 322 ? -27.616 3.145 10.761 1.00 95.94 322 ILE A O 1
ATOM 2556 N N . ALA A 1 323 ? -26.390 4.895 10.104 1.00 94.56 323 ALA A N 1
ATOM 2557 C CA . ALA A 1 323 ? -26.968 5.824 11.068 1.00 94.56 323 ALA A CA 1
ATOM 2558 C C . ALA A 1 323 ? -28.483 5.995 10.866 1.00 94.56 323 ALA A C 1
ATOM 2560 O O . ALA A 1 323 ? -29.247 5.926 11.825 1.00 94.56 323 ALA A O 1
ATOM 2561 N N . GLU A 1 324 ? -28.939 6.118 9.620 1.00 96.12 324 GLU A N 1
ATOM 2562 C CA . GLU A 1 324 ? -30.367 6.183 9.299 1.00 96.12 324 GLU A CA 1
ATOM 2563 C C . GLU A 1 324 ? -31.122 4.934 9.771 1.00 96.12 324 GLU A C 1
ATOM 2565 O O . GLU A 1 324 ? -32.140 5.046 10.451 1.00 96.12 324 GLU A O 1
ATOM 2570 N N . ARG A 1 325 ? -30.588 3.744 9.484 1.00 95.75 325 ARG A N 1
ATOM 2571 C CA . ARG A 1 325 ? -31.237 2.468 9.812 1.00 95.75 325 ARG A CA 1
ATOM 2572 C C . ARG A 1 325 ? -31.151 2.091 11.292 1.00 95.75 325 ARG A C 1
ATOM 2574 O O . ARG A 1 325 ? -32.125 1.609 11.859 1.00 95.75 325 ARG A O 1
ATOM 2581 N N . GLU A 1 326 ? -29.984 2.256 11.907 1.00 95.69 326 GLU A N 1
ATOM 2582 C CA . GLU A 1 326 ? -29.679 1.725 13.243 1.00 95.69 326 GLU A CA 1
ATOM 2583 C C . GLU A 1 326 ? -29.817 2.772 14.357 1.00 95.69 326 GLU A C 1
ATOM 2585 O O . GLU A 1 326 ? -29.975 2.400 15.521 1.00 95.69 326 GLU A O 1
ATOM 2590 N N . MET A 1 327 ? -29.734 4.063 14.017 1.00 93.38 327 MET A N 1
ATOM 2591 C CA . MET A 1 327 ? -29.853 5.187 14.960 1.00 93.38 327 MET A CA 1
ATOM 2592 C C . MET A 1 327 ? -31.080 6.067 14.679 1.00 93.38 327 MET A C 1
ATOM 2594 O O . MET A 1 327 ? -31.424 6.909 15.505 1.00 93.38 327 MET A O 1
ATOM 2598 N N . GLY A 1 328 ? -31.768 5.849 13.553 1.00 91.69 328 GLY A N 1
ATOM 2599 C CA . GLY A 1 328 ? -32.999 6.546 13.178 1.00 91.69 328 GLY A CA 1
ATOM 2600 C C . GLY A 1 328 ? -32.788 7.875 12.449 1.00 91.69 328 GLY A C 1
ATOM 2601 O O . GLY A 1 328 ? -33.771 8.546 12.145 1.00 91.69 328 GLY A O 1
ATOM 2602 N N . SER A 1 329 ? -31.541 8.277 12.166 1.00 91.56 329 SER A N 1
ATOM 2603 C CA . SER A 1 329 ? -31.257 9.499 11.405 1.00 91.56 329 SER A CA 1
ATOM 2604 C C . SER A 1 329 ? -29.931 9.444 10.649 1.00 91.56 329 SER A C 1
ATOM 2606 O O . SER A 1 329 ? -28.874 9.192 11.225 1.00 91.56 329 SER A O 1
ATOM 2608 N N . ALA A 1 330 ? -29.967 9.799 9.363 1.00 92.50 330 ALA A N 1
ATOM 2609 C CA . ALA A 1 330 ? -28.781 9.976 8.526 1.00 92.50 330 ALA A CA 1
ATOM 2610 C C . ALA A 1 330 ? -27.800 11.032 9.084 1.00 92.50 330 ALA A C 1
ATOM 2612 O O . ALA A 1 330 ? -26.590 10.930 8.868 1.00 92.50 330 ALA A O 1
ATOM 2613 N N . SER A 1 331 ? -28.297 12.027 9.834 1.00 89.75 331 SER A N 1
ATOM 2614 C CA . SER A 1 331 ? -27.464 13.060 10.472 1.00 89.75 331 SER A CA 1
ATOM 2615 C C . SER A 1 331 ? -26.529 12.502 11.546 1.00 89.75 331 SER A C 1
ATOM 2617 O O . SER A 1 331 ? -25.515 13.124 11.861 1.00 89.75 331 SER A O 1
ATOM 2619 N N . ASP A 1 332 ? -26.838 11.322 12.088 1.00 92.00 332 ASP A N 1
ATOM 2620 C CA . ASP A 1 332 ? -26.059 10.703 13.159 1.00 92.00 332 ASP A CA 1
ATOM 2621 C C . ASP A 1 332 ? -24.797 9.996 12.642 1.00 92.00 332 ASP A C 1
ATOM 2623 O O . ASP A 1 332 ? -23.996 9.496 13.432 1.00 92.00 332 ASP A O 1
ATOM 2627 N N . ALA A 1 333 ? -24.556 10.010 11.325 1.00 92.00 333 ALA A N 1
ATOM 2628 C CA . ALA A 1 333 ? -23.352 9.459 10.702 1.00 92.00 333 ALA A CA 1
ATOM 2629 C C . ALA A 1 333 ? -22.061 10.008 11.325 1.00 92.00 333 ALA A C 1
ATOM 2631 O O . ALA A 1 333 ? -21.099 9.267 11.531 1.00 92.00 333 ALA A O 1
ATOM 2632 N N . THR A 1 334 ? -22.046 11.303 11.657 1.00 90.12 334 THR A N 1
ATOM 2633 C CA . THR A 1 334 ? -20.897 11.952 12.297 1.00 90.12 334 THR A CA 1
ATOM 2634 C C . THR A 1 334 ? -20.679 11.421 13.712 1.00 90.12 334 THR A C 1
ATOM 2636 O O . THR A 1 334 ? -19.548 11.099 14.068 1.00 90.12 334 THR A O 1
ATOM 2639 N N . LEU A 1 335 ? -21.746 11.256 14.502 1.00 89.31 335 LEU A N 1
ATOM 2640 C CA . LEU A 1 335 ? -21.668 10.671 15.844 1.00 89.31 335 LEU A CA 1
ATOM 2641 C C . LEU A 1 335 ? -21.200 9.214 15.793 1.00 89.31 335 LEU A C 1
ATOM 2643 O O . LEU A 1 335 ? -20.307 8.833 16.547 1.00 89.31 335 LEU A O 1
ATOM 2647 N N . LEU A 1 336 ? -21.749 8.423 14.867 1.00 92.31 336 LEU A N 1
ATOM 2648 C CA . LEU A 1 336 ? -21.354 7.035 14.640 1.00 92.31 336 LEU A CA 1
ATOM 2649 C C . LEU A 1 336 ? -19.870 6.925 14.265 1.00 92.31 336 LEU A C 1
ATOM 2651 O O . LEU A 1 336 ? -19.150 6.089 14.814 1.00 92.31 336 LEU A O 1
ATOM 2655 N N . SER A 1 337 ? -19.405 7.793 13.361 1.00 90.19 337 SER A N 1
ATOM 2656 C CA . SER A 1 337 ? -17.997 7.888 12.966 1.00 90.19 337 SER A CA 1
ATOM 2657 C C . SER A 1 337 ? -17.106 8.219 14.160 1.00 90.19 337 SER A C 1
ATOM 2659 O O . SER A 1 337 ? -16.132 7.518 14.425 1.00 90.19 337 SER A O 1
ATOM 2661 N N . LEU A 1 338 ? -17.453 9.265 14.915 1.00 86.81 338 LEU A N 1
ATOM 2662 C CA . LEU A 1 338 ? -16.677 9.723 16.065 1.00 86.81 338 LEU A CA 1
ATOM 2663 C C . LEU A 1 338 ? -16.611 8.667 17.173 1.00 86.81 338 LEU A C 1
ATOM 2665 O O . LEU A 1 338 ? -15.528 8.438 17.710 1.00 86.81 338 LEU A O 1
ATOM 2669 N N . HIS A 1 339 ? -17.727 7.994 17.475 1.00 87.88 339 HIS A N 1
ATOM 2670 C CA . HIS A 1 339 ? -17.774 6.888 18.439 1.00 87.88 339 HIS A CA 1
ATOM 2671 C C . HIS A 1 339 ? -16.816 5.769 18.032 1.00 87.88 339 HIS A C 1
ATOM 2673 O O . HIS A 1 339 ? -15.931 5.392 18.796 1.00 87.88 339 HIS A O 1
ATOM 2679 N N . ASN A 1 340 ? -16.924 5.292 16.793 1.00 88.62 340 ASN A N 1
ATOM 2680 C CA . ASN A 1 340 ? -16.107 4.182 16.313 1.00 88.62 340 ASN A CA 1
ATOM 2681 C C . ASN A 1 340 ? -14.632 4.538 16.125 1.00 88.62 340 ASN A C 1
ATOM 2683 O O . ASN A 1 340 ? -13.768 3.686 16.322 1.00 88.62 340 ASN A O 1
ATOM 2687 N N . ARG A 1 341 ? -14.315 5.796 15.809 1.00 83.62 341 ARG A N 1
ATOM 2688 C CA . ARG A 1 341 ? -12.936 6.303 15.837 1.00 83.62 341 ARG A CA 1
ATOM 2689 C C . ARG A 1 341 ? -12.370 6.343 17.253 1.00 83.62 341 ARG A C 1
ATOM 2691 O O . ARG A 1 341 ? -11.196 6.027 17.436 1.00 83.62 341 ARG A O 1
ATOM 2698 N N . ASN A 1 342 ? -13.194 6.683 18.246 1.00 79.62 342 ASN A N 1
ATOM 2699 C CA . ASN A 1 342 ? -12.801 6.703 19.654 1.00 79.62 342 ASN A CA 1
ATOM 2700 C C . ASN A 1 342 ? -12.461 5.301 20.181 1.00 79.62 342 ASN A C 1
ATOM 2702 O O . ASN A 1 342 ? -11.467 5.138 20.883 1.00 79.62 342 ASN A O 1
ATOM 2706 N N . VAL A 1 343 ? -13.256 4.288 19.818 1.00 76.69 343 VAL A N 1
ATOM 2707 C CA . VAL A 1 343 ? -13.021 2.888 20.226 1.00 76.69 343 VAL A CA 1
ATOM 2708 C C . VAL A 1 343 ? -12.073 2.123 19.291 1.00 76.69 343 VAL A C 1
ATOM 2710 O O . VAL A 1 343 ? -11.784 0.953 19.524 1.00 76.69 343 VAL A O 1
ATOM 2713 N N . GLY A 1 344 ? -11.549 2.777 18.248 1.00 72.44 344 GLY A N 1
ATOM 2714 C CA . GLY A 1 344 ? -10.542 2.207 17.347 1.00 72.44 344 GLY A CA 1
ATOM 2715 C C . GLY A 1 344 ? -11.076 1.213 16.309 1.00 72.44 344 GLY A C 1
ATOM 2716 O O . GLY A 1 344 ? -10.296 0.418 15.787 1.00 72.44 344 GLY A O 1
ATOM 2717 N N . LEU A 1 345 ? -12.376 1.258 16.009 1.00 79.88 345 LEU A N 1
ATOM 2718 C CA . LEU A 1 345 ? -13.044 0.419 15.005 1.00 79.88 345 LEU A CA 1
ATOM 2719 C C . LEU A 1 345 ? -13.140 1.090 13.622 1.00 79.88 345 LEU A C 1
ATOM 2721 O O . LEU A 1 345 ? -13.296 0.399 12.621 1.00 79.88 345 LEU A O 1
ATOM 2725 N N . ILE A 1 346 ? -13.012 2.422 13.553 1.00 82.56 346 ILE A N 1
ATOM 2726 C CA . ILE A 1 346 ? -12.908 3.197 12.302 1.00 82.56 346 ILE A CA 1
ATOM 2727 C C . ILE A 1 346 ? -11.653 4.077 12.345 1.00 82.56 346 ILE A C 1
ATOM 2729 O O . ILE A 1 346 ? -11.316 4.642 13.386 1.00 82.56 346 ILE A O 1
ATOM 2733 N N . PHE A 1 347 ? -10.962 4.214 11.212 1.00 71.38 347 PHE A N 1
ATOM 2734 C CA . PHE A 1 347 ? -9.743 5.022 11.083 1.00 71.38 347 PHE A CA 1
ATOM 2735 C C . PHE A 1 347 ? -10.037 6.434 10.551 1.00 71.38 347 PHE A C 1
ATOM 2737 O O . PHE A 1 347 ? -11.181 6.784 10.267 1.00 71.38 347 PHE A O 1
ATOM 2744 N N . GLU A 1 348 ? -9.023 7.304 10.501 1.00 62.41 348 GLU A N 1
ATOM 2745 C CA . GLU A 1 348 ? -9.226 8.735 10.204 1.00 62.41 348 GLU A CA 1
ATOM 2746 C C . GLU A 1 348 ? -9.800 9.027 8.816 1.00 62.41 348 GLU A C 1
ATOM 2748 O O . GLU A 1 348 ? -10.452 10.055 8.642 1.00 62.41 348 GLU A O 1
ATOM 2753 N N . ASP A 1 349 ? -9.597 8.128 7.856 1.00 62.91 349 ASP A N 1
ATOM 2754 C CA . ASP A 1 349 ? -10.156 8.227 6.508 1.00 62.91 349 ASP A CA 1
ATOM 2755 C C . ASP A 1 349 ? -11.671 7.954 6.460 1.00 62.91 349 ASP A C 1
ATOM 2757 O O . ASP A 1 349 ? -12.308 8.214 5.440 1.00 62.91 349 ASP A O 1
ATOM 2761 N N . GLY A 1 350 ? -12.257 7.468 7.562 1.00 65.38 350 GLY A N 1
ATOM 2762 C CA . GLY A 1 350 ? -13.679 7.155 7.671 1.00 65.38 350 GLY A CA 1
ATOM 2763 C C . GLY A 1 350 ? -14.108 5.946 6.839 1.00 65.38 350 GLY A C 1
ATOM 2764 O O . GLY A 1 350 ? -15.309 5.747 6.645 1.00 65.38 350 GLY A O 1
ATOM 2765 N N . SER A 1 351 ? -13.155 5.154 6.340 1.00 74.25 351 SER A N 1
ATOM 2766 C CA . SER A 1 351 ? -13.441 4.022 5.464 1.00 74.25 351 SER A CA 1
ATOM 2767 C C . SER A 1 351 ? -14.184 2.915 6.215 1.00 74.25 351 SER A C 1
ATOM 2769 O O . SER A 1 351 ? -13.782 2.494 7.300 1.00 74.25 351 SER A O 1
ATOM 2771 N N . LEU A 1 352 ? -15.269 2.429 5.610 1.00 83.06 352 LEU A N 1
ATOM 2772 C CA . LEU A 1 352 ? -16.027 1.266 6.062 1.00 83.06 352 LEU A CA 1
ATOM 2773 C C . LEU A 1 352 ? -15.774 0.089 5.126 1.00 83.06 352 LEU A C 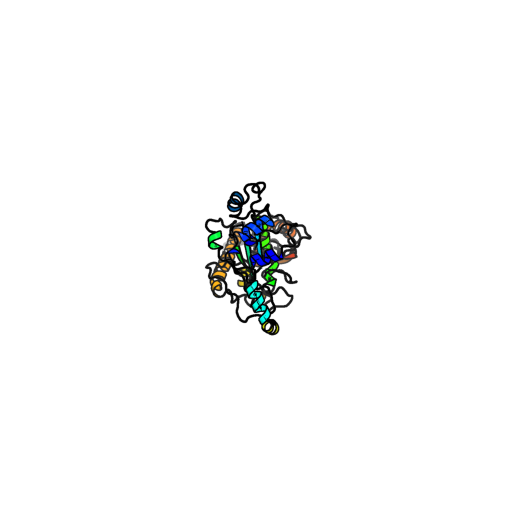1
ATOM 2775 O O . LEU A 1 352 ? -15.766 0.248 3.905 1.00 83.06 352 LEU A O 1
ATOM 2779 N N . TYR A 1 353 ? -15.621 -1.096 5.707 1.00 84.06 353 TYR A N 1
ATOM 2780 C CA . TYR A 1 353 ? -15.279 -2.311 4.980 1.00 84.06 353 TYR A CA 1
ATOM 2781 C C . TYR A 1 353 ? -16.298 -3.402 5.281 1.00 84.06 353 TYR A C 1
ATOM 2783 O O . TYR A 1 353 ? -16.556 -3.709 6.442 1.00 84.06 353 TYR A O 1
ATOM 2791 N N . ALA A 1 354 ? -16.883 -4.012 4.251 1.00 84.12 354 ALA A N 1
ATOM 2792 C CA . ALA A 1 354 ? -17.863 -5.075 4.453 1.00 84.12 354 ALA A CA 1
ATOM 2793 C C . ALA A 1 354 ? -17.265 -6.214 5.301 1.00 84.12 354 ALA A C 1
ATOM 2795 O O . ALA A 1 354 ? -16.156 -6.688 5.060 1.00 84.12 354 ALA A O 1
ATOM 2796 N N . GLY A 1 355 ? -18.001 -6.647 6.322 1.00 82.62 355 GLY A N 1
ATOM 2797 C CA . GLY A 1 355 ? -17.581 -7.655 7.287 1.00 82.62 355 GLY A CA 1
ATOM 2798 C C . GLY A 1 355 ? -16.671 -7.149 8.411 1.00 82.62 355 GLY A C 1
ATOM 2799 O O . GLY A 1 355 ? -16.216 -7.986 9.192 1.00 82.62 355 GLY A O 1
ATOM 2800 N N . SER A 1 356 ? -16.371 -5.845 8.502 1.00 85.00 356 SER A N 1
ATOM 2801 C CA . SER A 1 356 ? -15.754 -5.256 9.700 1.00 85.00 356 SER A CA 1
ATOM 2802 C C . SER A 1 356 ? -16.798 -5.035 10.797 1.00 85.00 356 SER A C 1
ATOM 2804 O O . SER A 1 356 ? -17.973 -4.803 10.514 1.00 85.00 356 SER A O 1
ATOM 2806 N N . GLU A 1 357 ? -16.371 -5.094 12.056 1.00 88.56 357 GLU A N 1
ATOM 2807 C CA . GLU A 1 357 ? -17.232 -4.811 13.207 1.00 88.56 357 GLU A CA 1
ATOM 2808 C C . GLU A 1 357 ? -17.131 -3.333 13.596 1.00 88.56 357 GLU A C 1
ATOM 2810 O O . GLU A 1 357 ? -16.031 -2.790 13.688 1.00 88.56 357 GLU A O 1
ATOM 2815 N N . ILE A 1 358 ? -18.280 -2.703 13.836 1.00 93.06 358 ILE A N 1
ATOM 2816 C CA . ILE A 1 358 ? -18.406 -1.375 14.440 1.00 93.06 358 ILE A CA 1
ATOM 2817 C C . ILE A 1 358 ? -19.403 -1.432 15.610 1.00 93.06 358 ILE A C 1
ATOM 2819 O O . ILE A 1 358 ? -20.215 -2.352 15.720 1.00 93.06 358 ILE A O 1
ATOM 2823 N N . GLU A 1 359 ? -19.370 -0.434 16.481 1.00 94.06 359 GLU A N 1
ATOM 2824 C CA . GLU A 1 359 ? -20.323 -0.239 17.569 1.00 94.06 359 GLU A CA 1
ATOM 2825 C C . GLU A 1 359 ? -21.384 0.801 17.196 1.00 94.06 359 GLU A C 1
ATOM 2827 O O . GLU A 1 359 ? -21.070 1.910 16.761 1.00 94.06 359 GLU A O 1
ATOM 2832 N N . ILE A 1 360 ? -22.652 0.461 17.421 1.00 95.88 360 ILE A N 1
ATOM 2833 C CA . ILE A 1 360 ? -23.781 1.390 17.379 1.00 95.88 360 ILE A CA 1
ATOM 2834 C C . ILE A 1 360 ? -24.016 1.908 18.805 1.00 95.88 360 ILE A C 1
ATOM 2836 O O . ILE A 1 360 ? -24.428 1.120 19.669 1.00 95.88 360 ILE A O 1
ATOM 2840 N N . PRO A 1 361 ? -23.756 3.199 19.086 1.00 92.44 361 PRO A N 1
ATOM 2841 C CA . PRO A 1 361 ? -24.000 3.774 20.402 1.00 92.44 361 PRO A CA 1
ATOM 2842 C C . PRO A 1 361 ? -25.503 3.993 20.619 1.00 92.44 361 PRO A C 1
ATOM 2844 O O . PRO A 1 361 ? -26.170 4.658 19.826 1.00 92.44 361 PRO A O 1
ATOM 2847 N N . VAL A 1 362 ? -26.045 3.446 21.709 1.00 90.75 362 VAL A N 1
ATOM 2848 C CA . VAL A 1 362 ? -27.467 3.564 22.056 1.00 90.75 362 VAL A CA 1
ATOM 2849 C C . VAL A 1 362 ? -27.636 4.568 23.190 1.00 90.75 362 VAL A C 1
ATOM 2851 O O . VAL A 1 362 ? -27.068 4.405 24.271 1.00 90.75 362 VAL A O 1
ATOM 2854 N N . TYR A 1 363 ? -28.466 5.582 22.950 1.00 87.25 363 TYR A N 1
ATOM 2855 C CA . TYR A 1 363 ? -28.808 6.615 23.923 1.00 87.25 363 TYR A CA 1
ATOM 2856 C C . TYR A 1 363 ? -30.295 6.527 24.254 1.00 87.25 363 TYR A C 1
ATOM 2858 O O . TYR A 1 363 ? -31.147 6.669 23.380 1.00 87.25 363 TYR A O 1
ATOM 2866 N N . LYS A 1 364 ? -30.622 6.316 25.526 1.00 82.94 364 LYS A N 1
ATOM 2867 C CA . LYS A 1 364 ? -31.984 6.465 26.035 1.00 82.94 364 LYS A CA 1
ATOM 2868 C C . LYS A 1 364 ? -32.393 7.936 25.954 1.00 82.94 364 LYS A C 1
ATOM 2870 O O . LYS A 1 364 ? -31.548 8.831 26.086 1.00 82.94 364 LYS A O 1
ATOM 2875 N N . ALA A 1 365 ? -33.689 8.176 25.748 1.00 68.50 365 ALA A N 1
ATOM 2876 C CA . ALA A 1 365 ? -34.254 9.518 25.812 1.00 68.50 365 ALA A CA 1
ATOM 2877 C C . ALA A 1 365 ? -33.841 10.184 27.140 1.00 68.50 365 ALA A C 1
ATOM 2879 O O . ALA A 1 365 ? -33.794 9.491 28.165 1.00 68.50 365 ALA A O 1
ATOM 2880 N N . PRO A 1 366 ? -33.514 11.490 27.148 1.00 57.94 366 PRO A N 1
ATOM 2881 C CA . PRO A 1 366 ? -33.217 12.183 28.391 1.00 57.94 366 PRO A CA 1
ATOM 2882 C C . PRO A 1 366 ? -34.382 11.978 29.359 1.00 57.94 366 PRO A C 1
ATOM 2884 O O . PRO A 1 366 ? -35.538 12.155 28.968 1.00 57.94 366 PRO A O 1
ATOM 2887 N N . LEU A 1 367 ? -34.093 11.607 30.610 1.00 44.31 367 LEU A N 1
ATOM 2888 C CA . LEU A 1 367 ? -35.114 11.645 31.653 1.00 44.31 367 LEU A CA 1
ATOM 2889 C C . LEU A 1 367 ? -35.723 13.059 31.658 1.00 44.31 367 LEU A C 1
ATOM 2891 O O . LEU A 1 367 ? -34.960 14.030 31.554 1.00 44.31 367 LEU A O 1
ATOM 2895 N N . PRO A 1 368 ? -37.059 13.205 31.739 1.00 46.47 368 PRO A N 1
ATOM 2896 C CA . PRO A 1 368 ? -37.662 14.521 31.878 1.00 46.47 368 PRO A CA 1
ATOM 2897 C C . PRO A 1 368 ? -36.990 15.220 33.057 1.00 46.47 368 PRO A C 1
ATOM 2899 O O . PRO A 1 368 ? -36.792 14.613 34.114 1.00 46.47 368 PRO A O 1
ATOM 2902 N N . ARG A 1 369 ? -36.571 16.476 32.854 1.00 47.88 369 ARG A N 1
ATOM 2903 C CA . ARG A 1 369 ? -35.978 17.264 33.940 1.00 47.88 369 ARG A CA 1
ATOM 2904 C C . ARG A 1 369 ? -36.956 17.208 35.118 1.00 47.88 369 ARG A C 1
ATOM 2906 O O . ARG A 1 369 ? -38.150 17.407 34.873 1.00 47.88 369 ARG A O 1
ATOM 2913 N N . PRO A 1 370 ? -36.504 16.938 36.357 1.00 46.34 370 PRO A N 1
ATOM 2914 C CA . PRO A 1 370 ? -37.374 17.130 37.506 1.00 46.34 370 PRO A CA 1
ATOM 2915 C C . PRO A 1 370 ? -37.930 18.552 37.407 1.00 46.34 370 PRO A C 1
ATOM 2917 O O . PRO A 1 370 ? -37.175 19.498 37.160 1.00 46.34 370 PRO A O 1
ATOM 2920 N N . GLY A 1 371 ? -39.259 18.672 37.473 1.00 54.09 371 GLY A N 1
ATOM 2921 C CA . GLY A 1 371 ? -39.930 19.966 37.432 1.00 54.09 371 GLY A CA 1
ATOM 2922 C C . GLY A 1 371 ? -39.334 20.905 38.487 1.00 54.09 371 GLY A C 1
ATOM 2923 O O . GLY A 1 371 ? -38.715 20.424 39.443 1.00 54.09 371 GLY A O 1
ATOM 2924 N N . PRO A 1 372 ? -39.467 22.231 38.315 1.00 57.00 372 PRO A N 1
ATOM 2925 C CA . PRO A 1 372 ? -38.972 23.179 39.303 1.00 57.00 372 PRO A CA 1
ATOM 2926 C C . PRO A 1 372 ? -39.446 22.756 40.696 1.00 57.00 372 PRO A C 1
ATOM 2928 O O . PRO A 1 372 ? -40.623 22.435 40.878 1.00 57.00 372 PRO A O 1
ATOM 2931 N N . LEU A 1 373 ? -38.511 22.703 41.652 1.00 54.97 373 LEU A N 1
ATOM 2932 C CA . LEU A 1 373 ? -38.841 22.468 43.055 1.00 54.97 373 LEU A CA 1
ATOM 2933 C C . LEU A 1 373 ? -39.971 23.434 43.438 1.00 54.97 373 LEU A C 1
ATOM 2935 O O . LEU A 1 373 ? -39.893 24.606 43.049 1.00 54.97 373 LEU A O 1
ATOM 2939 N N . PRO A 1 374 ? -41.019 22.971 44.145 1.00 57.81 374 PRO A N 1
ATOM 2940 C CA . PRO A 1 374 ? -42.066 23.867 44.607 1.00 57.81 374 PRO A CA 1
ATOM 2941 C C . PRO A 1 374 ? -41.401 25.026 45.351 1.00 57.81 374 PRO A C 1
ATOM 2943 O O . PRO A 1 374 ? -40.533 24.811 46.202 1.00 57.81 374 PRO A O 1
ATOM 2946 N N . GLY A 1 375 ? -41.749 26.251 44.950 1.00 63.19 375 GLY A N 1
ATOM 2947 C CA . GLY A 1 375 ? -41.231 27.457 45.582 1.00 63.19 375 GLY A CA 1
ATOM 2948 C C . GLY A 1 375 ? -41.497 27.433 47.091 1.00 63.19 375 GLY A C 1
ATOM 2949 O O . GLY A 1 375 ? -42.396 26.717 47.541 1.00 63.19 375 GLY A O 1
ATOM 2950 N N . PRO A 1 376 ? -40.714 28.182 47.885 1.00 64.31 376 PRO A N 1
ATOM 2951 C CA . PRO A 1 376 ? -40.892 28.223 49.329 1.00 64.31 376 PRO A CA 1
ATOM 2952 C C . PRO A 1 376 ? -42.350 28.548 49.667 1.00 64.31 376 PRO A C 1
ATOM 2954 O O . PRO A 1 376 ? -42.912 29.521 49.163 1.00 64.31 376 PRO A O 1
ATOM 2957 N N . VAL A 1 377 ? -42.957 27.699 50.500 1.00 65.44 377 VAL A N 1
ATOM 2958 C CA . VAL A 1 377 ? -44.292 27.932 51.055 1.00 65.44 377 VAL A CA 1
ATOM 2959 C C . VAL A 1 377 ? -44.251 29.281 51.783 1.00 65.44 377 VAL A C 1
ATOM 2961 O O . VAL A 1 377 ? -43.346 29.477 52.600 1.00 65.44 377 VAL A O 1
ATOM 2964 N N . PRO A 1 378 ? -45.162 30.227 51.490 1.00 61.56 378 PRO A N 1
ATOM 2965 C CA . PRO A 1 378 ? -45.210 31.496 52.200 1.00 61.56 378 PRO A CA 1
ATOM 2966 C C . PRO A 1 378 ? -45.369 31.236 53.698 1.00 61.56 378 PRO A C 1
ATOM 2968 O O . PRO A 1 378 ? -46.309 30.566 54.120 1.00 61.56 378 PRO A O 1
ATOM 2971 N N . VAL A 1 379 ? -44.431 31.742 54.495 1.00 68.44 379 VAL A N 1
ATOM 2972 C CA . VAL A 1 379 ? -44.548 31.745 55.953 1.00 68.44 379 VAL A CA 1
ATOM 2973 C C . VAL A 1 379 ? -45.634 32.759 56.303 1.00 68.44 379 VAL A C 1
ATOM 2975 O O . VAL A 1 379 ? -45.470 33.950 56.031 1.00 68.44 379 VAL A O 1
ATOM 2978 N N . GLU A 1 380 ? -46.757 32.292 56.851 1.00 69.06 380 GLU A N 1
ATOM 2979 C CA . GLU A 1 380 ? -47.792 33.178 57.386 1.00 69.06 380 GLU A CA 1
ATOM 2980 C C . GLU A 1 380 ? -47.201 34.064 58.496 1.00 69.06 380 GLU A C 1
ATOM 2982 O O . GLU A 1 380 ? -46.442 33.573 59.341 1.00 69.06 380 GLU A O 1
ATOM 2987 N N . PRO A 1 381 ? -47.513 35.371 58.511 1.00 68.75 381 PRO A N 1
ATOM 2988 C CA . PRO A 1 381 ? -47.059 36.249 59.576 1.00 68.75 381 PRO A CA 1
ATOM 2989 C C . PRO A 1 381 ? -47.699 35.838 60.913 1.00 68.75 381 PRO A C 1
ATOM 2991 O O . PRO A 1 381 ? -48.867 35.441 60.940 1.00 68.75 381 PRO A O 1
ATOM 2994 N N . PRO A 1 382 ? -46.961 35.940 62.032 1.00 68.00 382 PRO A N 1
ATOM 2995 C CA . PRO A 1 382 ? -47.484 35.574 63.340 1.00 68.00 382 PRO A CA 1
ATOM 2996 C C . PRO A 1 382 ? -48.682 36.455 63.709 1.00 68.00 382 PRO A C 1
ATOM 2998 O O . PRO A 1 382 ? -48.663 37.673 63.514 1.00 68.00 382 PRO A O 1
ATOM 3001 N N . ALA A 1 383 ? -49.724 35.822 64.250 1.00 67.56 383 ALA A N 1
ATOM 3002 C CA . ALA A 1 383 ? -50.920 36.503 64.725 1.00 67.56 383 ALA A CA 1
ATOM 3003 C C . ALA A 1 383 ? -50.567 37.542 65.813 1.00 67.56 383 ALA A C 1
ATOM 3005 O O . ALA A 1 383 ? -49.730 37.256 66.676 1.00 67.56 383 ALA A O 1
ATOM 3006 N N . PRO A 1 384 ? -51.195 38.734 65.809 1.00 61.06 384 PRO A N 1
ATOM 3007 C CA . PRO A 1 384 ? -50.988 39.720 66.860 1.00 61.06 384 PRO A CA 1
ATOM 3008 C C . PRO A 1 384 ? -51.602 39.200 68.165 1.00 61.06 384 PRO A C 1
ATOM 3010 O O . PRO A 1 384 ? -52.804 38.943 68.238 1.00 61.06 384 PRO A O 1
ATOM 3013 N N . GLY A 1 385 ? -50.758 39.002 69.176 1.00 68.75 385 GLY A N 1
ATOM 3014 C CA . GLY A 1 385 ? -51.199 38.608 70.512 1.00 68.75 385 GLY A CA 1
ATOM 3015 C C . GLY A 1 385 ? -51.838 39.774 71.279 1.00 68.75 385 GLY A C 1
ATOM 3016 O O . GLY A 1 385 ? -51.505 40.930 71.005 1.00 68.75 385 GLY A O 1
ATOM 3017 N N . PRO A 1 386 ? -52.735 39.489 72.236 1.00 57.81 386 PRO A N 1
ATOM 3018 C CA . PRO A 1 386 ? -52.970 40.337 73.398 1.00 57.81 386 PRO A CA 1
ATOM 3019 C C . PRO A 1 386 ? -51.992 40.039 74.545 1.00 57.81 386 PRO A C 1
ATOM 3021 O O . PRO A 1 386 ? -51.650 38.849 74.752 1.00 57.81 386 PRO A O 1
#

Radius of gyration: 29.39 Å; chains: 1; bounding box: 81×64×117 Å

pLDDT: mean 82.87, std 13.32, range [38.16, 97.5]

Sequence (386 aa):
MIRNCGIISRRSLSHIRAAVDLYANRAKDASPDSESARQFRFKHCPKLCLPGDLEWRERTYPEATADLTPLRIAYLGVWDTVGALGVPSHLRLLSLLFNRKFSFHDTTLSSVVKRARHAVAVDEKRKTFAPSLWSNLADLNAGAPKENRYEQLFFPGVHGAVGGGGPVRGLSDAALEWVFRGAVMQGLAFDRDDQSPIFMLRPDPRAQLFNVTGKRKWSIGDRLMGVGLGDRRFPDTDDGPLHDSLVHRFRMPAEQLPEGVPYRPPSLGRLWEAIERRAARMDTSFRNAFTEYKKSGDARALRAPDSVRRYIVQPKDTLTSIAEREMGSASDATLLSLHNRNVGLIFEDGSLYAGSEIEIPVYKAPLPRPGPLPGPVPVEPPAPGP

Foldseek 3Di:
DCLQQNDFDPVRPVCVVVSLVLVLDDDPCSDSLHPVSLVNCCVRPVQEDEVNSQVVCCVPPVVSNPNHDYQAALEEEEEQAFQQPDDWCVPVVVSVVRSNSRGPPPLADDPSYQEYEYEHEFQAQFPRSAGSHRDCQCVQCVVPDPLRGHAYAYFAAHRCQCCPPAQFDQRVLLNVLVRVVNCVSSVDDDDCPCPDVVQQRHHDLQTARYRYPPDRDQDPVNVVRGRHPDGHADDDDQQHRYDVSLLLQQPDQLVSHPNSDHPDRVNCVVCNVSSVVVNVVQVVVLVVLLVVVVVVVPPPSVDAFPDKDKDAAARPDALQNCCCVVVVGSVCSSVQLSQQVVVVQADPVRDDHGRGIGIDRHHDDPDPDPPPDPPDDDDDDDDDDD